Protein AF-0000000087547365 (afdb_homodimer)

Solvent-accessible surface area (backbone atoms only — not comparable to full-atom values): 35826 Å² total; per-residue (Å²): 137,84,79,78,79,76,79,76,78,76,77,78,75,72,76,72,79,74,77,75,50,94,54,88,81,60,57,46,44,28,72,64,49,76,61,46,79,69,39,43,19,71,36,78,74,39,68,42,60,92,80,45,60,45,50,39,21,26,53,60,21,17,31,33,28,47,27,32,33,52,70,44,58,28,84,38,43,94,76,69,45,39,41,35,59,84,48,59,25,44,62,45,54,35,36,21,28,72,84,65,50,70,78,31,40,58,28,75,90,63,50,54,16,56,69,49,76,63,43,19,33,68,68,39,90,89,32,59,74,47,75,59,34,82,71,82,58,52,57,54,58,35,50,69,48,30,29,53,66,54,51,52,50,38,66,45,38,41,56,40,64,75,52,60,42,50,52,47,52,18,35,43,38,17,35,28,46,44,37,36,39,43,50,33,68,40,45,57,14,76,74,58,55,92,61,51,49,56,49,49,48,53,55,36,43,51,62,56,51,40,72,56,59,55,40,56,42,31,42,75,66,70,49,62,66,24,88,78,59,48,38,28,48,68,57,56,47,51,39,46,17,72,75,63,66,26,44,52,31,49,36,32,39,75,61,32,30,30,76,36,85,92,24,51,91,47,88,40,74,17,13,20,30,50,34,35,40,33,48,31,22,29,29,40,12,28,70,76,69,68,43,66,43,60,33,60,44,86,60,79,62,50,37,24,76,49,76,53,44,29,29,36,59,54,57,41,75,84,22,52,34,83,65,63,73,79,51,62,63,47,58,58,75,126,136,84,80,76,78,77,78,77,78,78,75,77,76,72,77,71,78,75,76,75,49,92,53,87,81,62,58,43,46,28,70,64,51,78,58,47,80,68,41,44,20,72,36,78,73,40,67,42,59,92,80,44,59,46,51,37,22,26,53,62,21,16,31,33,28,47,28,32,32,51,70,43,58,27,85,36,45,94,77,68,43,42,42,36,58,86,48,60,25,45,63,44,56,35,36,22,28,72,84,64,51,72,79,30,40,58,29,74,89,63,50,53,16,56,69,50,76,63,44,19,32,68,67,39,89,87,33,59,73,47,74,58,35,84,70,82,60,52,58,55,57,35,49,70,49,29,29,53,64,54,50,54,51,37,66,45,39,40,57,40,64,75,51,59,43,49,52,47,52,18,36,43,38,17,34,29,46,45,38,35,39,42,51,33,66,40,46,56,14,75,73,57,55,92,60,50,51,57,48,50,48,52,55,34,43,51,60,57,48,39,72,55,57,57,39,57,44,32,42,74,67,72,48,63,66,25,88,77,59,48,38,28,49,67,57,58,48,49,38,46,19,69,72,64,66,26,44,52,30,50,35,33,39,76,60,31,31,30,76,36,86,93,24,52,91,47,88,38,73,15,12,22,30,51,34,35,41,33,47,31,21,29,28,38,12,29,68,76,71,67,44,66,42,60,33,59,45,85,61,80,61,49,38,24,76,51,76,53,44,29,30,35,59,54,56,41,76,84,22,53,34,83,66,63,72,77,51,61,64,47,59,56,74,127

pLDDT: mean 91.29, std 16.19, range [27.39, 98.94]

Sequence (668 aa):
MMRMLSAGVVALLGAALVNAKLYHNTTTYNHTCWLDKPVLSCSKEALNLAHLDSCCTETFGGLVAQTQFWDTHTGLEDKGQKLPDKHWTIHGLWPDFCNGSFTQYCDLKRQYDPRPSPPTQNGKENGTRVEPYKGPSIDTFIQDWGRTDLLEFMDTFWISQGSPNKDFWAHEFSKHGTCYSTFDIPCYGPKYREHEEVVDFFDTALSYYRKLPTYDWLAAAGIKPSNCTRYSLSNITSALEKRFGAKPYIGCSGPSFKDIEEGKHTNDTGNTVLNEVWYLNHVYGRVQDGRTKPVDSPTDTRCAASEHAILYPERAPSSLREVPKKYQHVFETKMMRMLSAGVVALLGAALVNAKLYHNTTTYNHTCWLDKPVLSCSKEALNLAHLDSCCTETFGGLVAQTQFWDTHTGLEDKGQKLPDKHWTIHGLWPDFCNGSFTQYCDLKRQYDPRPSPPTQNGKENGTRVEPYKGPSIDTFIQDWGRTDLLEFMDTFWISQGSPNKDFWAHEFSKHGTCYSTFDIPCYGPKYREHEEVVDFFDTALSYYRKLPTYDWLAAAGIKPSNCTRYSLSNITSALEKRFGAKPYIGCSGPSFKDIEEGKHTNDTGNTVLNEVWYLNHVYGRVQDGRTKPVDSPTDTRCAASEHAILYPERAPSSLREVPKKYQHVFETK

InterPro domains:
  IPR001568 Ribonuclease T2-like [PF00445] (63-279)
  IPR001568 Ribonuclease T2-like [PTHR11240] (54-280)
  IPR018188 Ribonuclease T2, His active site 1 [PS00530] (88-95)
  IPR033130 Ribonuclease T2, His active site 2 [PS00531] (168-179)
  IPR033697 Ribonuclease T2, eukaryotic [cd01061] (60-312)
  IPR036430 Ribonuclease T2-like superfamily [G3DSA:3.90.730.10] (30-323)
  IPR036430 Ribonuclease T2-like superfamily [SSF55895] (47-303)

Foldseek 3Di:
DPPPPPPPPPPPPPPPPPLLALDPPQALAADPLVVDFWDWEPDPVLQPVVPDRLLFYWRQQQKKKWKWWDDQFAQCLVVVQFAEPLFTATQAIARAHSVQHHWWQSDLVLQAAQDAVVQFGRNDPPHHGRHGHDDDFPVVVCVVVVVVVLVVVCSHGHGHHPDHSSNSLSNRCRTGVCRTNNLRQSNCHDPGDPCPSVNLRSLLSVLLRLQQRLSVLCVVLVHHADPPFFFAPVSSQVSRCVRLVEGKEWEADAAFLCPDPNNVVDPFRAHAETIMIIWIWGATIHSSVVHTDTYYNPDDYRHTRDGRRHHRHHHDPSRYDYDDPVCVCSNVDD/DPPPPPPPPPPPPPPPPPLLALDPPQALAADPLVVDFWDWEPDPVLQCPVPDRLLFHWRQQQKKKWKWWDDQFAQCLVVVQFAEPLFTATQAIARHHPVQHHWWQSGLVLQAAQDAVVQFGRNDPPHHGRHGHDDDFPVVVCVVVVNVVLVVVCSHGHGHHPDHSSNSLSNRCRTGVCRTNNLRQSNCHDPGDPCPSVNLRSLLSVLLRLQQRLSVLCVVLVHHADPPFFFAPVSSQVSRCVRLVEGKEWEADAAFLCPDPNNVVDPFRAHAETIMIIWIWGATIHSSVVRTDTYYNPDDYRHTRDGRRHHRHHHDPSRYDYDDPVCVCSNVDD

Secondary structure (DSSP, 8-state):
---------------------SSTT--SS---GGGSPP-BTTSTGGG-GGGS-TTTS--SS-EEEEEEE--S--S-GGGT--EETT--EEEEEEEE-TTS-------GGG---SS-SSSBTTSSTTSPB-PPP-SS-HHHHHHHTT-HHHHHHHHHHS--SSS-HHHHHHHHHHHTGGG-STTSGGGG-TT--TTHHHHHHHHHHHHHHTT--HHHHHHHTT---EEEEEE-HHHHHHHHHHHHSSPPEEEEEEEEGGGSGGGTTS---SEEEEEEEEEEEEEBS-GGGT-EEEE---SPP-B--STT-EEEPPPPGGGEEPPPGGGGGGG---/---------------------SSTT---S---GGGSPP-BTTSTGGG-GGGS-TTTS--SS-EEEEEEE--S--S-GGGT--EETT--EEEEEEEE-TTS-------GGG---SS-SSSBTTSSTTSPB-PPP-SS-HHHHHHHTT-HHHHHHHHHHS--SSS-HHHHHHHHHHHTGGG-STTSGGGG-TT--TTHHHHHHHHHHHHHHTT--HHHHHHHTT---EEEEEE-HHHHHHHHHHHHSSPPEEEEEEEEGGGSGGGTTS---SEEEEEEEEEEEEEBS-GGGT-EEEE---SPP-B--STT-EEEPPPPGGGEEPPPGGGGGGG---

Organism: Malassezia restricta (strain ATCC 96810 / NBRC 103918 / CBS 7877) (NCBI:txid425264)

Radius of gyration: 30.2 Å; Cα contacts (8 Å, |Δi|>4): 1425; chains: 2; bounding box: 96×92×90 Å

Nearest PDB structures (foldseek):
  3tbj-assembly1_A  TM=8.999E-01  e=1.435E-21  Aspergillus niger
  1bol-assembly1_A  TM=9.154E-01  e=5.388E-19  Rhizopus niveus
  1vd1-assembly1_A  TM=7.403E-01  e=2.120E-11  Nicotiana glutinosa
  1jy5-assembly2_B  TM=7.897E-01  e=8.875E-10  Calystegia sepium
  1sgl-assembly1_A  TM=6.430E-01  e=3.438E-10  Trichosanthes lepiniana

Structure (mmCIF, N/CA/C/O backbone):
data_AF-0000000087547365-model_v1
#
loop_
_entity.id
_entity.type
_entity.pdbx_description
1 polymer 'ribonuclease T2'
#
loop_
_atom_site.group_PDB
_atom_site.id
_atom_site.type_symbol
_atom_site.label_atom_id
_atom_site.label_alt_id
_atom_site.label_comp_id
_atom_site.label_asym_id
_atom_site.label_entity_id
_atom_site.label_seq_id
_atom_site.pdbx_PDB_ins_code
_atom_site.Cartn_x
_atom_site.Cartn_y
_atom_site.Cartn_z
_atom_site.occupancy
_atom_site.B_iso_or_equiv
_atom_site.auth_seq_id
_atom_site.auth_comp_id
_atom_site.auth_asym_id
_atom_site.auth_atom_id
_atom_site.pdbx_PDB_model_num
ATOM 1 N N . MET A 1 1 ? 50.219 9.438 -56.688 1 28.95 1 MET A N 1
ATOM 2 C CA . MET A 1 1 ? 49.125 8.531 -56.406 1 28.95 1 MET A CA 1
ATOM 3 C C . MET A 1 1 ? 48.438 8.883 -55.062 1 28.95 1 MET A C 1
ATOM 5 O O . MET A 1 1 ? 49.062 8.742 -54 1 28.95 1 MET A O 1
ATOM 9 N N . MET A 1 2 ? 47.688 10.031 -55.062 1 29.53 2 MET A N 1
ATOM 10 C CA . MET A 1 2 ? 46.969 10.734 -53.969 1 29.53 2 MET A CA 1
ATOM 11 C C . MET A 1 2 ? 45.875 9.867 -53.406 1 29.53 2 MET A C 1
ATOM 13 O O . MET A 1 2 ? 44.938 9.469 -54.094 1 29.53 2 MET A O 1
ATOM 17 N N . ARG A 1 3 ? 46.219 9.047 -52.312 1 30.77 3 ARG A N 1
ATOM 18 C CA . ARG A 1 3 ? 45.344 8.164 -51.562 1 30.77 3 ARG A CA 1
ATOM 19 C C . ARG A 1 3 ? 44.188 8.945 -50.969 1 30.77 3 ARG A C 1
ATOM 21 O O . ARG A 1 3 ? 44.375 9.898 -50.219 1 30.77 3 ARG A O 1
ATOM 28 N N . MET A 1 4 ? 43.031 9.062 -51.688 1 28.73 4 MET A N 1
ATOM 29 C CA . MET A 1 4 ? 41.781 9.68 -51.281 1 28.73 4 MET A CA 1
ATOM 30 C C . MET A 1 4 ? 41.25 9.023 -50 1 28.73 4 MET A C 1
ATOM 32 O O . MET A 1 4 ? 41.125 7.801 -49.938 1 28.73 4 MET A O 1
ATOM 36 N N . LEU A 1 5 ? 41.5 9.57 -48.781 1 33.62 5 LEU A N 1
ATOM 37 C CA . LEU A 1 5 ? 41 9.258 -47.469 1 33.62 5 LEU A CA 1
ATOM 38 C C . LEU A 1 5 ? 39.469 9.289 -47.438 1 33.62 5 LEU A C 1
ATOM 40 O O . LEU A 1 5 ? 38.875 10.328 -47.656 1 33.62 5 LEU A O 1
ATOM 44 N N . SER A 1 6 ? 38.781 8.266 -48 1 30.22 6 SER A N 1
ATOM 45 C CA . SER A 1 6 ? 37.344 8.227 -47.875 1 30.22 6 SER A CA 1
ATOM 46 C C . SER A 1 6 ? 36.906 8.156 -46.406 1 30.22 6 SER A C 1
ATOM 48 O O . SER A 1 6 ? 37.375 7.277 -45.688 1 30.22 6 SER A O 1
ATOM 50 N N . ALA A 1 7 ? 36.656 9.312 -45.688 1 32.81 7 ALA A N 1
ATOM 51 C CA . ALA A 1 7 ? 36.062 9.398 -44.344 1 32.81 7 ALA A CA 1
ATOM 52 C C . ALA A 1 7 ? 34.719 8.695 -44.281 1 32.81 7 ALA A C 1
ATOM 54 O O . ALA A 1 7 ? 33.812 9.016 -45.062 1 32.81 7 ALA A O 1
ATOM 55 N N . GLY A 1 8 ? 34.719 7.383 -44.031 1 28.59 8 GLY A N 1
ATOM 56 C CA . GLY A 1 8 ? 33.5 6.633 -43.75 1 28.59 8 GLY A CA 1
ATOM 57 C C . GLY A 1 8 ? 32.625 7.277 -42.688 1 28.59 8 GLY A C 1
ATOM 58 O O . GLY A 1 8 ? 33.094 7.594 -41.594 1 28.59 8 GLY A O 1
ATOM 59 N N . VAL A 1 9 ? 31.609 8.039 -43.125 1 32.91 9 VAL A N 1
ATOM 60 C CA . VAL A 1 9 ? 30.578 8.562 -42.219 1 32.91 9 VAL A CA 1
ATOM 61 C C . VAL A 1 9 ? 29.938 7.418 -41.438 1 32.91 9 VAL A C 1
ATOM 63 O O . VAL A 1 9 ? 29.422 6.473 -42.031 1 32.91 9 VAL A O 1
ATOM 66 N N . VAL A 1 10 ? 30.422 7.16 -40.25 1 33.41 10 VAL A N 1
ATOM 67 C CA . VAL A 1 10 ? 29.781 6.227 -39.312 1 33.41 10 VAL A CA 1
ATOM 68 C C . VAL A 1 10 ? 28.344 6.652 -39.062 1 33.41 10 VAL A C 1
ATOM 70 O O . VAL A 1 10 ? 28.094 7.758 -38.562 1 33.41 10 VAL A O 1
ATOM 73 N N . ALA A 1 11 ? 27.359 6.117 -39.812 1 32.25 11 ALA A N 1
ATOM 74 C CA . ALA A 1 11 ? 25.938 6.242 -39.5 1 32.25 11 ALA A CA 1
ATOM 75 C C . ALA A 1 11 ? 25.641 5.816 -38.062 1 32.25 11 ALA A C 1
ATOM 77 O O . ALA A 1 11 ? 25.906 4.672 -37.688 1 32.25 11 ALA A O 1
ATOM 78 N N . LEU A 1 12 ? 25.625 6.762 -37.188 1 32.5 12 LEU A N 1
ATOM 79 C CA . LEU A 1 12 ? 25.109 6.551 -35.844 1 32.5 12 LEU A CA 1
ATOM 80 C C . LEU A 1 12 ? 23.672 6.074 -35.875 1 32.5 12 LEU A C 1
ATOM 82 O O . LEU A 1 12 ? 22.781 6.82 -36.281 1 32.5 12 LEU A O 1
ATOM 86 N N . LEU A 1 13 ? 23.453 4.766 -36.219 1 30.62 13 LEU A N 1
ATOM 87 C CA . LEU A 1 13 ? 22.125 4.176 -36.031 1 30.62 13 LEU A CA 1
ATOM 88 C C . LEU A 1 13 ? 21.641 4.387 -34.594 1 30.62 13 LEU A C 1
ATOM 90 O O . LEU A 1 13 ? 22.219 3.852 -33.656 1 30.62 13 LEU A O 1
ATOM 94 N N . GLY A 1 14 ? 21.062 5.527 -34.406 1 29.25 14 GLY A N 1
ATOM 95 C CA . GLY A 1 14 ? 20.312 5.699 -33.156 1 29.25 14 GLY A CA 1
ATOM 96 C C . GLY A 1 14 ? 19.297 4.609 -32.906 1 29.25 14 GLY A C 1
ATOM 97 O O . GLY A 1 14 ? 18.359 4.441 -33.688 1 29.25 14 GLY A O 1
ATOM 98 N N . ALA A 1 15 ? 19.656 3.508 -32.344 1 27.39 15 ALA A N 1
ATOM 99 C CA . ALA A 1 15 ? 18.641 2.578 -31.828 1 27.39 15 ALA A CA 1
ATOM 100 C C . ALA A 1 15 ? 17.594 3.307 -31 1 27.39 15 ALA A C 1
ATOM 102 O O . ALA A 1 15 ? 17.891 3.873 -29.953 1 27.39 15 ALA A O 1
ATOM 103 N N . ALA A 1 16 ? 16.516 3.746 -31.562 1 34.84 16 ALA A N 1
ATOM 104 C CA . ALA A 1 16 ? 15.344 4.16 -30.812 1 34.84 16 ALA A CA 1
ATOM 105 C C . ALA A 1 16 ? 14.984 3.137 -29.75 1 34.84 16 ALA A C 1
ATOM 107 O O . ALA A 1 16 ? 14.703 1.977 -30.062 1 34.84 16 ALA A O 1
ATOM 108 N N . LEU A 1 17 ? 15.352 3.328 -28.531 1 33.56 17 LEU A N 1
ATOM 109 C CA . LEU A 1 17 ? 14.805 2.596 -27.406 1 33.56 17 LEU A CA 1
ATOM 110 C C . LEU A 1 17 ? 13.297 2.424 -27.531 1 33.56 17 LEU A C 1
ATOM 112 O O . LEU A 1 17 ? 12.547 3.396 -27.438 1 33.56 17 LEU A O 1
ATOM 116 N N . VAL A 1 18 ? 12.844 1.509 -28.344 1 33.62 18 VAL A N 1
ATOM 117 C CA . VAL A 1 18 ? 11.445 1.105 -28.359 1 33.62 18 VAL A CA 1
ATOM 118 C C . VAL A 1 18 ? 10.984 0.825 -26.922 1 33.62 18 VAL A C 1
ATOM 120 O O . VAL A 1 18 ? 11.461 -0.112 -26.281 1 33.62 18 VAL A O 1
ATOM 123 N N . ASN A 1 19 ? 10.617 1.803 -26.125 1 41.94 19 ASN A N 1
ATOM 124 C CA . ASN A 1 19 ? 9.867 1.647 -24.891 1 41.94 19 ASN A CA 1
ATOM 125 C C . ASN A 1 19 ? 8.633 0.772 -25.094 1 41.94 19 ASN A C 1
ATOM 127 O O . ASN A 1 19 ? 7.723 1.133 -25.844 1 41.94 19 ASN A O 1
ATOM 131 N N . ALA A 1 20 ? 8.82 -0.546 -25.094 1 45.78 20 ALA A N 1
ATOM 132 C CA . ALA A 1 20 ? 7.738 -1.517 -25.234 1 45.78 20 ALA A CA 1
ATOM 133 C C . ALA A 1 20 ? 6.656 -1.278 -24.188 1 45.78 20 ALA A C 1
ATOM 135 O O . ALA A 1 20 ? 6.914 -1.376 -22.984 1 45.78 20 ALA A O 1
ATOM 136 N N . LYS A 1 21 ? 5.664 -0.494 -24.5 1 59.28 21 LYS A N 1
ATOM 137 C CA . LYS A 1 21 ? 4.457 -0.178 -23.75 1 59.28 21 LYS A CA 1
ATOM 138 C C . LYS A 1 21 ? 3.287 -1.055 -24.188 1 59.28 21 LYS A C 1
ATOM 140 O O . LYS A 1 21 ? 3.104 -1.306 -25.375 1 59.28 21 LYS A O 1
ATOM 145 N N . LEU A 1 22 ? 2.725 -1.854 -23.109 1 72.19 22 LEU A N 1
ATOM 146 C CA . LEU A 1 22 ? 1.463 -2.529 -23.391 1 72.19 22 LEU A CA 1
ATOM 147 C C . LEU A 1 22 ? 0.484 -1.584 -24.078 1 72.19 22 LEU A C 1
ATOM 149 O O . LEU A 1 22 ? -0.165 -1.962 -25.062 1 72.19 22 LEU A O 1
ATOM 153 N N . TYR A 1 23 ? 0.504 -0.36 -23.453 1 73.44 23 TYR A N 1
ATOM 154 C CA . TYR A 1 23 ? -0.278 0.71 -24.062 1 73.44 23 TYR A CA 1
ATOM 155 C C . TYR A 1 23 ? 0.629 1.81 -24.594 1 73.44 23 TYR A C 1
ATOM 157 O O . TYR A 1 23 ? 1.606 2.191 -23.953 1 73.44 23 TYR A O 1
ATOM 165 N N . HIS A 1 24 ? 0.444 2.27 -25.812 1 68.69 24 HIS A N 1
ATOM 166 C CA . HIS A 1 24 ? 1.284 3.266 -26.453 1 68.69 24 HIS A CA 1
ATOM 167 C C . HIS A 1 24 ? 1.069 4.648 -25.859 1 68.69 24 HIS A C 1
ATOM 169 O O . HIS A 1 24 ? 1.956 5.504 -25.922 1 68.69 24 HIS A O 1
ATOM 175 N N . ASN A 1 25 ? -0.077 4.883 -25.172 1 66.38 25 ASN A N 1
ATOM 176 C CA . ASN A 1 25 ? -0.396 6.246 -24.766 1 66.38 25 ASN A CA 1
ATOM 177 C C . ASN A 1 25 ? -0.294 6.414 -23.25 1 66.38 25 ASN A C 1
ATOM 179 O O . ASN A 1 25 ? -0.784 7.398 -22.688 1 66.38 25 ASN A O 1
ATOM 183 N N . THR A 1 26 ? 0.462 5.496 -22.688 1 73 26 THR A N 1
ATOM 184 C CA . THR A 1 26 ? 0.557 5.645 -21.234 1 73 26 THR A CA 1
ATOM 185 C C . THR A 1 26 ? 1.556 6.738 -20.875 1 73 26 THR A C 1
ATOM 187 O O . THR A 1 26 ? 2.682 6.754 -21.375 1 73 26 THR A O 1
ATOM 190 N N . THR A 1 27 ? 1.037 7.68 -20.078 1 75 27 THR A N 1
ATOM 191 C CA . THR A 1 27 ? 1.895 8.781 -19.672 1 75 27 THR A CA 1
ATOM 192 C C . THR A 1 27 ? 3.021 8.289 -18.766 1 75 27 THR A C 1
ATOM 194 O O . THR A 1 27 ? 2.863 7.289 -18.062 1 75 27 THR A O 1
ATOM 197 N N . THR A 1 28 ? 4.16 9 -18.891 1 74.5 28 THR A N 1
ATOM 198 C CA . THR A 1 28 ? 5.301 8.656 -18.047 1 74.5 28 THR A CA 1
ATOM 199 C C . THR A 1 28 ? 5.27 9.445 -16.75 1 74.5 28 THR A C 1
ATOM 201 O O . THR A 1 28 ? 6.184 9.344 -15.922 1 74.5 28 THR A O 1
ATOM 204 N N . TYR A 1 29 ? 4.184 10.141 -16.594 1 79.12 29 TYR A N 1
ATOM 205 C CA . TYR A 1 29 ? 4.023 10.789 -15.289 1 79.12 29 TYR A CA 1
ATOM 206 C C . TYR A 1 29 ? 3.586 9.781 -14.234 1 79.12 29 TYR A C 1
ATOM 208 O O . TYR A 1 29 ? 2.939 8.781 -14.547 1 79.12 29 TYR A O 1
ATOM 216 N N . ASN A 1 30 ? 4.199 10.047 -13.055 1 79.19 30 ASN A N 1
ATOM 217 C CA . ASN A 1 30 ? 3.758 9.211 -11.938 1 79.19 30 ASN A CA 1
ATOM 218 C C . ASN A 1 30 ? 2.305 9.492 -11.57 1 79.19 30 ASN A C 1
ATOM 220 O O . ASN A 1 30 ? 1.796 10.586 -11.828 1 79.19 30 ASN A O 1
ATOM 224 N N . HIS A 1 31 ? 1.74 8.445 -11.109 1 85.38 31 HIS A N 1
ATOM 225 C CA . HIS A 1 31 ? 0.304 8.492 -10.859 1 85.38 31 HIS A CA 1
ATOM 226 C C . HIS A 1 31 ? -0.001 8.352 -9.375 1 85.38 31 HIS A C 1
ATOM 228 O O . HIS A 1 31 ? 0.556 7.488 -8.695 1 85.38 31 HIS A O 1
ATOM 234 N N . THR A 1 32 ? -0.758 9.266 -8.844 1 89.88 32 THR A N 1
ATOM 235 C CA . THR A 1 32 ? -1.326 9.102 -7.512 1 89.88 32 THR A CA 1
ATOM 236 C C . THR A 1 32 ? -2.648 8.344 -7.574 1 89.88 32 THR A C 1
ATOM 238 O O . THR A 1 32 ? -3.711 8.945 -7.73 1 89.88 32 THR A O 1
ATOM 241 N N . CYS A 1 33 ? -2.594 7.109 -7.336 1 92.12 33 CYS A N 1
ATOM 242 C CA . CYS A 1 33 ? -3.699 6.234 -7.719 1 92.12 33 CYS A CA 1
ATOM 243 C C . CYS A 1 33 ? -4.859 6.367 -6.742 1 92.12 33 CYS A C 1
ATOM 245 O O . CYS A 1 33 ? -6.012 6.105 -7.098 1 92.12 33 CYS A O 1
ATOM 247 N N . TRP A 1 34 ? -4.609 6.789 -5.496 1 89.12 34 TRP A N 1
ATOM 248 C CA . TRP A 1 34 ? -5.715 6.898 -4.547 1 89.12 34 TRP A CA 1
ATOM 249 C C . TRP A 1 34 ? -6.602 8.094 -4.879 1 89.12 34 TRP A C 1
ATOM 251 O O . TRP A 1 34 ? -7.715 8.211 -4.355 1 89.12 34 TRP A O 1
ATOM 261 N N . LEU A 1 35 ? -6.148 8.953 -5.75 1 89 35 LEU A N 1
ATOM 262 C CA . LEU A 1 35 ? -6.965 10.07 -6.207 1 89 35 LEU A CA 1
ATOM 263 C C . LEU A 1 35 ? -8.125 9.578 -7.07 1 89 35 LEU A C 1
ATOM 265 O O . LEU A 1 35 ? -9.133 10.273 -7.215 1 89 35 LEU A O 1
ATOM 269 N N . ASP A 1 36 ? -7.941 8.391 -7.641 1 85 36 ASP A N 1
ATOM 270 C CA . ASP A 1 36 ? -8.961 7.828 -8.516 1 85 36 ASP A CA 1
ATOM 271 C C . ASP A 1 36 ? -9.898 6.895 -7.746 1 85 36 ASP A C 1
ATOM 273 O O . ASP A 1 36 ? -9.469 6.219 -6.805 1 85 36 ASP A O 1
ATOM 277 N N . LYS A 1 37 ? -11.156 6.98 -8.156 1 85.38 37 LYS A N 1
ATOM 278 C CA . LYS A 1 37 ? -12.031 5.93 -7.652 1 85.38 37 LYS A CA 1
ATOM 279 C C . LYS A 1 37 ? -11.586 4.559 -8.156 1 85.38 37 LYS A C 1
ATOM 281 O O . LYS A 1 37 ? -11.391 4.371 -9.359 1 85.38 37 LYS A O 1
ATOM 286 N N . PRO A 1 38 ? -11.367 3.699 -7.191 1 89.12 38 PRO A N 1
ATOM 287 C CA . PRO A 1 38 ? -10.961 2.371 -7.656 1 89.12 38 PRO A CA 1
ATOM 288 C C . PRO A 1 38 ? -12.008 1.719 -8.562 1 89.12 38 PRO A C 1
ATOM 290 O O . PRO A 1 38 ? -13.188 1.678 -8.219 1 89.12 38 PRO A O 1
ATOM 293 N N . VAL A 1 39 ? -11.555 1.286 -9.656 1 93.88 39 VAL A N 1
ATOM 294 C CA . VAL A 1 39 ? -12.414 0.622 -10.625 1 93.88 39 VAL A CA 1
ATOM 295 C C . VAL A 1 39 ? -12.125 -0.877 -10.641 1 93.88 39 VAL A C 1
ATOM 297 O O . VAL A 1 39 ? -10.961 -1.29 -10.602 1 93.88 39 VAL A O 1
ATOM 300 N N . LEU A 1 40 ? -13.18 -1.663 -10.594 1 97.19 40 LEU A N 1
ATOM 301 C CA . LEU A 1 40 ? -13.055 -3.115 -10.641 1 97.19 40 LEU A CA 1
ATOM 302 C C . LEU A 1 40 ? -12.625 -3.584 -12.023 1 97.19 40 LEU A C 1
ATOM 304 O O . LEU A 1 40 ? -13.234 -3.221 -13.031 1 97.19 40 LEU A O 1
ATOM 308 N N . SER A 1 41 ? -11.594 -4.371 -12.07 1 97.06 41 SER A N 1
ATOM 309 C CA . SER A 1 41 ? -11.195 -4.961 -13.344 1 97.06 41 SER A CA 1
ATOM 310 C C . SER A 1 41 ? -12.32 -5.809 -13.938 1 97.06 41 SER A C 1
ATOM 312 O O . SER A 1 41 ? -13.188 -6.301 -13.203 1 97.06 41 SER A O 1
ATOM 314 N N . CYS A 1 42 ? -12.375 -5.938 -15.305 1 96.06 42 CYS A N 1
ATOM 315 C CA . CYS A 1 42 ? -13.344 -6.711 -16.078 1 96.06 42 CYS A CA 1
ATOM 316 C C . CYS A 1 42 ? -14.742 -6.125 -15.93 1 96.06 42 CYS A C 1
ATOM 318 O O . CYS A 1 42 ? -15.719 -6.727 -16.391 1 96.06 42 CYS A O 1
ATOM 320 N N . SER A 1 43 ? -14.914 -4.977 -15.203 1 95.81 43 SER A N 1
ATOM 321 C CA . SER A 1 43 ? -16.172 -4.25 -15.203 1 95.81 43 SER A CA 1
ATOM 322 C C . SER A 1 43 ? -16.328 -3.412 -16.469 1 95.81 43 SER A C 1
ATOM 324 O O . SER A 1 43 ? -15.367 -3.227 -17.219 1 95.81 43 SER A O 1
ATOM 326 N N . LYS A 1 44 ? -17.578 -2.926 -16.672 1 92.31 44 LYS A N 1
ATOM 327 C CA . LYS A 1 44 ? -17.828 -2.051 -17.812 1 92.31 44 LYS A CA 1
ATOM 328 C C . LYS A 1 44 ? -16.969 -0.789 -17.734 1 92.31 44 LYS A C 1
ATOM 330 O O . LYS A 1 44 ? -16.453 -0.327 -18.75 1 92.31 44 LYS A O 1
ATOM 335 N N . GLU A 1 45 ? -16.781 -0.262 -16.547 1 90.5 45 GLU A N 1
ATOM 336 C CA . GLU A 1 45 ? -15.992 0.952 -16.344 1 90.5 45 GLU A CA 1
ATOM 337 C C . GLU A 1 45 ? -14.523 0.728 -16.688 1 90.5 45 GLU A C 1
ATOM 339 O O . GLU A 1 45 ? -13.859 1.632 -17.203 1 90.5 45 GLU A O 1
ATOM 344 N N . ALA A 1 46 ? -14.031 -0.455 -16.453 1 90.06 46 ALA A N 1
ATOM 345 C CA . ALA A 1 46 ? -12.617 -0.766 -16.688 1 90.06 46 ALA A CA 1
ATOM 346 C C . ALA A 1 46 ? -12.328 -0.877 -18.172 1 90.06 46 ALA A C 1
ATOM 348 O O . ALA A 1 46 ? -11.164 -0.844 -18.594 1 90.06 46 ALA A O 1
ATOM 349 N N . LEU A 1 47 ? -13.328 -0.992 -18.938 1 84.62 47 LEU A N 1
ATOM 350 C CA . LEU A 1 47 ? -13.164 -1.149 -20.375 1 84.62 47 LEU A CA 1
ATOM 351 C C . LEU A 1 47 ? -13.062 0.208 -21.062 1 84.62 47 LEU A C 1
ATOM 353 O O . LEU A 1 47 ? -12.656 0.292 -22.219 1 84.62 47 LEU A O 1
ATOM 357 N N . ASN A 1 48 ? -13.422 1.277 -20.359 1 83.75 48 ASN A N 1
ATOM 358 C CA . ASN A 1 48 ? -13.336 2.625 -20.922 1 83.75 48 ASN A CA 1
ATOM 359 C C . ASN A 1 48 ? -11.938 3.219 -20.734 1 83.75 48 ASN A C 1
ATOM 361 O O . ASN A 1 48 ? -11.742 4.09 -19.875 1 83.75 48 ASN A O 1
ATOM 365 N N . LEU A 1 49 ? -11.039 2.928 -21.609 1 81.19 49 LEU A N 1
ATOM 366 C CA . LEU A 1 49 ? -9.625 3.248 -21.453 1 81.19 49 LEU A CA 1
ATOM 367 C C . LEU A 1 49 ? -9.375 4.742 -21.641 1 81.19 49 LEU A C 1
ATOM 369 O O . LEU A 1 49 ? -8.375 5.273 -21.156 1 81.19 49 LEU A O 1
ATOM 373 N N . ALA A 1 50 ? -10.266 5.41 -22.312 1 80 50 ALA A N 1
ATOM 374 C CA . ALA A 1 50 ? -10.102 6.84 -22.562 1 80 50 ALA A CA 1
ATOM 375 C C . ALA A 1 50 ? -10.203 7.641 -21.266 1 80 50 ALA A C 1
ATOM 377 O O . ALA A 1 50 ? -9.633 8.727 -21.156 1 80 50 ALA A O 1
ATOM 378 N N . HIS A 1 51 ? -10.898 7.082 -20.328 1 80.06 51 HIS A N 1
ATOM 379 C CA . HIS A 1 51 ? -11.133 7.836 -19.109 1 80.06 51 HIS A CA 1
ATOM 380 C C . HIS A 1 51 ? -10.539 7.129 -17.906 1 80.06 51 HIS A C 1
ATOM 382 O O . HIS A 1 51 ? -10.93 7.391 -16.766 1 80.06 51 HIS A O 1
ATOM 388 N N . LEU A 1 52 ? -9.664 6.227 -18.219 1 85.81 52 LEU A N 1
ATOM 389 C CA . LEU A 1 52 ? -9.125 5.449 -17.109 1 85.81 52 LEU A CA 1
ATOM 390 C C . LEU A 1 52 ? -7.598 5.461 -17.141 1 85.81 52 LEU A C 1
ATOM 392 O O . LEU A 1 52 ? -6.992 5.391 -18.203 1 85.81 52 LEU A O 1
ATOM 396 N N . ASP A 1 53 ? -7.043 5.645 -16.016 1 88.75 53 ASP A N 1
ATOM 397 C CA . ASP A 1 53 ? -5.598 5.52 -15.859 1 88.75 53 ASP A CA 1
ATOM 398 C C . ASP A 1 53 ? -5.18 4.055 -15.742 1 88.75 53 ASP A C 1
ATOM 400 O O . ASP A 1 53 ? -5.395 3.42 -14.711 1 88.75 53 ASP A O 1
ATOM 404 N N . SER A 1 54 ? -4.547 3.5 -16.75 1 91.06 54 SER A N 1
ATOM 405 C CA . SER A 1 54 ? -4.211 2.082 -16.812 1 91.06 54 SER A CA 1
ATOM 406 C C . SER A 1 54 ? -3.082 1.736 -15.844 1 91.06 54 SER A C 1
ATOM 408 O O . SER A 1 54 ? -2.801 0.561 -15.609 1 91.06 54 SER A O 1
ATOM 410 N N . CYS A 1 55 ? -2.4 2.766 -15.281 1 93.19 55 CYS A N 1
ATOM 411 C CA . CYS A 1 55 ? -1.417 2.533 -14.227 1 93.19 55 CYS A CA 1
ATOM 412 C C . CYS A 1 55 ? -2.098 2.352 -12.875 1 93.19 55 CYS A C 1
ATOM 414 O O . CYS A 1 55 ? -1.509 1.79 -11.953 1 93.19 55 CYS A O 1
ATOM 416 N N . CYS A 1 56 ? -3.375 2.82 -12.789 1 93.94 56 CYS A N 1
ATOM 417 C CA . CYS A 1 56 ? -4.066 2.814 -11.508 1 93.94 56 CYS A CA 1
ATOM 418 C C . CYS A 1 56 ? -5.238 1.842 -11.523 1 93.94 56 CYS A C 1
ATOM 420 O O . CYS A 1 56 ? -5.98 1.741 -10.547 1 93.94 56 CYS A O 1
ATOM 422 N N . THR A 1 57 ? -5.469 1.211 -12.586 1 93.62 57 THR A N 1
ATOM 423 C CA . THR A 1 57 ? -6.461 0.156 -12.766 1 93.62 57 THR A CA 1
ATOM 424 C C . THR A 1 57 ? -5.938 -0.926 -13.703 1 93.62 57 THR A C 1
ATOM 426 O O . THR A 1 57 ? -5.473 -0.626 -14.805 1 93.62 57 THR A O 1
ATOM 429 N N . GLU A 1 58 ? -5.988 -2.131 -13.195 1 94.88 58 GLU A N 1
ATOM 430 C CA . GLU A 1 58 ? -5.594 -3.197 -14.109 1 94.88 58 GLU A CA 1
ATOM 431 C C . GLU A 1 58 ? -6.59 -3.328 -15.266 1 94.88 58 GLU A C 1
ATOM 433 O O . GLU A 1 58 ? -7.75 -3.676 -15.047 1 94.88 58 GLU A O 1
ATOM 438 N N . THR A 1 59 ? -6.105 -3.152 -16.5 1 91.75 59 THR A N 1
ATOM 439 C CA . THR A 1 59 ? -7.031 -3.045 -17.625 1 91.75 59 THR A CA 1
ATOM 440 C C . THR A 1 59 ? -6.695 -4.07 -18.703 1 91.75 59 THR A C 1
ATOM 442 O O . THR A 1 59 ? -7.496 -4.312 -19.609 1 91.75 59 THR A O 1
ATOM 445 N N . PHE A 1 60 ? -5.5 -4.648 -18.719 1 91.06 60 PHE A N 1
ATOM 446 C CA . PHE A 1 60 ? -5.121 -5.562 -19.781 1 91.06 60 PHE A CA 1
ATOM 447 C C . PHE A 1 60 ? -5.621 -6.973 -19.5 1 91.06 60 PHE A C 1
ATOM 449 O O . PHE A 1 60 ? -6.602 -7.426 -20.094 1 91.06 60 PHE A O 1
ATOM 456 N N . GLY A 1 61 ? -5.07 -7.609 -18.531 1 92.75 61 GLY A N 1
ATOM 457 C CA . GLY A 1 61 ? -5.582 -8.844 -17.953 1 92.75 61 GLY A CA 1
ATOM 458 C C . GLY A 1 61 ? -6.273 -8.641 -16.625 1 92.75 61 GLY A C 1
ATOM 459 O O . GLY A 1 61 ? -5.629 -8.641 -15.57 1 92.75 61 GLY A O 1
ATOM 460 N N . GLY A 1 62 ? -7.559 -8.633 -16.688 1 95.19 62 GLY A N 1
ATOM 461 C CA . GLY A 1 62 ? -8.312 -8.234 -15.5 1 95.19 62 GLY A CA 1
ATOM 462 C C . GLY A 1 62 ? -8.75 -9.414 -14.648 1 95.19 62 GLY A C 1
ATOM 463 O O . GLY A 1 62 ? -9.242 -9.234 -13.539 1 95.19 62 GLY A O 1
ATOM 464 N N . LEU A 1 63 ? -8.672 -10.594 -15.172 1 98 63 LEU A N 1
ATOM 465 C CA . LEU A 1 63 ? -8.906 -11.812 -14.391 1 98 63 LEU A CA 1
ATOM 466 C C . LEU A 1 63 ? -7.598 -12.344 -13.805 1 98 63 LEU A C 1
ATOM 468 O O . LEU A 1 63 ? -6.863 -13.07 -14.477 1 98 63 LEU A O 1
ATOM 472 N N . VAL A 1 64 ? -7.383 -11.992 -12.531 1 98.62 64 VAL A N 1
ATOM 473 C CA . VAL A 1 64 ? -6.102 -12.258 -11.891 1 98.62 64 VAL A CA 1
ATOM 474 C C . VAL A 1 64 ? -6.141 -13.625 -11.203 1 98.62 64 VAL A C 1
ATOM 476 O O . VAL A 1 64 ? -6.977 -13.867 -10.336 1 98.62 64 VAL A O 1
ATOM 479 N N . ALA A 1 65 ? -5.211 -14.484 -11.578 1 98.62 65 ALA A N 1
ATOM 480 C CA . ALA A 1 65 ? -5.148 -15.836 -11.023 1 98.62 65 ALA A CA 1
ATOM 481 C C . ALA A 1 65 ? -3.902 -16.016 -10.164 1 98.62 65 ALA A C 1
ATOM 483 O O . ALA A 1 65 ? -2.777 -15.93 -10.664 1 98.62 65 ALA A O 1
ATOM 484 N N . GLN A 1 66 ? -4.109 -16.188 -8.859 1 98.81 66 GLN A N 1
ATOM 485 C CA . GLN A 1 66 ? -3.037 -16.703 -8.023 1 98.81 66 GLN A CA 1
ATOM 486 C C . GLN A 1 66 ? -3.004 -18.234 -8.055 1 98.81 66 GLN A C 1
ATOM 488 O O . GLN A 1 66 ? -3.984 -18.875 -7.695 1 98.81 66 GLN A O 1
ATOM 493 N N . THR A 1 67 ? -1.875 -18.812 -8.492 1 98.81 67 THR A N 1
ATOM 494 C CA . THR A 1 67 ? -1.807 -20.234 -8.797 1 98.81 67 THR A CA 1
ATOM 495 C C . THR A 1 67 ? -0.771 -20.938 -7.918 1 98.81 67 THR A C 1
ATOM 497 O O . THR A 1 67 ? 0.274 -20.359 -7.609 1 98.81 67 THR A O 1
ATOM 500 N N . GLN A 1 68 ? -1.105 -22.172 -7.531 1 98.94 68 GLN A N 1
ATOM 501 C CA . GLN A 1 68 ? -0.255 -22.906 -6.605 1 98.94 68 GLN A CA 1
ATOM 502 C C . GLN A 1 68 ? -0.042 -24.344 -7.082 1 98.94 68 GLN A C 1
ATOM 504 O O . GLN A 1 68 ? -0.857 -24.891 -7.836 1 98.94 68 GLN A O 1
ATOM 509 N N . PHE A 1 69 ? 1.057 -24.938 -6.566 1 98.88 69 PHE A N 1
ATOM 510 C CA . PHE A 1 69 ? 1.392 -26.328 -6.859 1 98.88 69 PHE A CA 1
ATOM 511 C C . PHE A 1 69 ? 1.375 -27.172 -5.59 1 98.88 69 PHE A C 1
ATOM 513 O O . PHE A 1 69 ? 1.682 -26.672 -4.504 1 98.88 69 PHE A O 1
ATOM 520 N N . TRP A 1 70 ? 1.062 -28.406 -5.793 1 98.81 70 TRP A N 1
ATOM 521 C CA . TRP A 1 70 ? 1.444 -29.453 -4.852 1 98.81 70 TRP A CA 1
ATOM 522 C C . TRP A 1 70 ? 2.385 -30.453 -5.508 1 98.81 70 TRP A C 1
ATOM 524 O O . TRP A 1 70 ? 1.936 -31.391 -6.164 1 98.81 70 TRP A O 1
ATOM 534 N N . ASP A 1 71 ? 3.637 -30.234 -5.32 1 98.5 71 ASP A N 1
ATOM 535 C CA . ASP A 1 71 ? 4.664 -31.156 -5.793 1 98.5 71 ASP A CA 1
ATOM 536 C C . ASP A 1 71 ? 5.133 -32.062 -4.676 1 98.5 71 ASP A C 1
ATOM 538 O O . ASP A 1 71 ? 5.137 -31.688 -3.504 1 98.5 71 ASP A O 1
ATOM 542 N N . THR A 1 72 ? 5.559 -33.281 -5.047 1 97.88 72 THR A N 1
ATOM 543 C CA . THR A 1 72 ? 6.023 -34.219 -4.039 1 97.88 72 THR A CA 1
ATOM 544 C C . THR A 1 72 ? 7.551 -34.281 -4.012 1 97.88 72 THR A C 1
ATOM 546 O O . THR A 1 72 ? 8.141 -34.844 -3.078 1 97.88 72 THR A O 1
ATOM 549 N N . HIS A 1 73 ? 8.141 -33.781 -5.031 1 98.12 73 HIS A N 1
ATOM 550 C CA . HIS A 1 73 ? 9.586 -33.656 -5.148 1 98.12 73 HIS A CA 1
ATOM 551 C C . HIS A 1 73 ? 9.969 -32.5 -6.062 1 98.12 73 HIS A C 1
ATOM 553 O O . HIS A 1 73 ? 9.117 -31.938 -6.762 1 98.12 73 HIS A O 1
ATOM 559 N N . THR A 1 74 ? 11.25 -32.094 -6.035 1 98.25 74 THR A N 1
ATOM 560 C CA . THR A 1 74 ? 11.672 -30.969 -6.867 1 98.25 74 THR A CA 1
ATOM 561 C C . THR A 1 74 ? 12.656 -31.438 -7.934 1 98.25 74 THR A C 1
ATOM 563 O O . THR A 1 74 ? 12.797 -30.797 -8.977 1 98.25 74 THR A O 1
ATOM 566 N N . GLY A 1 75 ? 13.383 -32.531 -7.688 1 97.88 75 GLY A N 1
ATOM 567 C CA . GLY A 1 75 ? 14.453 -33 -8.562 1 97.88 75 GLY A CA 1
ATOM 568 C C . GLY A 1 75 ? 15.773 -32.281 -8.305 1 97.88 75 GLY A C 1
ATOM 569 O O . GLY A 1 75 ? 16.797 -32.625 -8.898 1 97.88 75 GLY A O 1
ATOM 570 N N . LEU A 1 76 ? 15.75 -31.328 -7.469 1 98.25 76 LEU A N 1
ATOM 571 C CA . LEU A 1 76 ? 16.953 -30.562 -7.141 1 98.25 76 LEU A CA 1
ATOM 572 C C . LEU A 1 76 ? 17.172 -30.531 -5.633 1 98.25 76 LEU A C 1
ATOM 574 O O . LEU A 1 76 ? 17.672 -29.531 -5.102 1 98.25 76 LEU A O 1
ATOM 578 N N . GLU A 1 77 ? 16.781 -31.547 -4.953 1 97.75 77 GLU A N 1
ATOM 579 C CA . GLU A 1 77 ? 16.938 -31.641 -3.504 1 97.75 77 GLU A CA 1
ATOM 580 C C . GLU A 1 77 ? 18.406 -31.547 -3.111 1 97.75 77 GLU A C 1
ATOM 582 O O . GLU A 1 77 ? 18.75 -30.969 -2.082 1 97.75 77 GLU A O 1
ATOM 587 N N . ASP A 1 78 ? 19.281 -32.125 -3.928 1 96.62 78 ASP A N 1
ATOM 588 C CA . ASP A 1 78 ? 20.719 -32.156 -3.641 1 96.62 78 ASP A CA 1
ATOM 589 C C . ASP A 1 78 ? 21.328 -30.75 -3.717 1 96.62 78 ASP A C 1
ATOM 591 O O . ASP A 1 78 ? 22.422 -30.516 -3.213 1 96.62 78 ASP A O 1
ATOM 595 N N . LYS A 1 79 ? 20.562 -29.859 -4.316 1 96.94 79 LYS A N 1
ATOM 596 C CA . LYS A 1 79 ? 21.031 -28.469 -4.418 1 96.94 79 LYS A CA 1
ATOM 597 C C . LYS A 1 79 ? 20.359 -27.594 -3.371 1 96.94 79 LYS A C 1
ATOM 599 O O . LYS A 1 79 ? 20.484 -26.359 -3.404 1 96.94 79 LYS A O 1
ATOM 604 N N . GLY A 1 80 ? 19.594 -28.172 -2.531 1 96.62 80 GLY A N 1
ATOM 605 C CA . GLY A 1 80 ? 18.969 -27.453 -1.439 1 96.62 80 GLY A CA 1
ATOM 606 C C . GLY A 1 80 ? 17.578 -26.953 -1.773 1 96.62 80 GLY A C 1
ATOM 607 O O . GLY A 1 80 ? 16.953 -26.25 -0.975 1 96.62 80 GLY A O 1
ATOM 608 N N . GLN A 1 81 ? 17.109 -27.234 -2.953 1 98.19 81 GLN A N 1
ATOM 609 C CA . GLN A 1 81 ? 15.758 -26.859 -3.352 1 98.19 81 GLN A CA 1
ATOM 610 C C . GLN A 1 81 ? 14.727 -27.859 -2.82 1 98.19 81 GLN A C 1
ATOM 612 O O . GLN A 1 81 ? 14.656 -29 -3.289 1 98.19 81 GLN A O 1
ATOM 617 N N . LYS A 1 82 ? 13.938 -27.391 -1.804 1 98.44 82 LYS A N 1
ATOM 618 C CA . LYS A 1 82 ? 13.016 -28.281 -1.105 1 98.44 82 LYS A CA 1
ATOM 619 C C . LYS A 1 82 ? 11.641 -27.625 -0.957 1 98.44 82 LYS A C 1
ATOM 621 O O . LYS A 1 82 ? 11.461 -26.453 -1.273 1 98.44 82 LYS A O 1
ATOM 626 N N . LEU A 1 83 ? 10.719 -28.453 -0.59 1 98.81 83 LEU A N 1
ATOM 627 C CA . LEU A 1 83 ? 9.32 -28.047 -0.464 1 98.81 83 LEU A CA 1
ATOM 628 C C . LEU A 1 83 ? 8.977 -27.719 0.986 1 98.81 83 LEU A C 1
ATOM 630 O O . LEU A 1 83 ? 9.367 -28.453 1.899 1 98.81 83 LEU A O 1
ATOM 634 N N . PRO A 1 84 ? 8.32 -26.578 1.222 1 98.38 84 PRO A N 1
ATOM 635 C CA . PRO A 1 84 ? 7.953 -26.219 2.596 1 98.38 84 PRO A CA 1
ATOM 636 C C . PRO A 1 84 ? 6.895 -27.156 3.182 1 98.38 84 PRO A C 1
ATOM 638 O O . PRO A 1 84 ? 5.887 -27.438 2.531 1 98.38 84 PRO A O 1
ATOM 641 N N . ASP A 1 85 ? 7.133 -27.562 4.398 1 97.56 85 ASP A N 1
ATOM 642 C CA . ASP A 1 85 ? 6.207 -28.438 5.102 1 97.56 85 ASP A CA 1
ATOM 643 C C . ASP A 1 85 ? 4.848 -27.781 5.285 1 97.56 85 ASP A C 1
ATOM 645 O O . ASP A 1 85 ? 4.77 -26.594 5.617 1 97.56 85 ASP A O 1
ATOM 649 N N . LYS A 1 86 ? 3.771 -28.531 4.93 1 97.19 86 LYS A N 1
ATOM 650 C CA . LYS A 1 86 ? 2.379 -28.156 5.16 1 97.19 86 LYS A CA 1
ATOM 651 C C . LYS A 1 86 ? 2.039 -26.844 4.457 1 97.19 86 LYS A C 1
ATOM 653 O O . LYS A 1 86 ? 1.303 -26.016 5 1 97.19 86 LYS A O 1
ATOM 658 N N . HIS A 1 87 ? 2.631 -26.609 3.348 1 98.12 87 HIS A N 1
ATOM 659 C CA . HIS A 1 87 ? 2.311 -25.453 2.508 1 98.12 87 HIS A CA 1
ATOM 660 C C . HIS A 1 87 ? 2.322 -25.828 1.03 1 98.12 87 HIS A C 1
ATOM 662 O O . HIS A 1 87 ? 3.254 -26.484 0.56 1 98.12 87 HIS A O 1
ATOM 668 N N . TRP A 1 88 ? 1.215 -25.469 0.333 1 98.75 88 TRP A N 1
ATOM 669 C CA . TRP A 1 88 ? 1.331 -25.438 -1.121 1 98.75 88 TRP A CA 1
ATOM 670 C C . TRP A 1 88 ? 2.332 -24.375 -1.567 1 98.75 88 TRP A C 1
ATOM 672 O O . TRP A 1 88 ? 2.623 -23.438 -0.824 1 98.75 88 TRP A O 1
ATOM 682 N N . THR A 1 89 ? 2.887 -24.547 -2.766 1 98.88 89 THR A N 1
ATOM 683 C CA . THR A 1 89 ? 3.881 -23.609 -3.252 1 98.88 89 THR A CA 1
ATOM 684 C C . THR A 1 89 ? 3.301 -22.734 -4.371 1 98.88 89 THR A C 1
ATOM 686 O O . THR A 1 89 ? 2.271 -23.078 -4.953 1 98.88 89 THR A O 1
ATOM 689 N N . ILE A 1 90 ? 3.961 -21.609 -4.637 1 98.88 90 ILE A N 1
ATOM 690 C CA . ILE A 1 90 ? 3.492 -20.656 -5.633 1 98.88 90 ILE A CA 1
ATOM 691 C C . ILE A 1 90 ? 3.814 -21.172 -7.035 1 98.88 90 ILE A C 1
ATOM 693 O O . ILE A 1 90 ? 4.934 -21.625 -7.297 1 98.88 90 ILE A O 1
ATOM 697 N N . HIS A 1 91 ? 2.826 -21.219 -7.855 1 98.81 91 HIS A N 1
ATOM 698 C CA . HIS A 1 91 ? 3.076 -21.328 -9.289 1 98.81 91 HIS A CA 1
ATOM 699 C C . HIS A 1 91 ? 3.252 -19.953 -9.922 1 98.81 91 HIS A C 1
ATOM 701 O O . HIS A 1 91 ? 4.285 -19.688 -10.539 1 98.81 91 HIS A O 1
ATOM 707 N N . GLY A 1 92 ? 2.24 -19.078 -9.703 1 98.75 92 GLY A N 1
ATOM 708 C CA . GLY A 1 92 ? 2.4 -17.734 -10.25 1 98.75 92 GLY A CA 1
ATOM 709 C C . GLY A 1 92 ? 1.221 -16.828 -9.953 1 98.75 92 GLY A C 1
ATOM 710 O O . GLY A 1 92 ? 0.378 -17.156 -9.109 1 98.75 92 GLY A O 1
ATOM 711 N N . LEU A 1 93 ? 1.247 -15.625 -10.531 1 98.88 93 LEU A N 1
ATOM 712 C CA . LEU A 1 93 ? 0.188 -14.625 -10.57 1 98.88 93 LEU A CA 1
ATOM 713 C C . LEU A 1 93 ? -0.072 -14.164 -12.008 1 98.88 93 LEU A C 1
ATOM 715 O O . LEU A 1 93 ? 0.713 -13.398 -12.57 1 98.88 93 LEU A O 1
ATOM 719 N N . TRP A 1 94 ? -1.247 -14.609 -12.57 1 98.62 94 TRP A N 1
ATOM 720 C CA . TRP A 1 94 ? -1.481 -14.477 -14.008 1 98.62 94 TRP A CA 1
ATOM 721 C C . TRP A 1 94 ? -2.588 -13.461 -14.281 1 98.62 94 TRP A C 1
ATOM 723 O O . TRP A 1 94 ? -3.627 -13.477 -13.617 1 98.62 94 TRP A O 1
ATOM 733 N N . PRO A 1 95 ? -2.334 -12.57 -15.203 1 97.81 95 PRO A N 1
ATOM 734 C CA . PRO A 1 95 ? -3.377 -11.648 -15.641 1 97.81 95 PRO A CA 1
ATOM 735 C C . PRO A 1 95 ? -4.145 -12.156 -16.859 1 97.81 95 PRO A C 1
ATOM 737 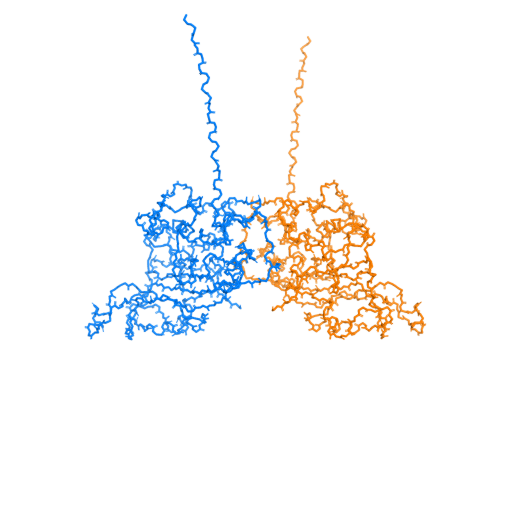O O . PRO A 1 95 ? -3.957 -11.656 -17.969 1 97.81 95 PRO A O 1
ATOM 740 N N . ASP A 1 96 ? -5.074 -13.031 -16.641 1 96.75 96 ASP A N 1
ATOM 741 C CA . ASP A 1 96 ? -5.875 -13.547 -17.75 1 96.75 96 ASP A CA 1
ATOM 742 C C . ASP A 1 96 ? -6.867 -12.492 -18.25 1 96.75 96 ASP A C 1
ATOM 744 O O . ASP A 1 96 ? -7.199 -11.555 -17.516 1 96.75 96 ASP A O 1
ATOM 748 N N . PHE A 1 97 ? -7.254 -12.688 -19.5 1 95.69 97 PHE A N 1
ATOM 749 C CA . PHE A 1 97 ? -8.32 -11.836 -20.016 1 95.69 97 PHE A CA 1
ATOM 750 C C . PHE A 1 97 ? -9.648 -12.164 -19.328 1 95.69 97 PHE A C 1
ATOM 752 O O . PHE A 1 97 ? -9.828 -13.258 -18.797 1 95.69 97 PHE A O 1
ATOM 759 N N . CYS A 1 98 ? -10.539 -11.25 -19.422 1 94.5 98 CYS A N 1
ATOM 760 C CA . CYS A 1 98 ? -11.789 -11.352 -18.672 1 94.5 98 CYS A CA 1
ATOM 761 C C . CYS A 1 98 ? -12.633 -12.516 -19.188 1 94.5 98 CYS A C 1
ATOM 763 O O . CYS A 1 98 ? -13.492 -13.031 -18.469 1 94.5 98 CYS A O 1
ATOM 765 N N . ASN A 1 99 ? -12.352 -12.992 -20.344 1 91.94 99 ASN A N 1
ATOM 766 C CA . ASN A 1 99 ? -13.078 -14.125 -20.906 1 91.94 99 ASN A CA 1
ATOM 767 C C . ASN A 1 99 ? -12.398 -15.453 -20.562 1 91.94 99 ASN A C 1
ATOM 769 O O . ASN A 1 99 ? -12.82 -16.5 -21.047 1 91.94 99 ASN A O 1
ATOM 773 N N . GLY A 1 100 ? -11.305 -15.367 -19.891 1 91.38 100 GLY A N 1
ATOM 774 C CA . GLY A 1 100 ? -10.625 -16.578 -19.469 1 91.38 100 GLY A CA 1
ATOM 775 C C . GLY A 1 100 ? -9.438 -16.938 -20.344 1 91.38 100 GLY A C 1
ATOM 776 O O . GLY A 1 100 ? -8.594 -17.75 -19.953 1 91.38 100 GLY A O 1
ATOM 777 N N . SER A 1 101 ? -9.422 -16.406 -21.578 1 93.06 101 SER A N 1
ATOM 778 C CA . SER A 1 101 ? -8.227 -16.609 -22.375 1 93.06 101 SER A CA 1
ATOM 779 C C . SER A 1 101 ? -7.051 -15.805 -21.828 1 93.06 101 SER A C 1
ATOM 781 O O . SER A 1 101 ? -7.172 -15.141 -20.797 1 93.06 101 SER A O 1
ATOM 783 N N . PHE A 1 102 ? -5.883 -16.078 -22.422 1 92.75 102 PHE A N 1
ATOM 784 C CA . PHE A 1 102 ? -4.703 -15.391 -21.922 1 92.75 102 PHE A CA 1
ATOM 785 C C . PHE A 1 102 ? -3.695 -15.141 -23.031 1 92.75 102 PHE A C 1
ATOM 787 O O . PHE A 1 102 ? -3.791 -15.742 -24.109 1 92.75 102 PHE A O 1
ATOM 794 N N . THR A 1 103 ? -2.875 -14.148 -22.844 1 92.12 103 THR A N 1
ATOM 795 C CA . THR A 1 103 ? -1.703 -13.922 -23.688 1 92.12 103 THR A CA 1
ATOM 796 C C . THR A 1 103 ? -0.419 -14.164 -22.906 1 92.12 103 THR A C 1
ATOM 798 O O . THR A 1 103 ? -0.458 -14.695 -21.797 1 92.12 103 THR A O 1
ATOM 801 N N . GLN A 1 104 ? 0.714 -14.008 -23.609 1 96.06 104 GLN A N 1
ATOM 802 C CA . GLN A 1 104 ? 1.984 -14.297 -22.953 1 96.06 104 GLN A CA 1
ATOM 803 C C . GLN A 1 104 ? 3.125 -13.508 -23.578 1 96.06 104 GLN A C 1
ATOM 805 O O . GLN A 1 104 ? 3.014 -13.047 -24.719 1 96.06 104 GLN A O 1
ATOM 810 N N . TYR A 1 105 ? 4.137 -13.352 -22.734 1 96.81 105 TYR A N 1
ATOM 811 C CA . TYR A 1 105 ? 5.336 -12.656 -23.172 1 96.81 105 TYR A CA 1
ATOM 812 C C . TYR A 1 105 ? 4.984 -11.328 -23.828 1 96.81 105 TYR A C 1
ATOM 814 O O . TYR A 1 105 ? 5.402 -11.062 -24.969 1 96.81 105 TYR A O 1
ATOM 822 N N . CYS A 1 106 ? 4.363 -10.398 -23.125 1 95.62 106 CYS A N 1
ATOM 823 C CA . CYS A 1 106 ? 3.719 -9.211 -23.672 1 95.62 106 CYS A CA 1
ATOM 824 C C . CYS A 1 106 ? 4.738 -8.109 -23.938 1 95.62 106 CYS A C 1
ATOM 826 O O . CYS A 1 106 ? 4.441 -7.133 -24.625 1 95.62 106 CYS A O 1
ATOM 828 N N . ASP A 1 107 ? 5.945 -8.195 -23.422 1 95.75 107 ASP A N 1
ATOM 829 C CA . ASP A 1 107 ? 7 -7.211 -23.625 1 95.75 107 ASP A CA 1
ATOM 830 C C . ASP A 1 107 ? 8.367 -7.883 -23.734 1 95.75 107 ASP A C 1
ATOM 832 O O . ASP A 1 107 ? 8.969 -8.258 -22.734 1 95.75 107 ASP A O 1
ATOM 836 N N . LEU A 1 108 ? 8.906 -7.941 -24.906 1 95.81 108 LEU A N 1
ATOM 837 C CA . LEU A 1 108 ? 10.133 -8.695 -25.141 1 95.81 108 LEU A CA 1
ATOM 838 C C . LEU A 1 108 ? 11.352 -7.91 -24.672 1 95.81 108 LEU A C 1
ATOM 840 O O . LEU A 1 108 ? 12.445 -8.469 -24.531 1 95.81 108 LEU A O 1
ATOM 844 N N . LYS A 1 109 ? 11.211 -6.668 -24.344 1 94.88 109 LYS A N 1
ATOM 845 C CA . LYS A 1 109 ? 12.297 -5.879 -23.766 1 94.88 109 LYS A CA 1
ATOM 846 C C . LYS A 1 109 ? 12.523 -6.242 -22.297 1 94.88 109 LYS A C 1
ATOM 848 O O . LYS A 1 109 ? 13.562 -5.902 -21.734 1 94.88 109 LYS A O 1
ATOM 853 N N . ARG A 1 110 ? 11.562 -6.867 -21.75 1 97.06 110 ARG A N 1
ATOM 854 C CA . ARG A 1 110 ? 11.656 -7.336 -20.375 1 97.06 110 ARG A CA 1
ATOM 855 C C . ARG A 1 110 ? 11.602 -8.859 -20.312 1 97.06 110 ARG A C 1
ATOM 857 O O . ARG A 1 110 ? 11.023 -9.43 -19.375 1 97.06 110 ARG A O 1
ATOM 864 N N . GLN A 1 111 ? 12.062 -9.461 -21.344 1 97.62 111 GLN A N 1
ATOM 865 C CA . GLN A 1 111 ? 12.125 -10.922 -21.422 1 97.62 111 GLN A CA 1
ATOM 866 C C . GLN A 1 111 ? 13.391 -11.453 -20.75 1 97.62 111 GLN A C 1
ATOM 868 O O . GLN A 1 111 ? 14.508 -11.156 -21.188 1 97.62 111 GLN A O 1
ATOM 873 N N . TYR A 1 112 ? 13.219 -12.273 -19.594 1 98.75 112 TYR A N 1
ATOM 874 C CA . TYR A 1 112 ? 14.344 -12.773 -18.828 1 98.75 112 TYR A CA 1
ATOM 875 C C . TYR A 1 112 ? 14.297 -14.297 -18.703 1 98.75 112 TYR A C 1
ATOM 877 O O . TYR A 1 112 ? 15.094 -14.891 -17.984 1 98.75 112 TYR A O 1
ATOM 885 N N . ASP A 1 113 ? 13.391 -14.953 -19.359 1 98.69 113 ASP A N 1
ATOM 886 C CA . ASP A 1 113 ? 13.203 -16.406 -19.344 1 98.69 113 ASP A CA 1
ATOM 887 C C . ASP A 1 113 ? 14.297 -17.109 -20.141 1 98.69 113 ASP A C 1
ATOM 889 O O . ASP A 1 113 ? 14.391 -16.922 -21.359 1 98.69 113 ASP A O 1
ATOM 893 N N . PRO A 1 114 ? 15.055 -17.969 -19.484 1 98.56 114 PRO A N 1
ATOM 894 C CA . PRO A 1 114 ? 16.094 -18.672 -20.234 1 98.56 114 PRO A CA 1
ATOM 895 C C . PRO A 1 114 ? 15.539 -19.828 -21.078 1 98.56 114 PRO A C 1
ATOM 897 O O . PRO A 1 114 ? 16.25 -20.375 -21.922 1 98.56 114 PRO A O 1
ATOM 900 N N . ARG A 1 115 ? 14.312 -20.156 -20.844 1 97.69 115 ARG A N 1
ATOM 901 C CA . ARG A 1 115 ? 13.688 -21.266 -21.578 1 97.69 115 ARG A CA 1
ATOM 902 C C . ARG A 1 115 ? 12.227 -20.953 -21.891 1 97.69 115 ARG A C 1
ATOM 904 O O . ARG A 1 115 ? 11.328 -21.641 -21.406 1 97.69 115 ARG A O 1
ATOM 911 N N . PRO A 1 116 ? 12.039 -19.984 -22.797 1 97.88 116 PRO A N 1
ATOM 912 C CA . PRO A 1 116 ? 10.648 -19.641 -23.109 1 97.88 116 PRO A CA 1
ATOM 913 C C . PRO A 1 116 ? 9.844 -20.844 -23.594 1 97.88 116 PRO A C 1
ATOM 915 O O . PRO A 1 116 ? 10.336 -21.641 -24.391 1 97.88 116 PRO A O 1
ATOM 918 N N . SER A 1 117 ? 8.68 -21 -23.031 1 94.94 117 SER A N 1
ATOM 919 C CA . SER A 1 117 ? 7.805 -22.125 -23.359 1 94.94 117 SER A CA 1
ATOM 920 C C . SER A 1 117 ? 6.336 -21.734 -23.25 1 94.94 117 SER A C 1
ATOM 922 O O . SER A 1 117 ? 5.863 -21.391 -22.156 1 94.94 117 SER A O 1
ATOM 924 N N . PRO A 1 118 ? 5.523 -21.859 -24.281 1 94.38 118 PRO A N 1
ATOM 925 C CA . PRO A 1 118 ? 5.996 -21.938 -25.656 1 94.38 118 PRO A CA 1
ATOM 926 C C . PRO A 1 118 ? 6.859 -20.75 -26.062 1 94.38 118 PRO A C 1
ATOM 928 O O . PRO A 1 118 ? 6.77 -19.688 -25.453 1 94.38 118 PRO A O 1
ATOM 931 N N . PRO A 1 119 ? 7.648 -20.891 -27.047 1 96.25 119 PRO A N 1
ATOM 932 C CA . PRO A 1 119 ? 8.625 -19.844 -27.344 1 96.25 119 PRO A CA 1
ATOM 933 C C . PRO A 1 119 ? 8.102 -18.828 -28.359 1 96.25 119 PRO A C 1
ATOM 935 O O . PRO A 1 119 ? 8.828 -18.422 -29.266 1 96.25 119 PRO A O 1
ATOM 938 N N . THR A 1 120 ? 6.801 -18.531 -28.281 1 95 120 THR A N 1
ATOM 939 C CA . THR A 1 120 ? 6.18 -17.5 -29.094 1 95 120 THR A CA 1
ATOM 940 C C . THR A 1 120 ? 5.207 -16.656 -28.266 1 95 120 THR A C 1
ATOM 942 O O . THR A 1 120 ? 4.668 -17.141 -27.266 1 95 120 THR A O 1
ATOM 945 N N . GLN A 1 121 ? 4.938 -15.438 -28.594 1 92.38 121 GLN A N 1
ATOM 946 C CA . GLN A 1 121 ? 4.148 -14.508 -27.797 1 92.38 121 GLN A CA 1
ATOM 947 C C . GLN A 1 121 ? 2.672 -14.891 -27.797 1 92.38 121 GLN A C 1
ATOM 949 O O . GLN A 1 121 ? 1.921 -14.5 -26.906 1 92.38 121 GLN A O 1
ATOM 954 N N . ASN A 1 122 ? 2.248 -15.641 -28.797 1 85.19 122 ASN A N 1
ATOM 955 C CA . ASN A 1 122 ? 0.837 -16.016 -28.828 1 85.19 122 ASN A CA 1
ATOM 956 C C . ASN A 1 122 ? 0.646 -17.516 -28.609 1 85.19 122 ASN A C 1
ATOM 958 O O . ASN A 1 122 ? -0.465 -18.031 -28.75 1 85.19 122 ASN A O 1
ATOM 962 N N . GLY A 1 123 ? 1.728 -18.219 -28.344 1 87.75 123 GLY A N 1
ATOM 963 C CA . GLY A 1 123 ? 1.67 -19.641 -28.078 1 87.75 123 GLY A CA 1
ATOM 964 C C . GLY A 1 123 ? 1.503 -20.469 -29.344 1 87.75 123 GLY A C 1
ATOM 965 O O . GLY A 1 123 ? 1.369 -21.703 -29.281 1 87.75 123 GLY A O 1
ATOM 966 N N . LYS A 1 124 ? 1.532 -19.703 -30.484 1 89.69 124 LYS A N 1
ATOM 967 C CA . LYS A 1 124 ? 1.35 -20.391 -31.766 1 89.69 124 LYS A CA 1
ATOM 968 C C . LYS A 1 124 ? 2.637 -20.375 -32.594 1 89.69 124 LYS A C 1
ATOM 970 O O . LYS A 1 124 ? 3.523 -19.547 -32.344 1 89.69 124 LYS A O 1
ATOM 975 N N . GLU A 1 125 ? 2.613 -21.266 -33.469 1 88.69 125 GLU A N 1
ATOM 976 C CA . GLU A 1 125 ? 3.812 -21.438 -34.281 1 88.69 125 GLU A CA 1
ATOM 977 C C . GLU A 1 125 ? 4.117 -20.172 -35.062 1 88.69 125 GLU A C 1
ATOM 979 O O . GLU A 1 125 ? 5.281 -19.828 -35.281 1 88.69 125 GLU A O 1
ATOM 984 N N . ASN A 1 126 ? 3.111 -19.531 -35.5 1 90.06 126 ASN A N 1
ATOM 985 C CA . ASN A 1 126 ? 3.297 -18.359 -36.344 1 90.06 126 ASN A CA 1
ATOM 986 C C . ASN A 1 126 ? 3.459 -17.094 -35.5 1 90.06 126 ASN A C 1
ATOM 988 O O . ASN A 1 126 ? 3.525 -15.984 -36.062 1 90.06 126 ASN A O 1
ATOM 992 N N . GLY A 1 127 ? 3.51 -17.234 -34.25 1 91 127 GLY A N 1
ATOM 993 C CA . GLY A 1 127 ? 3.668 -16.062 -33.406 1 91 127 GLY A CA 1
ATOM 994 C C . GLY A 1 127 ? 5.082 -15.516 -33.406 1 91 127 GLY A C 1
ATOM 995 O O . GLY A 1 127 ? 6.012 -16.188 -33.844 1 91 127 GLY A O 1
ATOM 996 N N . THR A 1 128 ? 5.227 -14.281 -32.875 1 94.88 128 THR A N 1
ATOM 997 C CA . THR A 1 128 ? 6.547 -13.695 -32.688 1 94.88 128 THR A CA 1
ATOM 998 C C . THR A 1 128 ? 7.391 -14.539 -31.75 1 94.88 128 THR A C 1
ATOM 1000 O O . THR A 1 128 ? 6.949 -14.875 -30.641 1 94.88 128 THR A O 1
ATOM 1003 N N . ARG A 1 129 ? 8.531 -14.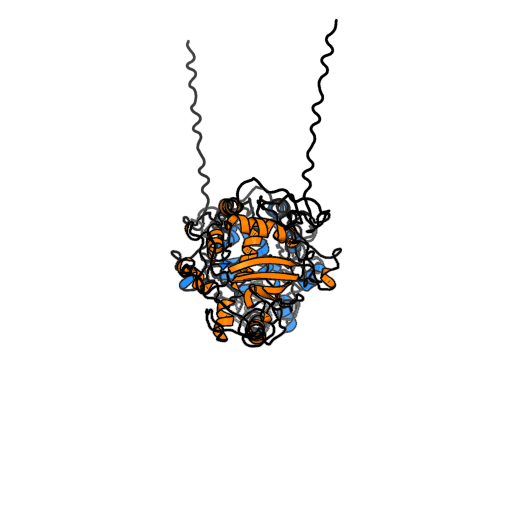844 -32.188 1 96.31 129 ARG A N 1
ATOM 1004 C CA . ARG A 1 129 ? 9.422 -15.719 -31.438 1 96.31 129 ARG A CA 1
ATOM 1005 C C . ARG A 1 129 ? 9.93 -15.023 -30.188 1 96.31 129 ARG A C 1
ATOM 1007 O O . ARG A 1 129 ? 10.297 -13.844 -30.219 1 96.31 129 ARG A O 1
ATOM 1014 N N . VAL A 1 130 ? 10 -15.766 -29.078 1 97.94 130 VAL A N 1
ATOM 1015 C CA . VAL A 1 130 ? 10.609 -15.328 -27.828 1 97.94 130 VAL A CA 1
ATOM 1016 C C . VAL A 1 130 ? 11.984 -15.984 -27.672 1 97.94 130 VAL A C 1
ATOM 1018 O O . VAL A 1 130 ? 12.078 -17.188 -27.469 1 97.94 130 VAL A O 1
ATOM 1021 N N . GLU A 1 131 ? 13.039 -15.211 -27.75 1 97.56 131 GLU A N 1
ATOM 1022 C CA . GLU A 1 131 ? 14.398 -15.742 -27.656 1 97.56 131 GLU A CA 1
ATOM 1023 C C . GLU A 1 131 ? 14.781 -16.016 -26.203 1 97.56 131 GLU A C 1
ATOM 1025 O O . GLU A 1 131 ? 14.438 -15.234 -25.297 1 97.56 131 GLU A O 1
ATOM 1030 N N . PRO A 1 132 ? 15.555 -17.094 -25.984 1 98.44 132 PRO A N 1
ATOM 1031 C CA . PRO A 1 132 ? 16.031 -17.344 -24.625 1 98.44 132 PRO A CA 1
ATOM 1032 C C . PRO A 1 132 ? 16.906 -16.219 -24.078 1 98.44 132 PRO A C 1
ATOM 1034 O O . PRO A 1 132 ? 17.75 -15.68 -24.812 1 98.44 132 PRO A O 1
ATOM 1037 N N . TYR A 1 133 ? 16.688 -15.867 -22.875 1 98.56 133 TYR A N 1
ATOM 1038 C CA . TYR A 1 133 ? 17.484 -14.844 -22.203 1 98.56 133 TYR A CA 1
ATOM 1039 C C . TYR A 1 133 ? 18.828 -15.406 -21.766 1 98.56 133 TYR A C 1
ATOM 1041 O O . TYR A 1 133 ? 18.891 -16.5 -21.203 1 98.56 133 TYR A O 1
ATOM 1049 N N . LYS A 1 134 ? 19.922 -14.68 -21.938 1 98.06 134 LYS A N 1
ATOM 1050 C CA . LYS A 1 134 ? 21.266 -15.164 -21.641 1 98.06 134 LYS A CA 1
ATOM 1051 C C . LYS A 1 134 ? 21.969 -14.258 -20.625 1 98.06 134 LYS A C 1
ATOM 1053 O O . LYS A 1 134 ? 23.156 -14.422 -20.359 1 98.06 134 LYS A O 1
ATOM 1058 N N . GLY A 1 135 ? 21.281 -13.289 -20.094 1 97.81 135 GLY A N 1
ATOM 1059 C CA . GLY A 1 135 ? 21.859 -12.367 -19.141 1 97.81 135 GLY A CA 1
ATOM 1060 C C . GLY A 1 135 ? 21.859 -12.898 -17.719 1 97.81 135 GLY A C 1
ATOM 1061 O O . GLY A 1 135 ? 21.75 -14.109 -17.5 1 97.81 135 GLY A O 1
ATOM 1062 N N . PRO A 1 136 ? 22.094 -12.008 -16.719 1 98.12 136 PRO A N 1
ATOM 1063 C CA . PRO A 1 136 ? 22.078 -12.414 -15.312 1 98.12 136 PRO A CA 1
ATOM 1064 C C . PRO A 1 136 ? 20.719 -12.992 -14.883 1 98.12 136 PRO A C 1
ATOM 1066 O O . PRO A 1 136 ? 19.672 -12.547 -15.367 1 98.12 136 PRO A O 1
ATOM 1069 N N . SER A 1 137 ? 20.797 -13.938 -13.992 1 98.19 137 SER A N 1
ATOM 1070 C CA . SER A 1 137 ? 19.562 -14.547 -13.5 1 98.19 137 SER A CA 1
ATOM 1071 C C . SER A 1 137 ? 18.734 -13.555 -12.695 1 98.19 137 SER A C 1
ATOM 1073 O O . SER A 1 137 ? 19.281 -12.617 -12.109 1 98.19 137 SER A O 1
ATOM 1075 N N . ILE A 1 138 ? 17.469 -13.781 -12.695 1 98.44 138 ILE A N 1
ATOM 1076 C CA . ILE A 1 138 ? 16.5 -12.797 -12.227 1 98.44 138 ILE A CA 1
ATOM 1077 C C . ILE A 1 138 ? 16.703 -12.555 -10.727 1 98.44 138 ILE A C 1
ATOM 1079 O O . ILE A 1 138 ? 16.375 -11.477 -10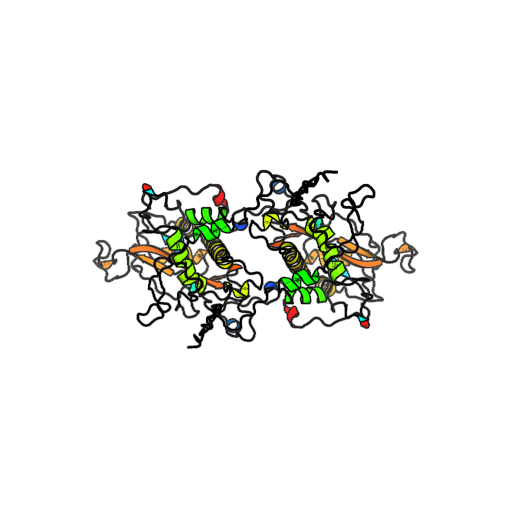.219 1 98.44 138 ILE A O 1
ATOM 1083 N N . ASP A 1 139 ? 17.266 -13.57 -9.953 1 98.31 139 ASP A N 1
ATOM 1084 C CA . ASP A 1 139 ? 17.531 -13.406 -8.523 1 98.31 139 ASP A CA 1
ATOM 1085 C C . ASP A 1 139 ? 18.547 -12.289 -8.273 1 98.31 139 ASP A C 1
ATOM 1087 O O . ASP A 1 139 ? 18.5 -11.625 -7.234 1 98.31 139 ASP A O 1
ATOM 1091 N N . THR A 1 140 ? 19.422 -12.039 -9.219 1 98.12 140 THR A N 1
ATOM 1092 C CA . THR A 1 140 ? 20.422 -10.992 -9.078 1 98.12 140 THR A CA 1
ATOM 1093 C C . THR A 1 140 ? 19.75 -9.617 -9.086 1 98.12 140 THR A C 1
ATOM 1095 O O . THR A 1 140 ? 20.234 -8.688 -8.43 1 98.12 140 THR A O 1
ATOM 1098 N N . PHE A 1 141 ? 18.609 -9.484 -9.867 1 97.75 141 PHE A N 1
ATOM 1099 C CA . PHE A 1 141 ? 17.859 -8.227 -9.875 1 97.75 141 PHE A CA 1
ATOM 1100 C C . PHE A 1 141 ? 17.328 -7.914 -8.484 1 97.75 141 PHE A C 1
ATOM 1102 O O . PHE A 1 141 ? 17.438 -6.781 -8.008 1 97.75 141 PHE A O 1
ATOM 1109 N N . ILE A 1 142 ? 16.797 -8.914 -7.836 1 97.12 142 ILE A N 1
ATOM 1110 C CA . ILE A 1 142 ? 16.203 -8.781 -6.508 1 97.12 142 ILE A CA 1
ATOM 1111 C C . ILE A 1 142 ? 17.281 -8.477 -5.484 1 97.12 142 ILE A C 1
ATOM 1113 O O . ILE A 1 142 ? 17.109 -7.613 -4.621 1 97.12 142 ILE A O 1
ATOM 1117 N N . GLN A 1 143 ? 18.438 -9.156 -5.617 1 95.81 143 GLN A N 1
ATOM 1118 C CA . GLN A 1 143 ? 19.578 -8.914 -4.742 1 95.81 143 GLN A CA 1
ATOM 1119 C C . GLN A 1 143 ? 20.109 -7.496 -4.902 1 95.81 143 GLN A C 1
ATOM 1121 O O . GLN A 1 143 ? 20.438 -6.836 -3.916 1 95.81 143 GLN A O 1
ATOM 1126 N N . ASP A 1 144 ? 20.156 -7.074 -6.125 1 95 144 ASP A N 1
ATOM 1127 C CA . ASP A 1 144 ? 20.641 -5.73 -6.418 1 95 144 ASP A CA 1
ATOM 1128 C C . ASP A 1 144 ? 19.75 -4.672 -5.77 1 95 144 ASP A C 1
ATOM 1130 O O . ASP A 1 144 ? 20.219 -3.584 -5.426 1 95 144 ASP A O 1
ATOM 1134 N N . TRP A 1 145 ? 18.516 -5.004 -5.594 1 94.88 145 TRP A N 1
ATOM 1135 C CA . TRP A 1 145 ? 17.578 -4.086 -4.969 1 94.88 145 TRP A CA 1
ATOM 1136 C C . TRP A 1 145 ? 17.609 -4.219 -3.451 1 94.88 145 TRP A C 1
ATOM 1138 O O . TRP A 1 145 ? 16.844 -3.547 -2.746 1 94.88 145 TRP A O 1
ATOM 1148 N N . GLY A 1 146 ? 18.453 -5.129 -2.926 1 93.38 146 GLY A N 1
ATOM 1149 C CA . GLY A 1 146 ? 18.609 -5.312 -1.491 1 93.38 146 GLY A CA 1
ATOM 1150 C C . GLY A 1 146 ? 17.422 -6.012 -0.853 1 93.38 146 GLY A C 1
ATOM 1151 O O . GLY A 1 146 ? 17.219 -5.922 0.361 1 93.38 146 GLY A O 1
ATOM 1152 N N . ARG A 1 147 ? 16.625 -6.633 -1.68 1 94.81 147 ARG A N 1
ATOM 1153 C CA . ARG A 1 147 ? 15.438 -7.316 -1.172 1 94.81 147 ARG A CA 1
ATOM 1154 C C . ARG A 1 147 ? 15.742 -8.781 -0.87 1 94.81 147 ARG A C 1
ATOM 1156 O O . ARG A 1 147 ? 15.016 -9.672 -1.309 1 94.81 147 ARG A O 1
ATOM 1163 N N . THR A 1 148 ? 16.688 -9.016 -0.026 1 94.19 148 THR A N 1
ATOM 1164 C CA . THR A 1 148 ? 17.141 -10.359 0.303 1 94.19 148 THR A CA 1
ATOM 1165 C C . THR A 1 148 ? 16.078 -11.109 1.114 1 94.19 148 THR A C 1
ATOM 1167 O O . THR A 1 148 ? 15.953 -12.328 1.005 1 94.19 148 THR A O 1
ATOM 1170 N N . ASP A 1 149 ? 15.352 -10.383 1.892 1 93.75 149 ASP A N 1
ATOM 1171 C CA . ASP A 1 149 ? 14.266 -10.992 2.646 1 93.75 149 ASP A CA 1
ATOM 1172 C C . ASP A 1 149 ? 13.188 -11.547 1.71 1 93.75 149 ASP A C 1
ATOM 1174 O O . ASP A 1 149 ? 12.695 -12.656 1.911 1 93.75 149 ASP A O 1
ATOM 1178 N N . LEU A 1 150 ? 12.867 -10.781 0.68 1 95.94 150 LEU A N 1
ATOM 1179 C CA . LEU A 1 150 ? 11.93 -11.242 -0.336 1 95.94 150 LEU A CA 1
ATOM 1180 C C . LEU A 1 150 ? 12.453 -12.5 -1.021 1 95.94 150 LEU A C 1
ATOM 1182 O O . LEU A 1 150 ? 11.703 -13.469 -1.19 1 95.94 150 LEU A O 1
ATOM 1186 N N . LEU A 1 151 ? 13.695 -12.469 -1.377 1 97.25 151 LEU A N 1
ATOM 1187 C CA . LEU A 1 151 ? 14.32 -13.602 -2.057 1 97.25 151 LEU A CA 1
ATOM 1188 C C . LEU A 1 151 ? 14.297 -14.844 -1.179 1 97.25 151 LEU A C 1
ATOM 1190 O O . LEU A 1 151 ? 14.016 -15.945 -1.663 1 97.25 151 LEU A O 1
ATOM 1194 N N . GLU A 1 152 ? 14.547 -14.68 0.061 1 96.44 152 GLU A N 1
ATOM 1195 C CA . GLU A 1 152 ? 14.5 -15.812 0.978 1 96.44 152 GLU A CA 1
ATOM 1196 C C . GLU A 1 152 ? 13.102 -16.406 1.054 1 96.44 152 GLU A C 1
ATOM 1198 O O . GLU A 1 152 ? 12.938 -17.625 1.087 1 96.44 152 GLU A O 1
ATOM 1203 N N . PHE A 1 153 ? 12.164 -15.555 1.135 1 97.38 153 PHE A N 1
ATOM 1204 C CA . PHE A 1 153 ? 10.781 -16.031 1.146 1 97.38 153 PHE A CA 1
ATOM 1205 C C . PHE A 1 153 ? 10.453 -16.766 -0.14 1 97.38 153 PHE A C 1
ATOM 1207 O O . PHE A 1 153 ? 9.82 -17.828 -0.104 1 97.38 153 PHE A O 1
ATOM 1214 N N . MET A 1 154 ? 10.852 -16.297 -1.298 1 98.31 154 MET A N 1
ATOM 1215 C CA . MET A 1 154 ? 10.648 -16.953 -2.586 1 98.31 154 MET A CA 1
ATOM 1216 C C . MET A 1 154 ? 11.336 -18.312 -2.617 1 98.31 154 MET A C 1
ATOM 1218 O O . MET A 1 154 ? 10.75 -19.297 -3.076 1 98.31 154 MET A O 1
ATOM 1222 N N . ASP A 1 155 ? 12.508 -18.375 -2.064 1 97.81 155 ASP A N 1
ATOM 1223 C CA . ASP A 1 155 ? 13.258 -19.625 -2.012 1 97.81 155 ASP A CA 1
ATOM 1224 C C . ASP A 1 155 ? 12.555 -20.656 -1.121 1 97.81 155 ASP A C 1
ATOM 1226 O O . ASP A 1 155 ? 12.852 -21.844 -1.188 1 97.81 155 ASP A O 1
ATOM 1230 N N . THR A 1 156 ? 11.672 -20.188 -0.324 1 97.94 156 THR A N 1
ATOM 1231 C CA . THR A 1 156 ? 10.984 -21.078 0.601 1 97.94 156 THR A CA 1
ATOM 1232 C C . THR A 1 156 ? 9.648 -21.516 0.022 1 97.94 156 THR A C 1
ATOM 1234 O O . THR A 1 156 ? 9.25 -22.672 0.186 1 97.94 156 THR A O 1
ATOM 1237 N N . PHE A 1 157 ? 8.984 -20.625 -0.722 1 98.56 157 PHE A N 1
ATOM 1238 C CA . PHE A 1 157 ? 7.586 -20.906 -1.003 1 98.56 157 PHE A CA 1
ATOM 1239 C C . PHE A 1 157 ? 7.316 -20.891 -2.504 1 98.56 157 PHE A C 1
ATOM 1241 O O . PHE A 1 157 ? 6.242 -21.281 -2.953 1 98.56 157 PHE A O 1
ATOM 1248 N N . TRP A 1 158 ? 8.172 -20.406 -3.316 1 98.88 158 TRP A N 1
ATOM 1249 C CA . TRP A 1 158 ? 8.031 -20.375 -4.77 1 98.88 158 TRP A CA 1
ATOM 1250 C C . TRP A 1 158 ? 9.016 -21.328 -5.438 1 98.88 158 TRP A C 1
ATOM 1252 O O . TRP A 1 158 ? 10.031 -20.891 -5.988 1 98.88 158 TRP A O 1
ATOM 1262 N N . ILE A 1 159 ? 8.625 -22.578 -5.457 1 98.88 159 ILE A N 1
ATOM 1263 C CA . ILE A 1 159 ? 9.57 -23.656 -5.727 1 98.88 159 ILE A CA 1
ATOM 1264 C C . ILE A 1 159 ? 9.266 -24.281 -7.086 1 98.88 159 ILE A C 1
ATOM 1266 O O . ILE A 1 159 ? 8.117 -24.641 -7.367 1 98.88 159 ILE A O 1
ATOM 1270 N N . SER A 1 160 ? 10.305 -24.422 -7.867 1 98.56 160 SER A N 1
ATOM 1271 C CA . SER A 1 160 ? 10.211 -25.078 -9.164 1 98.56 160 SER A CA 1
ATOM 1272 C C . SER A 1 160 ? 10.391 -26.578 -9.039 1 98.56 160 SER A C 1
ATOM 1274 O O . SER A 1 160 ? 10.867 -27.062 -8.008 1 98.56 160 SER A O 1
ATOM 1276 N N . GLN A 1 161 ? 9.953 -27.266 -9.992 1 97.94 161 GLN A N 1
ATOM 1277 C CA . GLN A 1 161 ? 10.234 -28.688 -10.148 1 97.94 161 GLN A CA 1
ATOM 1278 C C . GLN A 1 161 ? 11.008 -28.953 -11.438 1 97.94 161 GLN A C 1
ATOM 1280 O O . GLN A 1 161 ? 10.594 -28.531 -12.516 1 97.94 161 GLN A O 1
ATOM 1285 N N . GLY A 1 162 ? 12.141 -29.594 -11.328 1 97.31 162 GLY A N 1
ATOM 1286 C CA . GLY A 1 162 ? 12.922 -30.016 -12.477 1 97.31 162 GLY A CA 1
ATOM 1287 C C . GLY A 1 162 ? 13.828 -28.938 -13.008 1 97.31 162 GLY A C 1
ATOM 1288 O O . GLY A 1 162 ? 14.547 -29.141 -13.992 1 97.31 162 GLY A O 1
ATOM 1289 N N . SER A 1 163 ? 13.781 -27.766 -12.445 1 97.88 163 SER A N 1
ATOM 1290 C CA . SER A 1 163 ? 14.625 -26.641 -12.836 1 97.88 163 SER A CA 1
ATOM 1291 C C . SER A 1 163 ? 14.93 -25.75 -11.641 1 97.88 163 SER A C 1
ATOM 1293 O O . SER A 1 163 ? 14.258 -25.828 -10.609 1 97.88 163 SER A O 1
ATOM 1295 N N . PRO A 1 164 ? 15.984 -24.906 -11.766 1 98.31 164 PRO A N 1
ATOM 1296 C CA . PRO A 1 164 ? 16.281 -23.984 -10.664 1 98.31 164 PRO A CA 1
ATOM 1297 C C . PRO A 1 164 ? 15.156 -22.984 -10.422 1 98.31 164 PRO A C 1
ATOM 1299 O O . PRO A 1 164 ? 14.531 -22.5 -11.367 1 98.31 164 PRO A O 1
ATOM 1302 N N . ASN A 1 165 ? 14.961 -22.609 -9.141 1 98.75 165 ASN A N 1
ATOM 1303 C CA . ASN A 1 165 ? 13.945 -21.625 -8.766 1 98.75 165 ASN A CA 1
ATOM 1304 C C . ASN A 1 165 ? 14.078 -20.359 -9.586 1 98.75 165 ASN A C 1
ATOM 1306 O O . ASN A 1 165 ? 13.078 -19.828 -10.086 1 98.75 165 ASN A O 1
ATOM 1310 N N . LYS A 1 166 ? 15.281 -19.859 -9.742 1 98.5 166 LYS A N 1
ATOM 1311 C CA . LYS A 1 166 ? 15.516 -18.578 -10.406 1 98.5 166 LYS A CA 1
ATOM 1312 C C . LYS A 1 166 ? 15.047 -18.625 -11.859 1 98.5 166 LYS A C 1
ATOM 1314 O O . LYS A 1 166 ? 14.547 -17.625 -12.383 1 98.5 166 LYS A O 1
ATOM 1319 N N . ASP A 1 167 ? 15.188 -19.766 -12.547 1 98.69 167 ASP A N 1
ATOM 1320 C CA . ASP A 1 167 ? 14.703 -19.906 -13.914 1 98.69 167 ASP A CA 1
ATOM 1321 C C . ASP A 1 167 ? 13.18 -19.875 -13.961 1 98.69 167 ASP A C 1
ATOM 1323 O O . ASP A 1 167 ? 12.594 -19.266 -14.859 1 98.69 167 ASP A O 1
ATOM 1327 N N . PHE A 1 168 ? 12.594 -20.547 -13.008 1 98.81 168 PHE A N 1
ATOM 1328 C CA . PHE A 1 168 ? 11.141 -20.594 -12.891 1 98.81 168 PHE A CA 1
ATOM 1329 C C . PHE A 1 168 ? 10.578 -19.203 -12.633 1 98.81 168 PHE A C 1
ATOM 1331 O O . PHE A 1 168 ? 9.586 -18.797 -13.25 1 98.81 168 PHE A O 1
ATOM 1338 N N . TRP A 1 169 ? 11.203 -18.406 -11.766 1 98.94 169 TRP A N 1
ATOM 1339 C CA . TRP A 1 169 ? 10.781 -17.047 -11.477 1 98.94 169 TRP A CA 1
ATOM 1340 C C . TRP A 1 169 ? 10.883 -16.172 -12.727 1 98.94 169 TRP A C 1
ATOM 1342 O O . TRP A 1 169 ? 9.969 -15.398 -13.031 1 98.94 169 TRP A O 1
ATOM 1352 N N . ALA A 1 170 ? 12 -16.328 -13.422 1 98.88 170 ALA A N 1
ATOM 1353 C CA . ALA A 1 170 ? 12.188 -15.578 -14.656 1 98.88 170 ALA A CA 1
ATOM 1354 C C . ALA A 1 170 ? 11.094 -15.906 -15.672 1 98.88 170 ALA A C 1
ATOM 1356 O O . ALA A 1 170 ? 10.586 -15.016 -16.344 1 98.88 170 ALA A O 1
ATOM 1357 N N . HIS A 1 171 ? 10.758 -17.156 -15.773 1 98.81 171 HIS A N 1
ATOM 1358 C CA . HIS A 1 171 ? 9.68 -17.609 -16.656 1 98.81 171 HIS A CA 1
ATOM 1359 C C . HIS A 1 171 ? 8.359 -16.938 -16.281 1 98.81 171 HIS A C 1
ATOM 1361 O O . HIS A 1 171 ? 7.68 -16.375 -17.141 1 98.81 171 HIS A O 1
ATOM 1367 N N . GLU A 1 172 ? 8.031 -16.953 -14.984 1 98.81 172 GLU A N 1
ATOM 1368 C CA . GLU A 1 172 ? 6.754 -16.422 -14.516 1 98.81 172 GLU A CA 1
ATOM 1369 C C . GLU A 1 172 ? 6.652 -14.914 -14.766 1 98.81 172 GLU A C 1
ATOM 1371 O O . GLU A 1 172 ? 5.609 -14.422 -15.203 1 98.81 172 GLU A O 1
ATOM 1376 N N . PHE A 1 173 ? 7.75 -14.156 -14.555 1 98.88 173 PHE A N 1
ATOM 1377 C CA . PHE A 1 173 ? 7.711 -12.727 -14.82 1 98.88 173 PHE A CA 1
ATOM 1378 C C . PHE A 1 173 ? 7.602 -12.461 -16.312 1 98.88 173 PHE A C 1
ATOM 1380 O O . PHE A 1 173 ? 6.742 -11.695 -16.75 1 98.88 173 PHE A O 1
ATOM 1387 N N . SER A 1 174 ? 8.453 -13.094 -17.094 1 98.69 174 SER A N 1
ATOM 1388 C CA . SER A 1 174 ? 8.531 -12.82 -18.516 1 98.69 174 SER A CA 1
ATOM 1389 C C . SER A 1 174 ? 7.246 -13.211 -19.234 1 98.69 174 SER A C 1
ATOM 1391 O O . SER A 1 174 ? 6.766 -12.484 -20.109 1 98.69 174 SER A O 1
ATOM 1393 N N . LYS A 1 175 ? 6.734 -14.305 -18.875 1 98.19 175 LYS A N 1
ATOM 1394 C CA . LYS A 1 175 ? 5.559 -14.844 -19.547 1 98.19 175 LYS A CA 1
ATOM 1395 C C . LYS A 1 175 ? 4.285 -14.141 -19.078 1 98.19 175 LYS A C 1
ATOM 1397 O O . LYS A 1 175 ? 3.398 -13.859 -19.891 1 98.19 175 LYS A O 1
ATOM 1402 N N . HIS A 1 176 ? 4.18 -13.914 -17.797 1 98.12 176 HIS A N 1
ATOM 1403 C CA . HIS A 1 176 ? 2.926 -13.43 -17.234 1 98.12 176 HIS A CA 1
ATOM 1404 C C . HIS A 1 176 ? 3.08 -12.016 -16.672 1 98.12 176 HIS A C 1
ATOM 1406 O O . HIS A 1 176 ? 2.244 -11.148 -16.938 1 98.12 176 HIS A O 1
ATOM 1412 N N . GLY A 1 177 ? 4.152 -11.688 -15.945 1 98.38 177 GLY A N 1
ATOM 1413 C CA . GLY A 1 177 ? 4.359 -10.398 -15.305 1 98.38 177 GLY A CA 1
ATOM 1414 C C . GLY A 1 177 ? 4.363 -9.234 -16.281 1 98.38 177 GLY A C 1
ATOM 1415 O O . GLY A 1 177 ? 3.951 -8.125 -15.945 1 98.38 177 GLY A O 1
ATOM 1416 N N . THR A 1 178 ? 4.801 -9.508 -17.5 1 97.69 178 THR A N 1
ATOM 1417 C CA . THR A 1 178 ? 4.91 -8.461 -18.516 1 97.69 178 THR A CA 1
ATOM 1418 C C . THR A 1 178 ? 3.547 -8.156 -19.125 1 97.69 178 THR A C 1
ATOM 1420 O O . THR A 1 178 ? 3.414 -7.242 -19.938 1 97.69 178 THR A O 1
ATOM 1423 N N . CYS A 1 179 ? 2.51 -8.922 -18.734 1 97.06 179 CYS A N 1
ATOM 1424 C CA . CYS A 1 179 ? 1.207 -8.766 -19.359 1 97.06 179 CYS A CA 1
ATOM 1425 C C . CYS A 1 179 ? 0.238 -8.023 -18.453 1 97.06 179 CYS A C 1
ATOM 1427 O O . CYS A 1 179 ? -0.978 -8.102 -18.625 1 97.06 179 CYS A O 1
ATOM 1429 N N . TYR A 1 180 ? 0.709 -7.344 -17.406 1 97.31 180 TYR A N 1
ATOM 1430 C CA . TYR A 1 180 ? -0.061 -6.445 -16.562 1 97.31 180 TYR A CA 1
ATOM 1431 C C . TYR A 1 180 ? 0.085 -5 -17.016 1 97.31 180 TYR A C 1
ATOM 1433 O O . TYR A 1 180 ? 1.197 -4.531 -17.266 1 97.31 180 TYR A O 1
ATOM 1441 N N . SER A 1 181 ? -1.059 -4.273 -17.062 1 94.88 181 SER A N 1
ATOM 1442 C CA . SER A 1 181 ? -0.948 -2.848 -17.359 1 94.88 181 SER A CA 1
ATOM 1443 C C . SER A 1 181 ? -0.298 -2.092 -16.219 1 94.88 181 SER A C 1
ATOM 1445 O O . SER A 1 181 ? 0.459 -1.145 -16.438 1 94.88 181 SER A O 1
ATOM 1447 N N . THR A 1 182 ? -0.532 -2.531 -14.984 1 95.62 182 THR A N 1
ATOM 1448 C CA . THR A 1 182 ? -0.128 -1.771 -13.805 1 95.62 182 THR A CA 1
ATOM 1449 C C . THR A 1 182 ? 1.35 -1.992 -13.5 1 95.62 182 THR A C 1
ATOM 1451 O O . THR A 1 182 ? 1.941 -1.259 -12.703 1 95.62 182 THR A O 1
ATOM 1454 N N . PHE A 1 183 ? 2.043 -2.986 -14.141 1 96.69 183 PHE A N 1
ATOM 1455 C CA . PHE A 1 183 ? 3.477 -3.207 -13.984 1 96.69 183 PHE A CA 1
ATOM 1456 C C . PHE A 1 183 ? 4.238 -2.648 -15.18 1 96.69 183 PHE A C 1
ATOM 1458 O O . PHE A 1 183 ? 5.457 -2.822 -15.289 1 96.69 183 PHE A O 1
ATOM 1465 N N . ASP A 1 184 ? 3.527 -1.99 -16.047 1 94.81 184 ASP A N 1
ATOM 1466 C CA . ASP A 1 184 ? 4.215 -1.398 -17.188 1 94.81 184 ASP A CA 1
ATOM 1467 C C . ASP A 1 184 ? 5.223 -0.345 -16.734 1 94.81 184 ASP A C 1
ATOM 1469 O O . ASP A 1 184 ? 4.961 0.417 -15.805 1 94.81 184 ASP A O 1
ATOM 1473 N N . ILE A 1 185 ? 6.305 -0.263 -17.469 1 94.06 185 ILE A N 1
ATOM 1474 C CA . ILE A 1 185 ? 7.438 0.568 -17.062 1 94.06 185 ILE A CA 1
ATOM 1475 C C . ILE A 1 185 ? 6.992 2.025 -16.953 1 94.06 185 ILE A C 1
ATOM 1477 O O . ILE A 1 185 ? 7.34 2.715 -15.992 1 94.06 185 ILE A O 1
ATOM 1481 N N . PRO A 1 186 ? 6.125 2.586 -17.859 1 92.12 186 PRO A N 1
ATOM 1482 C CA . PRO A 1 186 ? 5.727 3.99 -17.734 1 92.12 186 PRO A CA 1
ATOM 1483 C C . PRO A 1 186 ? 4.992 4.281 -16.422 1 92.12 186 PRO A C 1
ATOM 1485 O O . PRO A 1 186 ? 4.984 5.422 -15.961 1 92.12 186 PRO A O 1
ATOM 1488 N N . CYS A 1 187 ? 4.375 3.309 -15.875 1 93.56 187 CYS A N 1
ATOM 1489 C CA . CYS A 1 187 ? 3.621 3.496 -14.641 1 93.56 187 CYS A CA 1
ATOM 1490 C C . CYS A 1 187 ? 4.547 3.861 -13.492 1 93.56 187 CYS A C 1
ATOM 1492 O O . CYS A 1 187 ? 4.09 4.316 -12.438 1 93.56 187 CYS A O 1
ATOM 1494 N N . TYR A 1 188 ? 5.863 3.713 -13.625 1 93.38 188 TYR A N 1
ATOM 1495 C CA . TYR A 1 188 ? 6.832 3.959 -12.562 1 93.38 188 TYR A CA 1
ATOM 1496 C C . TYR A 1 188 ? 7.445 5.348 -12.695 1 93.38 188 TYR A C 1
ATOM 1498 O O . TYR A 1 188 ? 8.305 5.734 -11.898 1 93.38 188 TYR A O 1
ATOM 1506 N N . GLY A 1 189 ? 7 6.086 -13.711 1 90.88 189 GLY A N 1
ATOM 1507 C CA . GLY A 1 189 ? 7.328 7.5 -13.82 1 90.88 189 GLY A CA 1
ATOM 1508 C C . GLY A 1 189 ? 8.703 7.75 -14.406 1 90.88 189 GLY A C 1
ATOM 1509 O O . GLY A 1 189 ? 9.359 6.82 -14.875 1 90.88 189 GLY A O 1
ATOM 1510 N N . PRO A 1 190 ? 9.078 9.031 -14.383 1 92.56 190 PRO A N 1
ATOM 1511 C CA . PRO A 1 190 ? 10.289 9.453 -15.078 1 92.56 190 PRO A CA 1
ATOM 1512 C C . PRO A 1 190 ? 11.57 9.016 -14.367 1 92.56 190 PRO A C 1
ATOM 1514 O O . PRO A 1 190 ? 12.648 9.031 -14.961 1 92.56 190 PRO A O 1
ATOM 1517 N N . LYS A 1 191 ? 11.453 8.641 -13.133 1 93.12 191 LYS A N 1
ATOM 1518 C CA . LYS A 1 191 ? 12.641 8.242 -12.383 1 93.12 191 LYS A CA 1
ATOM 1519 C C . LYS A 1 191 ? 12.68 6.73 -12.172 1 93.12 191 LYS A C 1
ATOM 1521 O O . LYS A 1 191 ? 13.227 6.246 -11.188 1 93.12 191 LYS A O 1
ATOM 1526 N N . TYR A 1 192 ? 12.094 6.055 -13.086 1 93.44 192 TYR A N 1
ATOM 1527 C CA . TYR A 1 192 ? 12.109 4.594 -13.078 1 93.44 192 TYR A CA 1
ATOM 1528 C C . TYR A 1 192 ? 13.531 4.066 -12.898 1 93.44 192 TYR A C 1
ATOM 1530 O O . TYR A 1 192 ? 14.477 4.598 -13.484 1 93.44 192 TYR A O 1
ATOM 1538 N N . ARG A 1 193 ? 13.664 2.988 -12.062 1 94.19 193 ARG A N 1
ATOM 1539 C CA . ARG A 1 193 ? 14.906 2.238 -11.906 1 94.19 193 ARG A CA 1
ATOM 1540 C C . ARG A 1 193 ? 14.789 0.846 -12.516 1 94.19 193 ARG A C 1
ATOM 1542 O O . ARG A 1 193 ? 13.75 0.193 -12.383 1 94.19 193 ARG A O 1
ATOM 1549 N N . GLU A 1 194 ? 15.867 0.461 -13.031 1 95.31 194 GLU A N 1
ATOM 1550 C CA . GLU A 1 194 ? 15.859 -0.823 -13.727 1 95.31 194 GLU A CA 1
ATOM 1551 C C . GLU A 1 194 ? 15.398 -1.946 -12.805 1 95.31 194 GLU A C 1
ATOM 1553 O O . GLU A 1 194 ? 15.859 -2.055 -11.672 1 95.31 194 GLU A O 1
ATOM 1558 N N . HIS A 1 195 ? 14.414 -2.729 -13.242 1 97.44 195 HIS A N 1
ATOM 1559 C CA . HIS A 1 195 ? 13.867 -3.941 -12.648 1 97.44 195 HIS A CA 1
ATOM 1560 C C . HIS A 1 195 ? 12.961 -3.613 -11.469 1 97.44 195 HIS A C 1
ATOM 1562 O O . HIS A 1 195 ? 12.586 -4.5 -10.703 1 97.44 195 HIS A O 1
ATOM 1568 N N . GLU A 1 196 ? 12.656 -2.348 -11.281 1 96.25 196 GLU A N 1
ATOM 1569 C CA . GLU A 1 196 ? 11.719 -1.978 -10.227 1 96.25 196 GLU A CA 1
ATOM 1570 C C . GLU A 1 196 ? 10.414 -2.766 -10.344 1 96.25 196 GLU A C 1
ATOM 1572 O O . GLU A 1 196 ? 9.922 -3.309 -9.359 1 96.25 196 GLU A O 1
ATOM 1577 N N . GLU A 1 197 ? 9.93 -2.912 -11.562 1 97.19 197 GLU A N 1
ATOM 1578 C CA . GLU A 1 197 ? 8.672 -3.615 -11.812 1 97.19 197 GLU A CA 1
ATOM 1579 C C . GLU A 1 197 ? 8.828 -5.113 -11.57 1 97.19 197 GLU A C 1
ATOM 1581 O O . GLU A 1 197 ? 7.859 -5.789 -11.211 1 97.19 197 GLU A O 1
ATOM 1586 N N . VAL A 1 198 ? 10 -5.617 -11.766 1 98.44 198 VAL A N 1
ATOM 1587 C CA . VAL A 1 198 ? 10.266 -7.027 -11.508 1 98.44 198 VAL A CA 1
ATOM 1588 C C . VAL A 1 198 ? 10.109 -7.312 -10.016 1 98.44 198 VAL A C 1
ATOM 1590 O O . VAL A 1 198 ? 9.391 -8.234 -9.625 1 98.44 198 VAL A O 1
ATOM 1593 N N . VAL A 1 199 ? 10.773 -6.516 -9.211 1 97.69 199 VAL A N 1
ATOM 1594 C CA . VAL A 1 199 ? 10.711 -6.672 -7.758 1 97.69 199 VAL A CA 1
ATOM 1595 C C . VAL A 1 199 ? 9.273 -6.484 -7.285 1 97.69 199 VAL A C 1
ATOM 1597 O O . VAL A 1 199 ? 8.773 -7.262 -6.465 1 97.69 199 VAL A O 1
ATOM 1600 N N . ASP A 1 200 ? 8.641 -5.48 -7.828 1 97.62 200 ASP A N 1
ATOM 1601 C CA . ASP A 1 200 ? 7.254 -5.188 -7.473 1 97.62 200 ASP A CA 1
ATOM 1602 C C . ASP A 1 200 ? 6.336 -6.363 -7.812 1 97.62 200 ASP A C 1
ATOM 1604 O O . ASP A 1 200 ? 5.426 -6.688 -7.047 1 97.62 200 ASP A O 1
ATOM 1608 N N . PHE A 1 201 ? 6.523 -7 -8.938 1 98.62 201 PHE A N 1
ATOM 1609 C CA . PHE A 1 201 ? 5.727 -8.156 -9.336 1 98.62 201 PHE A CA 1
ATOM 1610 C C . PHE A 1 201 ? 5.863 -9.289 -8.328 1 98.62 201 PHE A C 1
ATOM 1612 O O . PHE A 1 201 ? 4.863 -9.844 -7.871 1 98.62 201 PHE A O 1
ATOM 1619 N N . PHE A 1 202 ? 7.047 -9.594 -7.984 1 98.69 202 PHE A N 1
ATOM 1620 C CA . PHE A 1 202 ? 7.258 -10.695 -7.047 1 98.69 202 PHE A CA 1
ATOM 1621 C C . PHE A 1 202 ? 6.688 -10.352 -5.676 1 98.69 202 PHE A C 1
ATOM 1623 O O . PHE A 1 202 ? 6.051 -11.195 -5.039 1 98.69 202 PHE A O 1
ATOM 1630 N N . ASP A 1 203 ? 6.969 -9.117 -5.254 1 97.62 203 ASP A N 1
ATOM 1631 C CA . ASP A 1 203 ? 6.379 -8.656 -4 1 97.62 203 ASP A CA 1
ATOM 1632 C C . ASP A 1 203 ? 4.863 -8.836 -4.008 1 97.62 203 ASP A C 1
ATOM 1634 O O . ASP A 1 203 ? 4.289 -9.359 -3.051 1 97.62 203 ASP A O 1
ATOM 1638 N N . THR A 1 204 ? 4.215 -8.477 -5.074 1 98.38 204 THR A N 1
ATOM 1639 C CA . THR A 1 204 ? 2.768 -8.562 -5.227 1 98.38 204 THR A CA 1
ATOM 1640 C C . THR A 1 204 ? 2.307 -10.016 -5.23 1 98.38 204 THR A C 1
ATOM 1642 O O . THR A 1 204 ? 1.368 -10.375 -4.52 1 98.38 204 THR A O 1
ATOM 1645 N N . ALA A 1 205 ? 2.959 -10.852 -5.984 1 98.62 205 ALA A N 1
ATOM 1646 C CA . ALA A 1 205 ? 2.594 -12.266 -6.062 1 98.62 205 ALA A CA 1
ATOM 1647 C C . ALA A 1 205 ? 2.631 -12.914 -4.684 1 98.62 205 ALA A C 1
ATOM 1649 O O . ALA A 1 205 ? 1.724 -13.672 -4.32 1 98.62 205 ALA A O 1
ATOM 1650 N N . LEU A 1 206 ? 3.625 -12.625 -3.932 1 97.75 206 LEU A N 1
ATOM 1651 C CA . LEU A 1 206 ? 3.764 -13.203 -2.6 1 97.75 206 LEU A CA 1
ATOM 1652 C C . LEU A 1 206 ? 2.678 -12.68 -1.665 1 97.75 206 LEU A C 1
ATOM 1654 O O . LEU A 1 206 ? 2.176 -13.414 -0.814 1 97.75 206 LEU A O 1
ATOM 1658 N N . SER A 1 207 ? 2.371 -11.406 -1.833 1 95.69 207 SER A N 1
ATOM 1659 C CA . SER A 1 207 ? 1.324 -10.828 -0.997 1 95.69 207 SER A CA 1
ATOM 1660 C C . SER A 1 207 ? -0.024 -11.484 -1.267 1 95.69 207 SER A C 1
ATOM 1662 O O . SER A 1 207 ? -0.854 -11.609 -0.364 1 95.69 207 SER A O 1
ATOM 1664 N N . TYR A 1 208 ? -0.288 -11.906 -2.469 1 97.81 208 TYR A N 1
ATOM 1665 C CA . TYR A 1 208 ? -1.495 -12.664 -2.791 1 97.81 208 TYR A CA 1
ATOM 1666 C C . TYR A 1 208 ? -1.437 -14.07 -2.203 1 97.81 208 TYR A C 1
ATOM 1668 O O . TYR A 1 208 ? -2.412 -14.547 -1.621 1 97.81 208 TYR A O 1
ATOM 1676 N N . TYR A 1 209 ? -0.316 -14.695 -2.297 1 98.06 209 TYR A N 1
ATOM 1677 C CA . TYR A 1 209 ? -0.111 -16.078 -1.859 1 98.06 209 TYR A CA 1
ATOM 1678 C C . TYR A 1 209 ? -0.363 -16.219 -0.363 1 98.06 209 TYR A C 1
ATOM 1680 O O . TYR A 1 209 ? -1.021 -17.156 0.078 1 98.06 209 TYR A O 1
ATOM 1688 N N . ARG A 1 210 ? 0.106 -15.32 0.402 1 95.44 210 ARG A N 1
ATOM 1689 C CA . ARG A 1 210 ? 0.058 -15.453 1.854 1 95.44 210 ARG A CA 1
ATOM 1690 C C . ARG A 1 210 ? -1.383 -15.477 2.355 1 95.44 210 ARG A C 1
ATOM 1692 O O . ARG A 1 210 ? -1.653 -15.945 3.463 1 95.44 210 ARG A O 1
ATOM 1699 N N . LYS A 1 211 ? -2.297 -15.031 1.543 1 95.75 211 LYS A N 1
ATOM 1700 C CA . LYS A 1 211 ? -3.695 -14.961 1.954 1 95.75 211 LYS A CA 1
ATOM 1701 C C . LYS A 1 211 ? -4.438 -16.25 1.593 1 95.75 211 LYS A C 1
ATOM 1703 O O . LYS A 1 211 ? -5.637 -16.375 1.857 1 95.75 211 LYS A O 1
ATOM 1708 N N . LEU A 1 212 ? -3.77 -17.094 0.96 1 97.81 212 LEU A N 1
ATOM 1709 C CA . LEU A 1 212 ? -4.395 -18.297 0.421 1 97.81 212 LEU A CA 1
ATOM 1710 C C . LEU A 1 212 ? -3.719 -19.547 0.962 1 97.81 212 LEU A C 1
ATOM 1712 O O . LEU A 1 212 ? -3.119 -20.312 0.202 1 97.81 212 LEU A O 1
ATOM 1716 N N . PRO A 1 213 ? -3.918 -19.797 2.268 1 97.56 213 PRO A N 1
ATOM 1717 C CA . PRO A 1 213 ? -3.285 -20.984 2.865 1 97.56 213 PRO A CA 1
ATOM 1718 C C . PRO A 1 213 ? -4.004 -22.281 2.51 1 97.56 213 PRO A C 1
ATOM 1720 O O . PRO A 1 213 ? -4.621 -22.906 3.377 1 97.56 213 PRO A O 1
ATOM 1723 N N . THR A 1 214 ? -3.809 -22.797 1.352 1 98.62 214 THR A N 1
ATOM 1724 C CA . THR A 1 214 ? -4.523 -23.922 0.765 1 98.62 214 THR A CA 1
ATOM 1725 C C . THR A 1 214 ? -4.371 -25.172 1.632 1 98.62 214 THR A C 1
ATOM 1727 O O . THR A 1 214 ? -5.344 -25.875 1.885 1 98.62 214 THR A O 1
ATOM 1730 N N . TYR A 1 215 ? -3.18 -25.406 2.084 1 98.38 215 TYR A N 1
ATOM 1731 C CA . TYR A 1 215 ? -2.973 -26.578 2.93 1 98.38 215 TYR A CA 1
ATOM 1732 C C . TYR A 1 215 ? -3.865 -26.531 4.164 1 98.38 215 TYR A C 1
ATOM 1734 O O . TYR A 1 215 ? -4.551 -27.5 4.484 1 98.38 215 TYR A O 1
ATOM 1742 N N . ASP A 1 216 ? -3.824 -25.422 4.832 1 97.62 216 ASP A N 1
ATOM 1743 C CA . ASP A 1 216 ? -4.586 -25.266 6.066 1 97.62 216 ASP A CA 1
ATOM 1744 C C . ASP A 1 216 ? -6.086 -25.406 5.812 1 97.62 216 ASP A C 1
ATOM 1746 O O . ASP A 1 216 ? -6.801 -26.016 6.609 1 97.62 216 ASP A O 1
ATOM 1750 N N . TRP A 1 217 ? -6.559 -24.812 4.738 1 98.25 217 TRP A N 1
ATOM 1751 C CA . TRP A 1 217 ? -7.977 -24.891 4.398 1 98.25 217 TRP A CA 1
ATOM 1752 C C . TRP A 1 217 ? -8.398 -26.328 4.141 1 98.25 217 TRP A C 1
ATOM 1754 O O . TRP A 1 217 ? -9.445 -26.766 4.621 1 98.25 217 TRP A O 1
ATOM 1764 N N . LEU A 1 218 ? -7.621 -27.062 3.414 1 98.81 218 LEU A N 1
ATOM 1765 C CA . LEU A 1 218 ? -7.918 -28.469 3.156 1 98.81 218 LEU A CA 1
ATOM 1766 C C . LEU A 1 218 ? -7.84 -29.281 4.441 1 98.81 218 LEU A C 1
ATOM 1768 O O . LEU A 1 218 ? -8.742 -30.078 4.738 1 98.81 218 LEU A O 1
ATOM 1772 N N . ALA A 1 219 ? -6.797 -29.062 5.215 1 98.56 219 ALA A N 1
ATOM 1773 C CA . ALA A 1 219 ? -6.605 -29.812 6.457 1 98.56 219 ALA A CA 1
ATOM 1774 C C . ALA A 1 219 ? -7.773 -29.578 7.414 1 98.56 219 ALA A C 1
ATOM 1776 O O . ALA A 1 219 ? -8.211 -30.516 8.094 1 98.56 219 ALA A O 1
ATOM 1777 N N . ALA A 1 220 ? -8.234 -28.375 7.484 1 97.88 220 ALA A N 1
ATOM 1778 C CA . ALA A 1 220 ? -9.352 -28.047 8.359 1 97.88 220 ALA A CA 1
ATOM 1779 C C . ALA A 1 220 ? -10.609 -28.812 7.969 1 97.88 220 ALA A C 1
ATOM 1781 O O . ALA A 1 220 ? -11.492 -29.047 8.797 1 97.88 220 ALA A O 1
ATOM 1782 N N . ALA A 1 221 ? -10.68 -29.219 6.746 1 98.5 221 ALA A N 1
ATOM 1783 C CA . ALA A 1 221 ? -11.812 -30 6.25 1 98.5 221 ALA A CA 1
ATOM 1784 C C . ALA A 1 221 ? -11.516 -31.5 6.289 1 98.5 221 ALA A C 1
ATOM 1786 O O . ALA A 1 221 ? -12.25 -32.281 5.719 1 98.5 221 ALA A O 1
ATOM 1787 N N . GLY A 1 222 ? -10.391 -31.828 6.887 1 98.38 222 GLY A N 1
ATOM 1788 C CA . GLY A 1 222 ? -10.031 -33.219 7.016 1 98.38 222 GLY A CA 1
ATOM 1789 C C . GLY A 1 222 ? -9.344 -33.781 5.785 1 98.38 222 GLY A C 1
ATOM 1790 O O . GLY A 1 222 ? -9.203 -35 5.641 1 98.38 222 GLY A O 1
ATOM 1791 N N . ILE A 1 223 ? -9.016 -33 4.844 1 98.81 223 ILE A N 1
ATOM 1792 C CA . ILE A 1 223 ? -8.32 -33.406 3.631 1 98.81 223 ILE A CA 1
ATOM 1793 C C . ILE A 1 223 ? -6.82 -33.156 3.791 1 98.81 223 ILE A C 1
ATOM 1795 O O . ILE A 1 223 ? -6.363 -32 3.736 1 98.81 223 ILE A O 1
ATOM 1799 N N . LYS A 1 224 ? -6.062 -34.219 3.969 1 98.69 224 LYS A N 1
ATOM 1800 C CA . LYS A 1 224 ? -4.621 -34.188 4.195 1 98.69 224 LYS A CA 1
ATOM 1801 C C . LYS A 1 224 ? -3.873 -35.094 3.234 1 98.69 224 LYS A C 1
ATOM 1803 O O . LYS A 1 224 ? -4.441 -36.062 2.727 1 98.69 224 LYS A O 1
ATOM 1808 N N . PRO A 1 225 ? -2.609 -34.75 2.98 1 98.69 225 PRO A N 1
ATOM 1809 C CA . PRO A 1 225 ? -1.846 -35.656 2.111 1 98.69 225 PRO A CA 1
ATOM 1810 C C . PRO A 1 225 ? -1.828 -37.094 2.619 1 98.69 225 PRO A C 1
ATOM 1812 O O . PRO A 1 225 ? -1.675 -37.344 3.82 1 98.69 225 PRO A O 1
ATOM 1815 N N . SER A 1 226 ? -2.057 -38 1.755 1 98.19 226 SER A N 1
ATOM 1816 C CA . SER A 1 226 ? -2.066 -39.438 2.023 1 98.19 226 SER A CA 1
ATOM 1817 C C . SER A 1 226 ? -1.803 -40.219 0.755 1 98.19 226 SER A C 1
ATOM 1819 O O . SER A 1 226 ? -2.318 -39.906 -0.314 1 98.19 226 SER A O 1
ATOM 1821 N N . ASN A 1 227 ? -1.013 -41.344 0.912 1 96.62 227 ASN A N 1
ATOM 1822 C CA . ASN A 1 227 ? -0.736 -42.188 -0.241 1 96.62 227 ASN A CA 1
ATOM 1823 C C . ASN A 1 227 ? -1.773 -43.312 -0.381 1 96.62 227 ASN A C 1
ATOM 1825 O O . ASN A 1 227 ? -1.708 -44.094 -1.314 1 96.62 227 ASN A O 1
ATOM 1829 N N . CYS A 1 228 ? -2.77 -43.25 0.461 1 95.25 228 CYS A N 1
ATOM 1830 C CA . CYS A 1 228 ? -3.754 -44.312 0.432 1 95.25 228 CYS A CA 1
ATOM 1831 C C . CYS A 1 228 ? -5.172 -43.781 0.367 1 95.25 228 CYS A C 1
ATOM 1833 O O . CYS A 1 228 ? -6.02 -44.312 -0.349 1 95.25 228 CYS A O 1
ATOM 1835 N N . THR A 1 229 ? -5.359 -42.656 1.06 1 96.88 229 THR A N 1
ATOM 1836 C CA . THR A 1 229 ? -6.695 -42.094 1.108 1 96.88 229 THR A CA 1
ATOM 1837 C C . THR A 1 229 ? -6.996 -41.312 -0.171 1 96.88 229 THR A C 1
ATOM 1839 O O . THR A 1 229 ? -6.172 -40.531 -0.629 1 96.88 229 THR A O 1
ATOM 1842 N N . ARG A 1 230 ? -8.172 -41.531 -0.706 1 97.88 230 ARG A N 1
ATOM 1843 C CA . ARG A 1 230 ? -8.633 -40.781 -1.883 1 97.88 230 ARG A CA 1
ATOM 1844 C C . ARG A 1 230 ? -9.812 -39.875 -1.543 1 97.88 230 ARG A C 1
ATOM 1846 O O . ARG A 1 230 ? -10.664 -40.25 -0.727 1 97.88 230 ARG A O 1
ATOM 1853 N N . TYR A 1 231 ? -9.875 -38.781 -2.184 1 98.75 231 TYR A N 1
ATOM 1854 C CA . TYR A 1 231 ? -10.906 -37.781 -1.922 1 98.75 231 TYR A CA 1
ATOM 1855 C C . TYR A 1 231 ? -11.75 -37.531 -3.166 1 98.75 231 TYR A C 1
ATOM 1857 O O . TYR A 1 231 ? -11.367 -37.938 -4.27 1 98.75 231 TYR A O 1
ATOM 1865 N N . SER A 1 232 ? -12.898 -36.906 -2.916 1 98.69 232 SER A N 1
ATOM 1866 C CA . SER A 1 232 ? -13.766 -36.5 -4.02 1 98.69 232 SER A CA 1
ATOM 1867 C C . SER A 1 232 ? -13.508 -35.062 -4.434 1 98.69 232 SER A C 1
ATOM 1869 O O . SER A 1 232 ? -13.273 -34.219 -3.582 1 98.69 232 SER A O 1
ATOM 1871 N N . LEU A 1 233 ? -13.617 -34.875 -5.758 1 98.69 233 LEU A N 1
ATOM 1872 C CA . LEU A 1 233 ? -13.453 -33.531 -6.277 1 98.69 233 LEU A CA 1
ATOM 1873 C C . LEU A 1 233 ? -14.406 -32.562 -5.586 1 98.69 233 LEU A C 1
ATOM 1875 O O . LEU A 1 233 ? -14.023 -31.438 -5.262 1 98.69 233 LEU A O 1
ATOM 1879 N N . SER A 1 234 ? -15.586 -32.969 -5.359 1 98.25 234 SER A N 1
ATOM 1880 C CA . SER A 1 234 ? -16.594 -32.125 -4.734 1 98.25 234 SER A CA 1
ATOM 1881 C C . SER A 1 234 ? -16.156 -31.688 -3.336 1 98.25 234 SER A C 1
ATOM 1883 O O . SER A 1 234 ? -16.359 -30.547 -2.943 1 98.25 234 SER A O 1
ATOM 1885 N N . ASN A 1 235 ? -15.523 -32.594 -2.578 1 98.5 235 ASN A N 1
ATOM 1886 C CA . ASN A 1 235 ? -15.055 -32.25 -1.232 1 98.5 235 ASN A CA 1
ATOM 1887 C C . ASN A 1 235 ? -13.914 -31.25 -1.261 1 98.5 235 ASN A C 1
ATOM 1889 O O . ASN A 1 235 ? -13.891 -30.312 -0.469 1 98.5 235 ASN A O 1
ATOM 1893 N N . ILE A 1 236 ? -13.031 -31.5 -2.145 1 98.88 236 ILE A N 1
ATOM 1894 C CA . ILE A 1 236 ? -11.891 -30.609 -2.279 1 98.88 236 ILE A CA 1
ATOM 1895 C C . ILE A 1 236 ? -12.367 -29.203 -2.678 1 98.88 236 ILE A C 1
ATOM 1897 O O . ILE A 1 236 ? -11.984 -28.219 -2.055 1 98.88 236 ILE A O 1
ATOM 1901 N N . THR A 1 237 ? -13.227 -29.172 -3.662 1 98.69 237 THR A N 1
ATOM 1902 C CA . THR A 1 237 ? -13.75 -27.906 -4.164 1 98.69 237 THR A CA 1
ATOM 1903 C C . THR A 1 237 ? -14.523 -27.172 -3.076 1 98.69 237 THR A C 1
ATOM 1905 O O . THR A 1 237 ? -14.32 -25.969 -2.863 1 98.69 237 THR A O 1
ATOM 1908 N N . SER A 1 238 ? -15.359 -27.859 -2.377 1 98.62 238 SER A N 1
ATOM 1909 C CA . SER A 1 238 ? -16.188 -27.25 -1.344 1 98.62 238 SER A CA 1
ATOM 1910 C C . SER A 1 238 ? -15.336 -26.688 -0.211 1 98.62 238 SER A C 1
ATOM 1912 O O . SER A 1 238 ? -15.633 -25.609 0.313 1 98.62 238 SER A O 1
ATOM 1914 N N . ALA A 1 239 ? -14.305 -27.422 0.186 1 98.75 239 ALA A N 1
ATOM 1915 C CA . ALA A 1 239 ? -13.43 -26.984 1.267 1 98.75 239 ALA A CA 1
ATOM 1916 C C . ALA A 1 239 ? -12.75 -25.656 0.918 1 98.75 239 ALA A C 1
ATOM 1918 O O . ALA A 1 239 ? -12.656 -24.75 1.759 1 98.75 239 ALA A O 1
ATOM 1919 N N . LEU A 1 240 ? -12.352 -25.516 -0.288 1 98.81 240 LEU A N 1
ATOM 1920 C CA . LEU A 1 240 ? -11.617 -24.328 -0.709 1 98.81 240 LEU A CA 1
ATOM 1921 C C . LEU A 1 240 ? -12.57 -23.188 -1.021 1 98.81 240 LEU A C 1
ATOM 1923 O O . LEU A 1 240 ? -12.289 -22.031 -0.697 1 98.81 240 LEU A O 1
ATOM 1927 N N . GLU A 1 241 ? -13.672 -23.5 -1.646 1 98.75 241 GLU A N 1
ATOM 1928 C CA . GLU A 1 241 ? -14.664 -22.5 -1.986 1 98.75 241 GLU A CA 1
ATOM 1929 C C . GLU A 1 241 ? -15.203 -21.812 -0.735 1 98.75 241 GLU A C 1
ATOM 1931 O O . GLU A 1 241 ? -15.422 -20.594 -0.729 1 98.75 241 GLU A O 1
ATOM 1936 N N . LYS A 1 242 ? -15.406 -22.547 0.289 1 98.25 242 LYS A N 1
ATOM 1937 C CA . LYS A 1 242 ? -15.938 -22.016 1.544 1 98.25 242 LYS A CA 1
ATOM 1938 C C . LYS A 1 242 ? -15.023 -20.938 2.121 1 98.25 242 LYS A C 1
ATOM 1940 O O . LYS A 1 242 ? -15.492 -19.953 2.699 1 98.25 242 LYS A O 1
ATOM 1945 N N . ARG A 1 243 ? -13.766 -21.094 1.994 1 97.88 243 ARG A N 1
ATOM 1946 C CA . ARG A 1 243 ? -12.797 -20.172 2.582 1 97.88 243 ARG A CA 1
ATOM 1947 C C . ARG A 1 243 ? -12.445 -19.047 1.608 1 97.88 243 ARG A C 1
ATOM 1949 O O . ARG A 1 243 ? -12.312 -17.891 2.01 1 97.88 243 ARG A O 1
ATOM 1956 N N . PHE A 1 244 ? -12.328 -19.391 0.385 1 98.19 244 PHE A N 1
ATOM 1957 C CA . PHE A 1 244 ? -11.914 -18.438 -0.637 1 98.19 244 PHE A CA 1
ATOM 1958 C C . PHE A 1 244 ? -13.07 -17.516 -1.012 1 98.19 244 PHE A C 1
ATOM 1960 O O . PHE A 1 244 ? -12.852 -16.344 -1.35 1 98.19 244 PHE A O 1
ATOM 1967 N N . GLY A 1 245 ? -14.289 -18.078 -1.029 1 98.5 245 GLY A N 1
ATOM 1968 C CA . GLY A 1 245 ? -15.469 -17.312 -1.365 1 98.5 245 GLY A CA 1
ATOM 1969 C C . GLY A 1 245 ? -15.914 -17.484 -2.807 1 98.5 245 GLY A C 1
ATOM 1970 O O . GLY A 1 245 ? -16.906 -16.891 -3.232 1 98.5 245 GLY A O 1
ATOM 1971 N N . ALA A 1 246 ? -15.211 -18.234 -3.598 1 98.81 246 ALA A N 1
ATOM 1972 C CA . ALA A 1 246 ? -15.547 -18.594 -4.977 1 98.81 246 ALA A CA 1
ATOM 1973 C C . ALA A 1 246 ? -14.914 -19.922 -5.363 1 98.81 246 ALA A C 1
ATOM 1975 O O . ALA A 1 246 ? -13.984 -20.391 -4.707 1 98.81 246 ALA A O 1
ATOM 1976 N N . LYS A 1 247 ? -15.414 -20.562 -6.406 1 98.5 247 LYS A N 1
ATOM 1977 C CA . LYS A 1 247 ? -14.914 -21.859 -6.848 1 98.5 247 LYS A CA 1
ATOM 1978 C C . LYS A 1 247 ? -13.555 -21.719 -7.523 1 98.5 247 LYS A C 1
ATOM 1980 O O . LYS A 1 247 ? -13.445 -21.125 -8.594 1 98.5 247 LYS A O 1
ATOM 1985 N N . PRO A 1 248 ? -12.555 -22.328 -6.93 1 98.75 248 PRO A N 1
ATOM 1986 C CA . PRO A 1 248 ? -11.25 -22.297 -7.602 1 98.75 248 PRO A CA 1
ATOM 1987 C C . PRO A 1 248 ? -11.133 -23.344 -8.711 1 98.75 248 PRO A C 1
ATOM 1989 O O . PRO A 1 248 ? -12.008 -24.203 -8.844 1 98.75 248 PRO A O 1
ATOM 1992 N N . TYR A 1 249 ? -10.148 -23.156 -9.547 1 98.5 249 TYR A N 1
ATOM 1993 C CA . TYR A 1 249 ? -9.734 -24.234 -10.438 1 98.5 249 TYR A CA 1
ATOM 1994 C C . TYR A 1 249 ? -8.93 -25.297 -9.68 1 98.5 249 TYR A C 1
ATOM 1996 O O . TYR A 1 249 ? -8.008 -24.953 -8.93 1 98.5 249 TYR A O 1
ATOM 2004 N N . ILE A 1 250 ? -9.266 -26.516 -9.836 1 98.81 250 ILE A N 1
ATOM 2005 C CA . ILE A 1 250 ? -8.523 -27.641 -9.281 1 98.81 250 ILE A CA 1
ATOM 2006 C C . ILE A 1 250 ? -7.914 -28.469 -10.406 1 98.81 250 ILE A C 1
ATOM 2008 O O . ILE A 1 250 ? -8.625 -28.922 -11.312 1 98.81 250 ILE A O 1
ATOM 2012 N N . GLY A 1 251 ? -6.605 -28.641 -10.289 1 98.62 251 GLY A N 1
ATOM 2013 C CA . GLY A 1 251 ? -5.898 -29.406 -11.305 1 98.62 251 GLY A CA 1
ATOM 2014 C C . GLY A 1 251 ? -5.375 -30.734 -10.789 1 98.62 251 GLY A C 1
ATOM 2015 O O . GLY A 1 251 ? -4.91 -30.812 -9.648 1 98.62 251 GLY A O 1
ATOM 2016 N N . CYS A 1 252 ? -5.48 -31.781 -11.656 1 98.75 252 CYS A N 1
ATOM 2017 C CA . CYS A 1 252 ? -4.961 -33.094 -11.359 1 98.75 252 CYS A CA 1
ATOM 2018 C C . CYS A 1 252 ? -4.086 -33.625 -12.492 1 98.75 252 CYS A C 1
ATOM 2020 O O . CYS A 1 252 ? -4.316 -33.281 -13.656 1 98.75 252 CYS A O 1
ATOM 2022 N N . SER A 1 253 ? -3.092 -34.312 -12.117 1 98.12 253 SER A N 1
ATOM 2023 C CA . SER A 1 253 ? -2.242 -35.094 -13.031 1 98.12 253 SER A CA 1
ATOM 2024 C C . SER A 1 253 ? -2.379 -36.594 -12.805 1 98.12 253 SER A C 1
ATOM 2026 O O . SER A 1 253 ? -3.318 -37.031 -12.148 1 98.12 253 SER A O 1
ATOM 2028 N N . GLY A 1 254 ? -1.488 -37.344 -13.414 1 97.44 254 GLY A N 1
ATOM 2029 C CA . GLY A 1 254 ? -1.509 -38.781 -13.242 1 97.44 254 GLY A CA 1
ATOM 2030 C C . GLY A 1 254 ? -2.488 -39.469 -14.164 1 97.44 254 GLY A C 1
ATOM 2031 O O . GLY A 1 254 ? -2.965 -38.875 -15.133 1 97.44 254 GLY A O 1
ATOM 2032 N N . PRO A 1 255 ? -2.77 -40.812 -13.828 1 98.06 255 PRO A N 1
ATOM 2033 C CA . PRO A 1 255 ? -3.633 -41.594 -14.711 1 98.06 255 PRO A CA 1
ATOM 2034 C C . PRO A 1 255 ? -5.105 -41.219 -14.594 1 98.06 255 PRO A C 1
ATOM 2036 O O . PRO A 1 255 ? -5.523 -40.656 -13.57 1 98.06 255 PRO A O 1
ATOM 2039 N N . SER A 1 256 ? -5.848 -41.562 -15.656 1 98.44 256 SER A N 1
ATOM 2040 C CA . SER A 1 256 ? -7.301 -41.438 -15.586 1 98.44 256 SER A CA 1
ATOM 2041 C C . SER A 1 256 ? -7.891 -42.406 -14.586 1 98.44 256 SER A C 1
ATOM 2043 O O . SER A 1 256 ? -7.355 -43.5 -14.398 1 98.44 256 SER A O 1
ATOM 2045 N N . PHE A 1 257 ? -9.008 -41.969 -14.031 1 98.44 257 PHE A N 1
ATOM 2046 C CA . PHE A 1 257 ? -9.617 -42.812 -13.031 1 98.44 257 PHE A CA 1
ATOM 2047 C C . PHE A 1 257 ? -10.008 -44.156 -13.633 1 98.44 257 PHE A C 1
ATOM 2049 O O . PHE A 1 257 ? -9.828 -45.219 -13.016 1 98.44 257 PHE A O 1
ATOM 2056 N N . LYS A 1 258 ? -10.539 -44.219 -14.805 1 98.06 258 LYS A N 1
ATOM 2057 C CA . LYS A 1 258 ? -10.961 -45.469 -15.461 1 98.06 258 LYS A CA 1
ATOM 2058 C C . LYS A 1 258 ? -9.781 -46.406 -15.68 1 98.06 258 LYS A C 1
ATOM 2060 O O . LYS A 1 258 ? -9.969 -47.594 -15.953 1 98.06 258 LYS A O 1
ATOM 2065 N N . ASP A 1 259 ? -8.602 -45.906 -15.633 1 97.94 259 ASP A N 1
ATOM 2066 C CA . ASP A 1 259 ? -7.418 -46.688 -15.977 1 97.94 259 ASP A CA 1
ATOM 2067 C C . ASP A 1 259 ? -6.75 -47.25 -14.727 1 97.94 259 ASP A C 1
ATOM 2069 O O . ASP A 1 259 ? -5.742 -47.938 -14.82 1 97.94 259 ASP A O 1
ATOM 2073 N N . ILE A 1 260 ? -7.219 -46.875 -13.609 1 96.25 260 ILE A N 1
ATOM 2074 C CA . ILE A 1 260 ? -6.68 -47.469 -12.398 1 96.25 260 ILE A CA 1
ATOM 2075 C C . ILE A 1 260 ? -7.684 -48.469 -11.828 1 96.25 260 ILE A C 1
ATOM 2077 O O . ILE A 1 260 ? -8.852 -48.5 -12.227 1 96.25 260 ILE A O 1
ATOM 2081 N N . GLU A 1 261 ? -7.234 -49.344 -10.938 1 95.69 261 GLU A N 1
ATOM 2082 C CA . GLU A 1 261 ? -8.016 -50.469 -10.43 1 95.69 261 GLU A CA 1
ATOM 2083 C C . GLU A 1 261 ? -9.328 -50 -9.812 1 95.69 261 GLU A C 1
ATOM 2085 O O . GLU A 1 261 ? -10.391 -50.562 -10.086 1 95.69 261 GLU A O 1
ATOM 2090 N N . GLU A 1 262 ? -9.266 -48.875 -9.094 1 94.12 262 GLU A N 1
ATOM 2091 C CA . GLU A 1 262 ? -10.422 -48.375 -8.344 1 94.12 262 GLU A CA 1
ATOM 2092 C C . GLU A 1 262 ? -11.508 -47.875 -9.281 1 94.12 262 GLU A C 1
ATOM 2094 O O . GLU A 1 262 ? -12.688 -47.875 -8.93 1 94.12 262 GLU A O 1
ATOM 2099 N N . GLY A 1 263 ? -11.109 -47.469 -10.508 1 96.56 263 GLY A N 1
ATOM 2100 C CA . GLY A 1 263 ? -12.055 -46.812 -11.406 1 96.56 263 GLY A C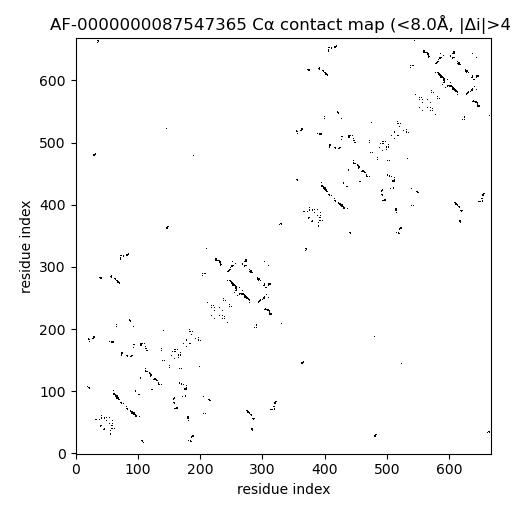A 1
ATOM 2101 C C . GLY A 1 263 ? -12.305 -47.625 -12.672 1 96.56 263 GLY A C 1
ATOM 2102 O O . GLY A 1 263 ? -12.945 -47.125 -13.602 1 96.56 263 GLY A O 1
ATOM 2103 N N . LYS A 1 264 ? -11.836 -48.844 -12.734 1 94.88 264 LYS A N 1
ATOM 2104 C CA . LYS A 1 264 ? -11.883 -49.656 -13.945 1 94.88 264 LYS A CA 1
ATOM 2105 C C . LYS A 1 264 ? -13.32 -49.906 -14.398 1 94.88 264 LYS A C 1
ATOM 2107 O O . LYS A 1 264 ? -13.57 -50.188 -15.562 1 94.88 264 LYS A O 1
ATOM 2112 N N . HIS A 1 265 ? -14.211 -49.781 -13.539 1 95 265 HIS A N 1
ATOM 2113 C CA . HIS A 1 265 ? -15.609 -50.062 -13.852 1 95 265 HIS A CA 1
ATOM 2114 C C . HIS A 1 265 ? -16.328 -48.781 -14.289 1 95 265 HIS A C 1
ATOM 2116 O O . HIS A 1 265 ? -17.531 -48.781 -14.562 1 95 265 HIS A O 1
ATOM 2122 N N . THR A 1 266 ? -15.562 -47.625 -14.242 1 96.88 266 THR A N 1
ATOM 2123 C CA . THR A 1 266 ? -16.141 -46.344 -14.617 1 96.88 266 THR A CA 1
ATOM 2124 C C . THR A 1 266 ? -15.617 -45.906 -15.984 1 96.88 266 THR A C 1
ATOM 2126 O O . THR A 1 266 ? -14.711 -46.531 -16.547 1 96.88 266 THR A O 1
ATOM 2129 N N . ASN A 1 267 ? -16.266 -44.875 -16.594 1 97.44 267 ASN A N 1
ATOM 2130 C CA . ASN A 1 267 ? -15.781 -44.219 -17.812 1 97.44 267 ASN A CA 1
ATOM 2131 C C . ASN A 1 267 ? -15.188 -42.844 -17.516 1 97.44 267 ASN A C 1
ATOM 2133 O O . ASN A 1 267 ? -15.125 -42 -18.406 1 97.44 267 ASN A O 1
ATOM 2137 N N . ASP A 1 268 ? -14.773 -42.719 -16.281 1 98.31 268 ASP A N 1
ATOM 2138 C CA . ASP A 1 268 ? -14.242 -41.438 -15.828 1 98.31 268 ASP A CA 1
ATOM 2139 C C . ASP A 1 268 ? -12.82 -41.188 -16.344 1 98.31 268 ASP A C 1
ATOM 2141 O O . ASP A 1 268 ? -11.883 -41.875 -15.891 1 98.31 268 ASP A O 1
ATOM 2145 N N . THR A 1 269 ? -12.633 -40.25 -17.234 1 98.12 269 THR A N 1
ATOM 2146 C CA . THR A 1 269 ? -11.352 -40 -17.891 1 98.12 269 THR A CA 1
ATOM 2147 C C . THR A 1 269 ? -10.57 -38.906 -17.172 1 98.12 269 THR A C 1
ATOM 2149 O O . THR A 1 269 ? -9.523 -38.469 -17.656 1 98.12 269 THR A O 1
ATOM 2152 N N . GLY A 1 270 ? -11.078 -38.406 -16.031 1 98.56 270 GLY A N 1
ATOM 2153 C CA . GLY A 1 270 ? -10.359 -37.406 -15.273 1 98.56 270 GLY A CA 1
ATOM 2154 C C . GLY A 1 270 ? -9.133 -37.938 -14.57 1 98.56 270 GLY A C 1
ATOM 2155 O O . GLY A 1 270 ? -9.078 -39.125 -14.219 1 98.56 270 GLY A O 1
ATOM 2156 N N . ASN A 1 271 ? -8.141 -37.062 -14.352 1 98.75 271 ASN A N 1
ATOM 2157 C CA . ASN A 1 271 ? -6.895 -37.438 -13.695 1 98.75 271 ASN A CA 1
ATOM 2158 C C . ASN A 1 271 ? -7.082 -37.594 -12.188 1 98.75 271 ASN A C 1
ATOM 2160 O O . ASN A 1 271 ? -8.031 -37.062 -11.617 1 98.75 271 ASN A O 1
ATOM 2164 N N . THR A 1 272 ? -6.109 -38.312 -11.508 1 98.62 272 THR A N 1
ATOM 2165 C CA . THR A 1 272 ? -6.438 -38.781 -10.164 1 98.62 272 THR A CA 1
ATOM 2166 C C . THR A 1 272 ? -5.422 -38.25 -9.148 1 98.62 272 THR A C 1
ATOM 2168 O O . THR A 1 272 ? -5.48 -38.594 -7.969 1 98.62 272 THR A O 1
ATOM 2171 N N . VAL A 1 273 ? -4.449 -37.406 -9.547 1 98.75 273 VAL A N 1
ATOM 2172 C CA . VAL A 1 273 ? -3.449 -36.938 -8.594 1 98.75 273 VAL A CA 1
ATOM 2173 C C . VAL A 1 273 ? -3.531 -35.406 -8.484 1 98.75 273 VAL A C 1
ATOM 2175 O O . VAL A 1 273 ? -3.156 -34.688 -9.406 1 98.75 273 VAL A O 1
ATOM 2178 N N . LEU A 1 274 ? -3.98 -34.938 -7.352 1 98.81 274 LEU A N 1
ATOM 2179 C CA . LEU A 1 274 ? -4.113 -33.5 -7.074 1 98.81 274 LEU A CA 1
ATOM 2180 C C . LEU A 1 274 ? -2.766 -32.812 -7.172 1 98.81 274 LEU A C 1
ATOM 2182 O O . LEU A 1 274 ? -1.786 -33.25 -6.562 1 98.81 274 LEU A O 1
ATOM 2186 N N . ASN A 1 275 ? -2.709 -31.703 -7.988 1 98.5 275 ASN A N 1
ATOM 2187 C CA . ASN A 1 275 ? -1.372 -31.125 -8.086 1 98.5 275 ASN A CA 1
ATOM 2188 C C . ASN A 1 275 ? -1.426 -29.609 -8.312 1 98.5 275 ASN A C 1
ATOM 2190 O O . ASN A 1 275 ? -0.395 -28.938 -8.281 1 98.5 275 ASN A O 1
ATOM 2194 N N . GLU A 1 276 ? -2.604 -28.984 -8.539 1 98.75 276 GLU A N 1
ATOM 2195 C CA . GLU A 1 276 ? -2.639 -27.562 -8.828 1 98.75 276 GLU A CA 1
ATOM 2196 C C . GLU A 1 276 ? -3.953 -26.922 -8.375 1 98.75 276 GLU A C 1
ATOM 2198 O O . GLU A 1 276 ? -4.996 -27.594 -8.383 1 98.75 276 GLU A O 1
ATOM 2203 N N . VAL A 1 277 ? -3.922 -25.656 -7.953 1 98.88 277 VAL A N 1
ATOM 2204 C CA . VAL A 1 277 ? -5.098 -24.859 -7.629 1 98.88 277 VAL A CA 1
ATOM 2205 C C . VAL A 1 277 ? -4.91 -23.438 -8.141 1 98.88 277 VAL A C 1
ATOM 2207 O O . VAL A 1 277 ? -3.822 -22.859 -8.008 1 98.88 277 VAL A O 1
ATOM 2210 N N . TRP A 1 278 ? -5.965 -22.828 -8.766 1 98.81 278 TRP A N 1
ATOM 2211 C CA . TRP A 1 278 ? -5.977 -21.422 -9.172 1 98.81 278 TRP A CA 1
ATOM 2212 C C . TRP A 1 278 ? -7.098 -20.656 -8.477 1 98.81 278 TRP A C 1
ATOM 2214 O O . TRP A 1 278 ? -8.266 -21.062 -8.539 1 98.81 278 TRP A O 1
ATOM 2224 N N . TYR A 1 279 ? -6.715 -19.625 -7.793 1 98.81 279 TYR A N 1
ATOM 2225 C CA . TYR A 1 279 ? -7.68 -18.703 -7.203 1 98.81 279 TYR A CA 1
ATOM 2226 C C . TYR A 1 279 ? -7.852 -17.469 -8.078 1 98.81 279 TYR A C 1
ATOM 2228 O O . TYR A 1 279 ? -6.922 -16.672 -8.227 1 98.81 279 TYR A O 1
ATOM 2236 N N . LEU A 1 280 ? -9.078 -17.297 -8.656 1 98.62 280 LEU A N 1
ATOM 2237 C CA . LEU A 1 280 ? -9.32 -16.219 -9.617 1 98.62 280 LEU A CA 1
ATOM 2238 C C . LEU A 1 280 ? -10.031 -15.047 -8.953 1 98.62 280 LEU A C 1
ATOM 2240 O O . LEU A 1 280 ? -10.938 -15.242 -8.148 1 98.62 280 LEU A O 1
ATOM 2244 N N . ASN A 1 281 ? -9.586 -13.875 -9.359 1 98.69 281 ASN A N 1
ATOM 2245 C CA . ASN A 1 281 ? -10.102 -12.633 -8.797 1 98.69 281 ASN A CA 1
ATOM 2246 C C . ASN A 1 281 ? -10.242 -11.555 -9.867 1 98.69 281 ASN A C 1
ATOM 2248 O O . ASN A 1 281 ? -9.43 -11.469 -10.789 1 98.69 281 ASN A O 1
ATOM 2252 N N . HIS A 1 282 ? -11.312 -10.789 -9.727 1 98.5 282 HIS A N 1
ATOM 2253 C CA . HIS A 1 282 ? -11.18 -9.414 -10.195 1 98.5 282 HIS A CA 1
ATOM 2254 C C . HIS A 1 282 ? -10.492 -8.547 -9.148 1 98.5 282 HIS A C 1
ATOM 2256 O O . HIS A 1 282 ? -10.336 -8.953 -7.996 1 98.5 282 HIS A O 1
ATOM 2262 N N . VAL A 1 283 ? -10.008 -7.391 -9.594 1 98.25 283 VAL A N 1
ATOM 2263 C CA . VAL A 1 283 ? -9.273 -6.559 -8.648 1 98.25 283 VAL A CA 1
ATOM 2264 C C . VAL A 1 283 ? -9.734 -5.109 -8.766 1 98.25 283 VAL A C 1
ATOM 2266 O O . VAL A 1 283 ? -10 -4.621 -9.867 1 98.25 283 VAL A O 1
ATOM 2269 N N . TYR A 1 284 ? -9.883 -4.406 -7.645 1 97.12 284 TYR A N 1
ATOM 2270 C CA . TYR A 1 284 ? -10.133 -2.967 -7.613 1 97.12 284 TYR A CA 1
ATOM 2271 C C . TYR A 1 284 ? -8.828 -2.188 -7.719 1 97.12 284 TYR A C 1
ATOM 2273 O O . TYR A 1 284 ? -7.945 -2.318 -6.863 1 97.12 284 TYR A O 1
ATOM 2281 N N . GLY A 1 285 ? -8.703 -1.323 -8.703 1 95.62 285 GLY A N 1
ATOM 2282 C CA . GLY A 1 285 ? -7.492 -0.536 -8.852 1 95.62 285 GLY A CA 1
ATOM 2283 C C . GLY A 1 285 ? -6.316 -1.348 -9.359 1 95.62 285 GLY A C 1
ATOM 2284 O O . GLY A 1 285 ? -6.426 -2.049 -10.367 1 95.62 285 GLY A O 1
ATOM 2285 N N . ARG A 1 286 ? -5.133 -1.136 -8.711 1 96.75 286 ARG A N 1
ATOM 2286 C CA . ARG A 1 286 ? -3.922 -1.839 -9.117 1 96.75 286 ARG A CA 1
ATOM 2287 C C . ARG A 1 286 ? -3.881 -3.248 -8.539 1 96.75 286 ARG A C 1
ATOM 2289 O O . ARG A 1 286 ? -4.297 -3.469 -7.402 1 96.75 286 ARG A O 1
ATOM 2296 N N . VAL A 1 287 ? -3.26 -4.156 -9.305 1 98.06 287 VAL A N 1
ATOM 2297 C CA . VAL A 1 287 ? -3.086 -5.512 -8.797 1 98.06 287 VAL A CA 1
ATOM 2298 C C . VAL A 1 287 ? -2.207 -5.488 -7.547 1 98.06 287 VAL A C 1
ATOM 2300 O O . VAL A 1 287 ? -2.404 -6.285 -6.625 1 98.06 287 VAL A O 1
ATOM 2303 N N . GLN A 1 288 ? -1.263 -4.512 -7.402 1 96.81 288 GLN A N 1
ATOM 2304 C CA . GLN A 1 288 ? -0.334 -4.383 -6.285 1 96.81 288 GLN A CA 1
ATOM 2305 C C . GLN A 1 288 ? -1.078 -4.117 -4.977 1 96.81 288 GLN A C 1
ATOM 2307 O O . GLN A 1 288 ? -0.572 -4.418 -3.895 1 96.81 288 GLN A O 1
ATOM 2312 N N . ASP A 1 289 ? -2.291 -3.566 -5.094 1 94.56 289 ASP A N 1
ATOM 2313 C CA . ASP A 1 289 ? -3.01 -3.119 -3.904 1 94.56 289 ASP A CA 1
ATOM 2314 C C . ASP A 1 289 ? -3.711 -4.289 -3.215 1 94.56 289 ASP A C 1
ATOM 2316 O O . ASP A 1 289 ? -4.129 -4.176 -2.061 1 94.56 289 ASP A O 1
ATOM 2320 N N . GLY A 1 290 ? -3.906 -5.402 -3.887 1 96.19 290 GLY A N 1
ATOM 2321 C CA . GLY A 1 290 ? -4.426 -6.617 -3.285 1 96.19 290 GLY A CA 1
ATOM 2322 C C . GLY A 1 290 ? -5.898 -6.531 -2.936 1 96.19 290 GLY A C 1
ATOM 2323 O O . GLY A 1 290 ? -6.391 -7.293 -2.1 1 96.19 290 GLY A O 1
ATOM 2324 N N . ARG A 1 291 ? -6.648 -5.578 -3.48 1 96.56 291 ARG A N 1
ATOM 2325 C CA . ARG A 1 291 ? -8.086 -5.473 -3.275 1 96.56 291 ARG A CA 1
ATOM 2326 C C . ARG A 1 291 ? -8.852 -6.348 -4.266 1 96.56 291 ARG A C 1
ATOM 2328 O O . ARG A 1 291 ? -9.172 -5.906 -5.371 1 96.56 291 ARG A O 1
ATOM 2335 N N . THR A 1 292 ? -9.18 -7.508 -3.779 1 98.12 292 THR A N 1
ATOM 2336 C CA . THR A 1 292 ? -9.648 -8.531 -4.707 1 98.12 292 THR A CA 1
ATOM 2337 C C . THR A 1 292 ? -11.125 -8.828 -4.496 1 98.12 292 THR A C 1
ATOM 2339 O O . THR A 1 292 ? -11.664 -8.586 -3.41 1 98.12 292 THR A O 1
ATOM 2342 N N . LYS A 1 293 ? -11.758 -9.234 -5.52 1 98.44 293 LYS A N 1
ATOM 2343 C CA . LYS A 1 293 ? -13.078 -9.844 -5.539 1 98.44 293 LYS A CA 1
ATOM 2344 C C . LYS A 1 293 ? -13.031 -11.25 -6.133 1 98.44 293 LYS A C 1
ATOM 2346 O O . LYS A 1 293 ? -12.953 -11.414 -7.352 1 98.44 293 LYS A O 1
ATOM 2351 N N . PRO A 1 294 ? -13.117 -12.242 -5.262 1 98.69 294 PRO A N 1
ATOM 2352 C CA . PRO A 1 294 ? -13.055 -13.617 -5.766 1 98.69 294 PRO A CA 1
ATOM 2353 C C . PRO A 1 294 ? -14.133 -13.914 -6.805 1 98.69 294 PRO A C 1
ATOM 2355 O O . PRO A 1 294 ? -15.266 -13.445 -6.676 1 98.69 294 PRO A O 1
ATOM 2358 N N . VAL A 1 295 ? -13.758 -14.695 -7.84 1 98.38 295 VAL A N 1
ATOM 2359 C CA . VAL A 1 295 ? -14.711 -15.117 -8.859 1 98.38 295 VAL A CA 1
ATOM 2360 C C . VAL A 1 295 ? -14.516 -16.594 -9.172 1 98.38 295 VAL A C 1
ATOM 2362 O O . VAL A 1 295 ? -13.422 -17.141 -9.008 1 98.38 295 VAL A O 1
ATOM 2365 N N . ASP A 1 296 ? -15.594 -17.219 -9.578 1 98 296 ASP A N 1
ATOM 2366 C CA . ASP A 1 296 ? -15.516 -18.625 -9.969 1 98 296 ASP A CA 1
ATOM 2367 C C . ASP A 1 296 ? -14.586 -18.812 -11.164 1 98 296 ASP A C 1
ATOM 2369 O O . ASP A 1 296 ? -14.617 -18 -12.102 1 98 296 ASP A O 1
ATOM 2373 N N . SER A 1 297 ? -13.828 -19.828 -11.086 1 96.38 297 SER A N 1
ATOM 2374 C CA . SER A 1 297 ? -12.984 -20.125 -12.234 1 96.38 297 SER A CA 1
ATOM 2375 C C . SER A 1 297 ? -13.82 -20.469 -13.461 1 96.38 297 SER A C 1
ATOM 2377 O O . SER A 1 297 ? -14.742 -21.281 -13.375 1 96.38 297 SER A O 1
ATOM 2379 N N . PRO A 1 298 ? -13.453 -19.859 -14.594 1 93.94 298 PRO A N 1
ATOM 2380 C CA . PRO A 1 298 ? -14.141 -20.25 -15.828 1 93.94 298 PRO A CA 1
ATOM 2381 C C . PRO A 1 298 ? -13.547 -21.516 -16.469 1 93.94 298 PRO A C 1
ATOM 2383 O O . PRO A 1 298 ? -14.109 -22.047 -17.422 1 93.94 298 PRO A O 1
ATOM 2386 N N . THR A 1 299 ? -12.453 -21.969 -16.016 1 91.88 299 THR A N 1
ATOM 2387 C CA . THR A 1 299 ? -11.734 -23.109 -16.578 1 91.88 299 THR A CA 1
ATOM 2388 C C . THR A 1 299 ? -12.242 -24.422 -15.977 1 91.88 299 THR A C 1
ATOM 2390 O O . THR A 1 299 ? -12.391 -24.531 -14.758 1 91.88 299 THR A O 1
ATOM 2393 N N . ASP A 1 300 ? -12.422 -25.328 -16.797 1 91.75 300 ASP A N 1
ATOM 2394 C CA . ASP A 1 300 ? -12.867 -26.641 -16.344 1 91.75 300 ASP A CA 1
ATOM 2395 C C . ASP A 1 300 ? -11.695 -27.453 -15.805 1 91.75 300 ASP A C 1
ATOM 2397 O O . ASP A 1 300 ? -10.586 -27.391 -16.344 1 91.75 300 ASP A O 1
ATOM 2401 N N . THR A 1 301 ? -12.047 -28.266 -14.828 1 96.31 301 THR A N 1
ATOM 2402 C CA . THR A 1 301 ? -11.047 -29.141 -14.227 1 96.31 301 THR A CA 1
ATOM 2403 C C . THR A 1 301 ? -10.828 -30.375 -15.078 1 96.31 301 THR A C 1
ATOM 2405 O O . THR A 1 301 ? -11.711 -30.781 -15.836 1 96.31 301 THR A O 1
ATOM 2408 N N . ARG A 1 302 ? -9.609 -30.953 -14.914 1 95.88 302 ARG A N 1
ATOM 2409 C CA . ARG A 1 302 ? -9.312 -32.25 -15.547 1 95.88 302 ARG A CA 1
ATOM 2410 C C . ARG A 1 302 ? -9.258 -33.344 -14.508 1 95.88 302 ARG A C 1
ATOM 2412 O O . ARG A 1 302 ? -8.805 -34.469 -14.812 1 95.88 302 ARG A O 1
ATOM 2419 N N . CYS A 1 303 ? -9.711 -33.031 -13.383 1 98.62 303 CYS A N 1
ATOM 2420 C CA . CYS A 1 303 ? -9.734 -34.031 -12.32 1 98.62 303 CYS A CA 1
ATOM 2421 C C . CYS A 1 303 ? -10.891 -35.031 -12.508 1 98.62 303 CYS A C 1
ATOM 2423 O O . CYS A 1 303 ? -11.922 -34.656 -13.07 1 98.62 303 CYS A O 1
ATOM 2425 N N . ALA A 1 304 ? -10.688 -36.156 -11.992 1 98.69 304 ALA A N 1
ATOM 2426 C CA . ALA A 1 304 ? -11.742 -37.188 -11.984 1 98.69 304 ALA A CA 1
ATOM 2427 C C . ALA A 1 304 ? -12.969 -36.688 -11.211 1 98.69 304 ALA A C 1
ATOM 2429 O O . ALA A 1 304 ? -12.836 -36.062 -10.156 1 98.69 304 ALA A O 1
ATOM 2430 N N . ALA A 1 305 ? -14.148 -37.062 -11.711 1 97.88 305 ALA A N 1
ATOM 2431 C CA . ALA A 1 305 ? -15.406 -36.625 -11.102 1 97.88 305 ALA A CA 1
ATOM 2432 C C . ALA A 1 305 ? -15.945 -37.688 -10.141 1 97.88 305 ALA A C 1
ATOM 2434 O O . ALA A 1 305 ? -16.797 -37.375 -9.297 1 97.88 305 ALA A O 1
ATOM 2435 N N . SER A 1 306 ? -15.516 -38.906 -10.273 1 98.06 306 SER A N 1
ATOM 2436 C CA . SER A 1 306 ? -16 -39.969 -9.43 1 98.06 306 SER A CA 1
ATOM 2437 C C . SER A 1 306 ? -15.648 -39.75 -7.965 1 98.06 306 SER A C 1
ATOM 2439 O O . SER A 1 306 ? -14.617 -39.125 -7.664 1 98.06 306 SER A O 1
ATOM 2441 N N . GLU A 1 307 ? -16.5 -40.25 -7.082 1 97.81 307 GLU A N 1
ATOM 2442 C CA . GLU A 1 307 ? -16.219 -40.125 -5.652 1 97.81 307 GLU A CA 1
ATOM 2443 C C . GLU A 1 307 ? -14.969 -40.906 -5.273 1 97.81 307 GLU A C 1
ATOM 2445 O O . GLU A 1 307 ? -14.727 -42 -5.797 1 97.81 307 GLU A O 1
ATOM 2450 N N . HIS A 1 308 ? -14.219 -40.281 -4.363 1 98.06 308 HIS A N 1
ATOM 2451 C CA . HIS A 1 308 ? -13.023 -40.938 -3.816 1 98.06 308 HIS A CA 1
ATOM 2452 C C . HIS A 1 308 ? -12.055 -41.312 -4.926 1 98.06 308 HIS A C 1
ATOM 2454 O O . HIS A 1 308 ? -11.547 -42.438 -4.934 1 98.06 308 HIS A O 1
ATOM 2460 N N . ALA A 1 309 ? -11.836 -40.438 -5.871 1 98.62 309 ALA A N 1
ATOM 2461 C CA . ALA A 1 309 ? -11.008 -40.781 -7.031 1 98.62 309 ALA A CA 1
ATOM 2462 C C . ALA A 1 309 ? -9.641 -40.094 -6.938 1 98.62 309 ALA A C 1
ATOM 2464 O O . ALA A 1 309 ? -8.688 -40.5 -7.605 1 98.62 309 ALA A O 1
ATOM 2465 N N . ILE A 1 310 ? -9.5 -39.062 -6.16 1 98.81 310 ILE A N 1
ATOM 2466 C CA . ILE A 1 310 ? -8.359 -38.156 -6.266 1 98.81 310 ILE A CA 1
ATOM 2467 C C . ILE A 1 310 ? -7.398 -38.406 -5.102 1 98.81 310 ILE A C 1
ATOM 2469 O O . ILE A 1 310 ? -7.809 -38.406 -3.939 1 98.81 310 ILE A O 1
ATOM 2473 N N . LEU A 1 311 ? -6.156 -38.656 -5.469 1 98.5 311 LEU A N 1
ATOM 2474 C CA . LEU A 1 311 ? -5.09 -38.781 -4.484 1 98.5 311 LEU A CA 1
ATOM 2475 C C . LEU A 1 311 ? -4.48 -37.406 -4.176 1 98.5 311 LEU A C 1
ATOM 2477 O O . LEU A 1 311 ? -4.289 -36.594 -5.082 1 98.5 311 LEU A O 1
ATOM 2481 N N . TYR A 1 312 ? -4.242 -37.125 -2.93 1 98.75 312 TYR A N 1
ATOM 2482 C CA . TYR A 1 312 ? -3.445 -36 -2.408 1 98.75 312 TYR A CA 1
ATOM 2483 C C . TYR A 1 312 ? -2.17 -36.531 -1.751 1 98.75 312 TYR A C 1
ATOM 2485 O O . TYR A 1 312 ? -2.117 -36.688 -0.53 1 98.75 312 TYR A O 1
ATOM 2493 N N . PRO A 1 313 ? -1.072 -36.719 -2.607 1 98.62 313 PRO A N 1
ATOM 2494 C CA . PRO A 1 313 ? 0.041 -37.562 -2.15 1 98.62 313 PRO A CA 1
ATOM 2495 C C . PRO A 1 313 ? 0.933 -36.844 -1.134 1 98.62 313 PRO A C 1
ATOM 2497 O O . PRO A 1 313 ? 1.069 -35.625 -1.178 1 98.62 313 PRO A O 1
ATOM 2500 N N . GLU A 1 314 ? 1.524 -37.656 -0.319 1 98.5 314 GLU A N 1
ATOM 2501 C CA . GLU A 1 314 ? 2.539 -37.125 0.601 1 98.5 314 GLU A CA 1
ATOM 2502 C C . GLU A 1 314 ? 3.809 -36.75 -0.145 1 98.5 314 GLU A C 1
ATOM 2504 O O . GLU A 1 314 ? 4.148 -37.344 -1.169 1 98.5 314 GLU A O 1
ATOM 2509 N N . ARG A 1 315 ? 4.418 -35.75 0.4 1 98.06 315 ARG A N 1
ATOM 2510 C CA . ARG A 1 315 ? 5.723 -35.375 -0.131 1 98.06 315 ARG A CA 1
ATOM 2511 C C . ARG A 1 315 ? 6.801 -36.375 0.272 1 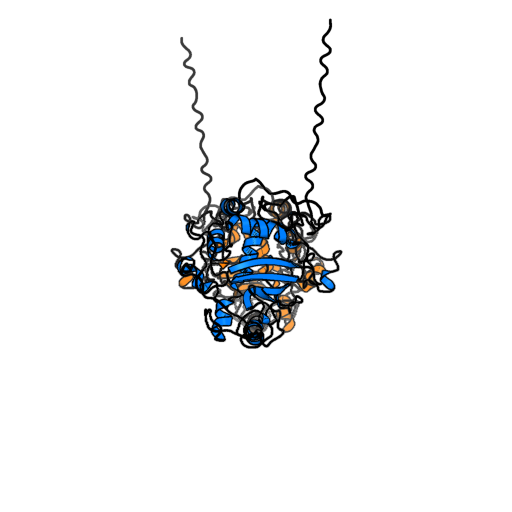98.06 315 ARG A C 1
ATOM 2513 O O . ARG A 1 315 ? 6.738 -36.938 1.354 1 98.06 315 ARG A O 1
ATOM 2520 N N . ALA A 1 316 ? 7.766 -36.5 -0.621 1 97 316 ALA A N 1
ATOM 2521 C CA . ALA A 1 316 ? 8.93 -37.312 -0.239 1 97 316 ALA A CA 1
ATOM 2522 C C . ALA A 1 316 ? 9.641 -36.719 0.966 1 97 316 ALA A C 1
ATOM 2524 O O . ALA A 1 316 ? 9.867 -35.5 1.015 1 97 316 ALA A O 1
ATOM 2525 N N . PRO A 1 317 ? 10.031 -37.562 1.912 1 95.94 317 PRO A N 1
ATOM 2526 C CA . PRO A 1 317 ? 10.688 -37.031 3.105 1 95.94 317 PRO A CA 1
ATOM 2527 C C . PRO A 1 317 ? 11.945 -36.219 2.777 1 95.94 317 PRO A C 1
ATOM 2529 O O . PRO A 1 317 ? 12.211 -35.188 3.404 1 95.94 317 PRO A O 1
ATOM 2532 N N . SER A 1 318 ? 12.68 -36.625 1.797 1 96.19 318 SER A N 1
ATOM 2533 C CA . SER A 1 318 ? 13.93 -35.969 1.435 1 96.19 318 SER A CA 1
ATOM 2534 C C . SER A 1 318 ? 13.672 -34.625 0.758 1 96.19 318 SER A C 1
ATOM 2536 O O . SER A 1 318 ? 14.594 -33.812 0.604 1 96.19 318 SER A O 1
ATOM 2538 N N . SER A 1 319 ? 12.406 -34.375 0.38 1 98 319 SER A N 1
ATOM 2539 C CA . SER A 1 319 ? 12.07 -33.156 -0.355 1 98 319 SER A CA 1
ATOM 2540 C C . SER A 1 319 ? 11.477 -32.094 0.567 1 98 319 SER A C 1
ATOM 2542 O O . SER A 1 319 ? 11.18 -30.969 0.132 1 98 319 SER A O 1
ATOM 2544 N N . LEU A 1 320 ? 11.352 -32.438 1.839 1 97.75 320 LEU A N 1
ATOM 2545 C CA . LEU A 1 320 ? 10.672 -31.547 2.781 1 97.75 320 LEU A CA 1
ATOM 2546 C C . LEU A 1 320 ? 11.672 -30.641 3.492 1 97.75 320 LEU A C 1
ATOM 2548 O O . LEU A 1 320 ? 12.789 -31.062 3.811 1 97.75 320 LEU A O 1
ATOM 2552 N N . ARG A 1 321 ? 11.281 -29.422 3.664 1 96.88 321 ARG A N 1
ATOM 2553 C CA . ARG A 1 321 ? 12.016 -28.531 4.562 1 96.88 321 ARG A CA 1
ATOM 2554 C C . ARG A 1 321 ? 11.086 -27.922 5.605 1 96.88 321 ARG A C 1
ATOM 2556 O O . ARG A 1 321 ? 9.922 -27.641 5.32 1 96.88 321 ARG A O 1
ATOM 2563 N N . GLU A 1 322 ? 11.656 -27.656 6.742 1 95.5 322 GLU A N 1
ATOM 2564 C CA . GLU A 1 322 ? 10.938 -26.922 7.773 1 95.5 322 GLU A CA 1
ATOM 2565 C C . GLU A 1 322 ? 10.805 -25.453 7.406 1 95.5 322 GLU A C 1
ATOM 2567 O O . GLU A 1 322 ? 11.742 -24.844 6.879 1 95.5 322 GLU A O 1
ATOM 2572 N N . VAL A 1 323 ? 9.641 -24.938 7.652 1 96.12 323 VAL A N 1
ATOM 2573 C CA . VAL A 1 323 ? 9.422 -23.516 7.422 1 96.12 323 VAL A CA 1
ATOM 2574 C C . VAL A 1 323 ? 10.016 -22.703 8.578 1 96.12 323 VAL A C 1
ATOM 2576 O O . VAL A 1 323 ? 9.758 -23 9.742 1 96.12 323 VAL A O 1
ATOM 2579 N N . PRO A 1 324 ? 10.836 -21.75 8.25 1 94.06 324 PRO A N 1
ATOM 2580 C CA . PRO A 1 324 ? 11.375 -20.906 9.32 1 94.06 324 PRO A CA 1
ATOM 2581 C C . PRO A 1 324 ? 10.289 -20.297 10.203 1 94.06 324 PRO A C 1
ATOM 2583 O O . PRO A 1 324 ? 9.242 -19.875 9.703 1 94.06 324 PRO A O 1
ATOM 2586 N N . LYS A 1 325 ? 10.539 -20.188 11.492 1 90.94 325 LYS A N 1
ATOM 2587 C CA . LYS A 1 325 ? 9.57 -19.719 12.477 1 90.94 325 LYS A CA 1
ATOM 2588 C C . LYS A 1 325 ? 9.148 -18.281 12.195 1 90.94 325 LYS A C 1
ATOM 2590 O O . LYS A 1 325 ? 8.008 -17.906 12.469 1 90.94 325 LYS A O 1
ATOM 2595 N N . LYS A 1 326 ? 10 -17.531 11.633 1 89 326 LYS A N 1
ATOM 2596 C CA . LYS A 1 326 ? 9.734 -16.125 11.383 1 89 326 LYS A CA 1
ATOM 2597 C C . LYS A 1 326 ? 8.57 -15.945 10.414 1 89 326 LYS A C 1
ATOM 2599 O O . LYS A 1 326 ? 8.008 -14.852 10.312 1 89 326 LYS A O 1
ATOM 2604 N N . TYR A 1 327 ? 8.211 -17 9.68 1 92.75 327 TYR A N 1
ATOM 2605 C CA . TYR A 1 327 ? 7.129 -16.875 8.711 1 92.75 327 TYR A CA 1
ATOM 2606 C C . TYR A 1 327 ? 5.812 -17.375 9.305 1 92.75 327 TYR A C 1
ATOM 2608 O O . TYR A 1 327 ? 4.777 -17.344 8.633 1 92.75 327 TYR A O 1
ATOM 2616 N N . GLN A 1 328 ? 5.789 -17.75 10.523 1 84.25 328 GLN A N 1
ATOM 2617 C CA . GLN A 1 328 ? 4.605 -18.344 11.133 1 84.25 328 GLN A CA 1
ATOM 2618 C C . GLN A 1 328 ? 3.428 -17.375 11.109 1 84.25 328 GLN A C 1
ATOM 2620 O O . GLN A 1 328 ? 2.289 -17.781 10.867 1 84.25 328 GLN A O 1
ATOM 2625 N N . HIS A 1 329 ? 3.695 -16.125 11.258 1 86.75 329 HIS A N 1
ATOM 2626 C CA . HIS A 1 329 ? 2.623 -15.148 11.359 1 86.75 329 HIS A CA 1
ATOM 2627 C C . HIS A 1 329 ? 2.17 -14.688 9.977 1 86.75 329 HIS A C 1
ATOM 2629 O O . HIS A 1 329 ? 1.115 -14.062 9.844 1 86.75 329 HIS A O 1
ATOM 2635 N N . VAL A 1 330 ? 2.834 -14.984 8.961 1 91.31 330 VAL A N 1
ATOM 2636 C CA . VAL A 1 330 ? 2.609 -14.453 7.621 1 91.31 330 VAL A CA 1
ATOM 2637 C C . VAL A 1 330 ? 1.29 -14.984 7.066 1 91.31 330 VAL A C 1
ATOM 2639 O O . VAL A 1 330 ? 0.61 -14.297 6.301 1 91.31 330 VAL A O 1
ATOM 2642 N N . PHE A 1 331 ? 0.943 -16.141 7.496 1 90.06 331 PHE A N 1
ATOM 2643 C CA . PHE A 1 331 ? -0.23 -16.797 6.938 1 90.06 331 PHE A CA 1
ATOM 2644 C C . PHE A 1 331 ? -1.428 -16.656 7.867 1 90.06 331 PHE A C 1
ATOM 2646 O O . PHE A 1 331 ? -2.504 -17.188 7.594 1 90.06 331 PHE A O 1
ATOM 2653 N N . GLU A 1 332 ? -1.208 -15.953 8.992 1 77.75 332 GLU A N 1
ATOM 2654 C CA . GLU A 1 332 ? -2.305 -15.758 9.93 1 77.75 332 GLU A CA 1
ATOM 2655 C C . GLU A 1 332 ? -3.172 -14.562 9.531 1 77.75 332 GLU A C 1
ATOM 2657 O O . GLU A 1 332 ? -2.666 -13.461 9.344 1 77.75 332 GLU A O 1
ATOM 2662 N N . THR A 1 333 ? -3.932 -14.688 8.461 1 57.97 333 THR A N 1
ATOM 2663 C CA . THR A 1 333 ? -4.738 -13.562 7.996 1 57.97 333 THR A CA 1
ATOM 2664 C C . THR A 1 333 ? -5.711 -13.109 9.086 1 57.97 333 THR A C 1
ATOM 2666 O O . THR A 1 333 ? -6.395 -13.93 9.695 1 57.97 333 THR A O 1
ATOM 2669 N N . LYS A 1 334 ? -5.457 -12 9.648 1 45.06 334 LYS A N 1
ATOM 2670 C CA . LYS A 1 334 ? -6.469 -11.367 10.484 1 45.06 334 LYS A CA 1
ATOM 2671 C C . LYS A 1 334 ? -7.484 -10.602 9.641 1 45.06 334 LYS A C 1
ATOM 2673 O O . LYS A 1 334 ? -7.152 -10.109 8.562 1 45.06 334 LYS A O 1
ATOM 2678 N N . MET B 1 1 ? 71.062 27.219 -6.617 1 29.52 1 MET B N 1
ATOM 2679 C CA . MET B 1 1 ? 69.875 27.578 -5.809 1 29.52 1 MET B CA 1
ATOM 2680 C C . MET B 1 1 ? 68.625 26.828 -6.289 1 29.52 1 MET B C 1
ATOM 2682 O O . MET B 1 1 ? 68.125 27.094 -7.383 1 29.52 1 MET B O 1
ATOM 2686 N N . MET B 1 2 ? 68.625 25.469 -6 1 29.78 2 MET B N 1
ATOM 2687 C CA . MET B 1 2 ? 67.688 24.422 -6.344 1 29.78 2 MET B CA 1
ATOM 2688 C C . MET B 1 2 ? 66.312 24.734 -5.727 1 29.78 2 MET B C 1
ATOM 2690 O O . MET B 1 2 ? 66.188 24.875 -4.508 1 29.78 2 MET B O 1
ATOM 2694 N N . ARG B 1 3 ? 65.438 25.438 -6.535 1 31.48 3 ARG B N 1
ATOM 2695 C CA . ARG B 1 3 ? 64 25.781 -6.199 1 31.48 3 ARG B CA 1
ATOM 2696 C C . ARG B 1 3 ? 63.219 24.547 -5.805 1 31.48 3 ARG B C 1
ATOM 2698 O O . ARG B 1 3 ? 63.156 23.578 -6.574 1 31.48 3 ARG B O 1
ATOM 2705 N N . MET B 1 4 ? 63.156 24.203 -4.5 1 28.06 4 MET B N 1
ATOM 2706 C CA . MET B 1 4 ? 62.406 23.141 -3.859 1 28.06 4 MET B CA 1
ATOM 2707 C C . MET B 1 4 ? 60.906 23.266 -4.184 1 28.06 4 MET B C 1
ATOM 2709 O O . MET B 1 4 ? 60.281 24.297 -3.924 1 28.06 4 MET B O 1
ATOM 2713 N N . LEU B 1 5 ? 60.406 22.719 -5.316 1 33.28 5 LEU B N 1
ATOM 2714 C CA . LEU B 1 5 ? 59 22.625 -5.703 1 33.28 5 LEU B CA 1
ATOM 2715 C C . LEU B 1 5 ? 58.188 21.953 -4.605 1 33.28 5 LEU B C 1
ATOM 2717 O O . LEU B 1 5 ? 58.438 20.812 -4.242 1 33.28 5 LEU B O 1
ATOM 2721 N N . SER B 1 6 ? 57.812 22.703 -3.541 1 29.91 6 SER B N 1
ATOM 2722 C CA . SER B 1 6 ? 56.938 22.156 -2.512 1 29.91 6 SER B CA 1
ATOM 2723 C C . SER B 1 6 ? 55.594 21.734 -3.102 1 29.91 6 SER B C 1
ATOM 2725 O O . SER B 1 6 ? 54.906 22.531 -3.742 1 29.91 6 SER B O 1
ATOM 2727 N N . ALA B 1 7 ? 55.406 20.5 -3.641 1 32.12 7 ALA B N 1
ATOM 2728 C CA . ALA B 1 7 ? 54.125 19.922 -4.09 1 32.12 7 ALA B CA 1
ATOM 2729 C C . ALA B 1 7 ? 53.094 19.953 -2.967 1 32.12 7 ALA B C 1
ATOM 2731 O O . ALA B 1 7 ? 53.344 19.422 -1.879 1 32.12 7 ALA B O 1
ATOM 2732 N N . GLY B 1 8 ? 52.344 21.047 -2.861 1 28.5 8 GLY B N 1
ATOM 2733 C CA . GLY B 1 8 ? 51.188 21.125 -1.953 1 28.5 8 GLY B CA 1
ATOM 2734 C C . GLY B 1 8 ? 50.25 19.953 -2.09 1 28.5 8 GLY B C 1
ATOM 2735 O O . GLY B 1 8 ? 49.781 19.641 -3.193 1 28.5 8 GLY B O 1
ATOM 2736 N N . VAL B 1 9 ? 50.406 18.938 -1.226 1 32.69 9 VAL B N 1
ATOM 2737 C CA . VAL B 1 9 ? 49.469 17.828 -1.104 1 32.69 9 VAL B CA 1
ATOM 2738 C C . VAL B 1 9 ? 48.062 18.375 -0.848 1 32.69 9 VAL B C 1
ATOM 2740 O O . VAL B 1 9 ? 47.844 19.109 0.119 1 32.69 9 VAL B O 1
ATOM 2743 N N . VAL B 1 10 ? 47.281 18.562 -1.923 1 34.34 10 VAL B N 1
ATOM 2744 C CA . VAL B 1 10 ? 45.844 18.891 -1.787 1 34.34 10 VAL B CA 1
ATOM 2745 C C . VAL B 1 10 ? 45.156 17.828 -0.941 1 34.34 10 VAL B C 1
ATOM 2747 O O . VAL B 1 10 ? 45.156 16.641 -1.298 1 34.34 10 VAL B O 1
ATOM 2750 N N . ALA B 1 11 ? 44.969 18.047 0.371 1 33.31 11 ALA B N 1
ATOM 2751 C CA . ALA B 1 11 ? 44.125 17.25 1.252 1 33.31 11 ALA B CA 1
ATOM 2752 C C . ALA B 1 11 ? 42.719 17.109 0.679 1 33.31 11 ALA B C 1
ATOM 2754 O O . ALA B 1 11 ? 42.031 18.109 0.507 1 33.31 11 ALA B O 1
ATOM 2755 N N . LEU B 1 12 ? 42.531 16.109 -0.066 1 32.84 12 LEU B N 1
ATOM 2756 C CA . LEU B 1 12 ? 41.156 15.727 -0.426 1 32.84 12 LEU B CA 1
ATOM 2757 C C . LEU B 1 12 ? 40.312 15.477 0.82 1 32.84 12 LEU B C 1
ATOM 2759 O O . LEU B 1 12 ? 40.562 14.523 1.563 1 32.84 12 LEU B O 1
ATOM 2763 N N . LEU B 1 13 ? 39.875 16.562 1.508 1 30.23 13 LEU B N 1
ATOM 2764 C CA . LEU B 1 13 ? 38.844 16.406 2.545 1 30.23 13 LEU B CA 1
ATOM 2765 C C . LEU B 1 13 ? 37.656 15.609 2.02 1 30.23 13 LEU B C 1
ATOM 2767 O O . LEU B 1 13 ? 36.938 16.078 1.134 1 30.23 13 LEU B O 1
ATOM 2771 N N . GLY B 1 14 ? 37.812 14.352 2.041 1 28.69 14 GLY B N 1
ATOM 2772 C CA . GLY B 1 14 ? 36.625 13.539 1.827 1 28.69 14 GLY B CA 1
ATOM 2773 C C . GLY B 1 14 ? 35.469 13.922 2.727 1 28.69 14 GLY B C 1
ATOM 2774 O O . GLY B 1 14 ? 35.562 13.836 3.953 1 28.69 14 GLY B O 1
ATOM 2775 N N . ALA B 1 15 ? 34.625 14.875 2.357 1 28.77 15 ALA B N 1
ATOM 2776 C CA . ALA B 1 15 ? 33.344 15.062 3.055 1 28.77 15 ALA B CA 1
ATOM 2777 C C . ALA B 1 15 ? 32.625 13.727 3.258 1 28.77 15 ALA B C 1
ATOM 2779 O O . ALA B 1 15 ? 32.219 13.078 2.289 1 28.77 15 ALA B O 1
ATOM 2780 N N . ALA B 1 16 ? 32.844 13.062 4.332 1 33.03 16 ALA B N 1
ATOM 2781 C CA . ALA B 1 16 ? 31.984 11.953 4.742 1 33.03 16 ALA B CA 1
ATOM 2782 C C . ALA B 1 16 ? 30.5 12.328 4.625 1 33.03 16 ALA B C 1
ATOM 2784 O O . ALA B 1 16 ? 30.047 13.281 5.262 1 33.03 16 ALA B O 1
ATOM 2785 N N . LEU B 1 17 ? 29.844 11.984 3.58 1 34.22 17 LEU B N 1
ATOM 2786 C CA . LEU B 1 17 ? 28.391 12.023 3.514 1 34.22 17 LEU B CA 1
ATOM 2787 C C . LEU B 1 17 ? 27.766 11.523 4.816 1 34.22 17 LEU B C 1
ATOM 2789 O O . LEU B 1 17 ? 27.859 10.328 5.125 1 34.22 17 LEU B O 1
ATOM 2793 N N . VAL B 1 18 ? 27.781 12.305 5.863 1 33.47 18 VAL B N 1
ATOM 2794 C CA . VAL B 1 18 ? 27 11.992 7.059 1 33.47 18 VAL B CA 1
ATOM 2795 C C . VAL B 1 18 ? 25.578 11.609 6.664 1 33.47 18 VAL B C 1
ATOM 2797 O O . VAL B 1 18 ? 24.828 12.438 6.141 1 33.47 18 VAL B O 1
ATOM 2800 N N . ASN B 1 19 ? 25.297 10.391 6.246 1 41.97 19 ASN B N 1
ATOM 2801 C CA . ASN B 1 19 ? 23.953 9.812 6.172 1 41.97 19 ASN B CA 1
ATOM 2802 C C . ASN B 1 19 ? 23.172 10.047 7.461 1 41.97 19 ASN B C 1
ATOM 2804 O O . ASN B 1 19 ? 23.562 9.555 8.523 1 41.97 19 ASN B O 1
ATOM 2808 N N . ALA B 1 20 ? 22.625 11.25 7.641 1 45.94 20 ALA B N 1
ATOM 2809 C CA . ALA B 1 20 ? 21.797 11.609 8.789 1 45.94 20 ALA B CA 1
ATOM 2810 C C . ALA B 1 20 ? 20.672 10.602 8.992 1 45.94 20 ALA B C 1
ATOM 2812 O O . ALA B 1 20 ? 19.812 10.438 8.125 1 45.94 20 ALA B O 1
ATOM 2813 N N . LYS B 1 21 ? 20.891 9.57 9.758 1 59.81 21 LYS B N 1
ATOM 2814 C CA . LYS B 1 21 ? 19.969 8.523 10.18 1 59.81 21 LYS B CA 1
ATOM 2815 C C . LYS B 1 21 ? 19.406 8.812 11.57 1 59.81 21 LYS B C 1
ATOM 2817 O O . LYS B 1 21 ? 20.141 9.266 12.461 1 59.81 21 LYS B O 1
ATOM 2822 N N . LEU B 1 22 ? 17.969 8.906 11.594 1 72.25 22 LEU B N 1
ATOM 2823 C CA . LEU B 1 22 ? 17.359 8.938 12.914 1 72.25 22 LEU B CA 1
ATOM 2824 C C . LEU B 1 22 ? 17.938 7.859 13.82 1 72.25 22 LEU B C 1
ATOM 2826 O O . LEU B 1 22 ? 18.25 8.117 14.984 1 72.25 22 LEU B O 1
ATOM 2830 N N . TYR B 1 23 ? 18.047 6.68 13.102 1 73.31 23 TYR B N 1
ATOM 2831 C CA . TYR B 1 23 ? 18.719 5.57 13.773 1 73.31 23 TYR B CA 1
ATOM 2832 C C . TYR B 1 23 ? 20.047 5.234 13.094 1 73.31 23 TYR B C 1
ATOM 2834 O O . TYR B 1 23 ? 20.125 5.219 11.867 1 73.31 23 TYR B O 1
ATOM 2842 N N . HIS B 1 24 ? 21.109 5.062 13.82 1 68.56 24 HIS B N 1
ATOM 2843 C CA . HIS B 1 24 ? 22.438 4.812 13.281 1 68.56 24 HIS B CA 1
ATOM 2844 C C . HIS B 1 24 ? 22.562 3.393 12.734 1 68.56 24 HIS B C 1
ATOM 2846 O O . HIS B 1 24 ? 23.391 3.127 11.867 1 68.56 24 HIS B O 1
ATOM 2852 N N . ASN B 1 25 ? 21.672 2.467 13.164 1 67.19 25 ASN B N 1
ATOM 2853 C CA . ASN B 1 25 ? 21.891 1.066 12.812 1 67.19 25 ASN B CA 1
ATOM 2854 C C . ASN B 1 25 ? 20.844 0.572 11.82 1 67.19 25 ASN B C 1
ATOM 2856 O O . ASN B 1 25 ? 20.688 -0.635 11.617 1 67.19 25 ASN B O 1
ATOM 2860 N N . THR B 1 26 ? 20.266 1.549 11.156 1 73.12 26 THR B N 1
ATOM 2861 C CA . THR B 1 26 ? 19.266 1.087 10.211 1 73.12 26 THR B CA 1
ATOM 2862 C C . THR B 1 26 ? 19.922 0.561 8.938 1 73.12 26 THR B C 1
ATOM 2864 O O . THR B 1 26 ? 20.781 1.228 8.352 1 73.12 26 THR B O 1
ATOM 2867 N N . THR B 1 27 ? 19.562 -0.684 8.625 1 75.25 27 THR B N 1
ATOM 2868 C CA . THR B 1 27 ? 20.125 -1.296 7.43 1 75.25 27 THR B CA 1
ATOM 2869 C C . THR B 1 27 ? 19.656 -0.573 6.172 1 75.25 27 THR B C 1
ATOM 2871 O O . THR B 1 27 ? 18.562 -0.007 6.152 1 75.25 27 THR B O 1
ATOM 2874 N N . THR B 1 28 ? 20.547 -0.585 5.16 1 75.19 28 THR B N 1
ATOM 2875 C CA . THR B 1 28 ? 20.188 0.028 3.885 1 75.19 28 THR B CA 1
ATOM 2876 C C . THR B 1 28 ? 19.547 -0.996 2.953 1 75.19 28 THR B C 1
ATOM 2878 O O . THR B 1 28 ? 19.234 -0.686 1.8 1 75.19 28 THR B O 1
ATOM 2881 N N . TYR B 1 29 ? 19.328 -2.146 3.518 1 80.12 29 TYR B N 1
ATOM 2882 C CA . TYR B 1 29 ? 18.578 -3.105 2.723 1 80.12 29 TYR B CA 1
ATOM 2883 C C . TYR B 1 29 ? 17.094 -2.752 2.709 1 80.12 29 TYR B C 1
ATOM 2885 O O . TYR B 1 29 ? 16.578 -2.146 3.656 1 80.12 29 TYR B O 1
ATOM 2893 N N . ASN B 1 30 ? 16.562 -2.979 1.48 1 79.88 30 ASN B N 1
ATOM 2894 C CA . ASN B 1 30 ? 15.117 -2.781 1.396 1 79.88 30 ASN B CA 1
ATOM 2895 C C . ASN B 1 30 ? 14.359 -3.82 2.217 1 79.88 30 ASN B C 1
ATOM 2897 O O . ASN B 1 30 ? 14.859 -4.922 2.445 1 79.88 30 ASN B O 1
ATOM 2901 N N . HIS B 1 31 ? 13.281 -3.338 2.682 1 85.75 31 HIS B N 1
ATOM 2902 C CA . HIS B 1 31 ? 12.523 -4.145 3.627 1 85.75 31 HIS B CA 1
ATOM 2903 C C . HIS B 1 31 ? 11.18 -4.559 3.041 1 85.75 31 HIS B C 1
ATOM 2905 O O . HIS B 1 31 ? 10.469 -3.732 2.459 1 85.75 31 HIS B O 1
ATOM 2911 N N . THR B 1 32 ? 10.883 -5.816 3.082 1 90 32 THR B N 1
ATOM 2912 C CA . THR B 1 32 ? 9.539 -6.301 2.789 1 90 32 THR B CA 1
ATOM 2913 C C . THR B 1 32 ? 8.672 -6.289 4.043 1 90 32 THR B C 1
ATOM 2915 O O . THR B 1 32 ? 8.641 -7.266 4.793 1 90 32 THR B O 1
ATOM 2918 N N . CYS B 1 33 ? 7.93 -5.285 4.203 1 92.19 33 CYS B N 1
ATOM 2919 C CA . CYS B 1 33 ? 7.344 -4.988 5.504 1 92.19 33 CYS B CA 1
ATOM 2920 C C . CYS B 1 33 ? 6.172 -5.914 5.797 1 92.19 33 CYS B C 1
ATOM 2922 O O . CYS B 1 33 ? 5.844 -6.16 6.961 1 92.19 33 CYS B O 1
ATOM 2924 N N . TRP B 1 34 ? 5.512 -6.469 4.77 1 89.19 34 TRP B N 1
ATOM 2925 C CA . TRP B 1 34 ? 4.371 -7.336 5.039 1 89.19 34 TRP B CA 1
ATOM 2926 C C . TRP B 1 34 ? 4.828 -8.68 5.602 1 89.19 34 TRP B C 1
ATOM 2928 O O . TRP B 1 34 ? 4.02 -9.445 6.129 1 89.19 34 TRP B O 1
ATOM 2938 N N . LEU B 1 35 ? 6.102 -8.953 5.527 1 89.06 35 LEU B N 1
ATOM 2939 C CA . LEU B 1 35 ? 6.652 -10.164 6.121 1 89.06 35 LEU B CA 1
ATOM 2940 C C . LEU B 1 35 ? 6.602 -10.094 7.645 1 89.06 35 LEU B C 1
ATOM 2942 O O . LEU B 1 35 ? 6.629 -11.125 8.32 1 89.06 35 LEU B O 1
ATOM 2946 N N . ASP B 1 36 ? 6.551 -8.859 8.164 1 85.12 36 ASP B N 1
ATOM 2947 C CA . ASP B 1 36 ? 6.531 -8.656 9.609 1 85.12 36 ASP B CA 1
ATOM 2948 C C . ASP B 1 36 ? 5.102 -8.531 10.125 1 85.12 36 ASP B C 1
ATOM 2950 O O . ASP B 1 36 ? 4.227 -8.008 9.43 1 85.12 36 ASP B O 1
ATOM 2954 N N . LYS B 1 37 ? 4.934 -9.102 11.305 1 85.5 37 LYS B N 1
ATOM 2955 C CA . LYS B 1 37 ? 3.672 -8.781 11.969 1 85.5 37 LYS B CA 1
ATOM 2956 C C . LYS B 1 37 ? 3.584 -7.289 12.281 1 85.5 37 LYS B C 1
ATOM 2958 O O . LYS B 1 37 ? 4.508 -6.715 12.867 1 85.5 37 LYS B O 1
ATOM 2963 N N . PRO B 1 38 ? 2.516 -6.727 11.781 1 89.06 38 PRO B N 1
ATOM 2964 C CA . PRO B 1 38 ? 2.404 -5.297 12.086 1 89.06 38 PRO B CA 1
ATOM 2965 C C . PRO B 1 38 ? 2.359 -5.012 13.586 1 89.06 38 PRO B C 1
ATOM 2967 O O . PRO B 1 38 ? 1.581 -5.633 14.312 1 89.06 38 PRO B O 1
ATOM 2970 N N . VAL B 1 39 ? 3.182 -4.137 13.984 1 93.94 39 VAL B N 1
ATOM 2971 C CA . VAL B 1 39 ? 3.258 -3.74 15.383 1 93.94 39 VAL B CA 1
ATOM 2972 C C . VAL B 1 39 ? 2.664 -2.344 15.562 1 93.94 39 VAL B C 1
ATOM 2974 O O . VAL B 1 39 ? 2.916 -1.45 14.75 1 93.94 39 VAL B O 1
ATOM 2977 N N . LEU B 1 40 ? 1.812 -2.219 16.562 1 97.25 40 LEU B N 1
ATOM 2978 C CA . LEU B 1 40 ? 1.196 -0.933 16.875 1 97.25 40 LEU B CA 1
ATOM 2979 C C . LEU B 1 40 ? 2.219 0.034 17.453 1 97.25 40 LEU B C 1
ATOM 2981 O O . LEU B 1 40 ? 2.92 -0.303 18.406 1 97.25 40 LEU B O 1
ATOM 2985 N N . SER B 1 41 ? 2.293 1.21 16.906 1 97.06 41 SER B N 1
ATOM 2986 C CA . SER B 1 41 ? 3.158 2.229 17.484 1 97.06 41 SER B CA 1
ATOM 2987 C C . SER B 1 41 ? 2.738 2.549 18.922 1 97.06 41 SER B C 1
ATOM 2989 O O . SER B 1 41 ? 1.58 2.354 19.297 1 97.06 41 SER B O 1
ATOM 2991 N N . CYS B 1 42 ? 3.723 2.992 19.781 1 96.06 42 CYS B N 1
ATOM 2992 C CA . CYS B 1 42 ? 3.545 3.377 21.188 1 96.06 42 CYS B CA 1
ATOM 2993 C C . CYS B 1 42 ? 3.139 2.18 22.031 1 96.06 42 CYS B C 1
ATOM 2995 O O . CYS B 1 42 ? 2.797 2.332 23.203 1 96.06 42 CYS B O 1
ATOM 2997 N N . SER B 1 43 ? 3.053 0.946 21.438 1 95.81 43 SER B N 1
ATOM 2998 C CA . SER B 1 43 ? 2.879 -0.269 22.219 1 95.81 43 SER B CA 1
ATOM 2999 C C . SER B 1 43 ? 4.195 -0.709 22.859 1 95.81 43 SER B C 1
ATOM 3001 O O . SER B 1 43 ? 5.262 -0.205 22.5 1 95.81 43 SER B O 1
ATOM 3003 N N . LYS B 1 44 ? 4.066 -1.669 23.812 1 92.31 44 LYS B N 1
ATOM 3004 C CA . LYS B 1 44 ? 5.266 -2.221 24.438 1 92.31 44 LYS B CA 1
ATOM 3005 C C . LYS B 1 44 ? 6.168 -2.885 23.406 1 92.31 44 LYS B C 1
ATOM 3007 O O . LYS B 1 44 ? 7.391 -2.75 23.469 1 92.31 44 LYS B O 1
ATOM 3012 N N . GLU B 1 45 ? 5.59 -3.557 22.422 1 90.56 45 GLU B N 1
ATOM 3013 C CA . GLU B 1 45 ? 6.34 -4.25 21.375 1 90.56 45 GLU B CA 1
ATOM 3014 C C . GLU B 1 45 ? 7.113 -3.264 20.5 1 90.56 45 GLU B C 1
ATOM 3016 O O . GLU B 1 45 ? 8.219 -3.566 20.047 1 90.56 45 GLU B O 1
ATOM 3021 N N . ALA B 1 46 ? 6.562 -2.098 20.297 1 89.88 46 ALA B N 1
ATOM 3022 C CA . ALA B 1 46 ? 7.18 -1.098 19.438 1 89.88 46 ALA B CA 1
ATOM 3023 C C . ALA B 1 46 ? 8.406 -0.475 20.094 1 89.88 46 ALA B C 1
ATOM 3025 O O . ALA B 1 46 ? 9.227 0.164 19.438 1 89.88 46 ALA B O 1
ATOM 3026 N N . LEU B 1 47 ? 8.516 -0.663 21.359 1 84.44 47 LEU B N 1
ATOM 3027 C CA . LEU B 1 47 ? 9.617 -0.073 22.094 1 84.44 47 LEU B CA 1
ATOM 3028 C C . LEU B 1 47 ? 10.844 -0.979 22.062 1 84.44 47 LEU B C 1
ATOM 3030 O O . LEU B 1 47 ? 11.945 -0.549 22.391 1 84.44 47 LEU B O 1
ATOM 3034 N N . ASN B 1 48 ? 10.656 -2.217 21.641 1 83.62 48 ASN B N 1
ATOM 3035 C CA . ASN B 1 48 ? 11.773 -3.156 21.531 1 83.62 48 ASN B CA 1
ATOM 3036 C C . ASN B 1 48 ? 12.492 -3.031 20.203 1 83.62 48 ASN B C 1
ATOM 3038 O O . ASN B 1 48 ? 12.328 -3.881 19.312 1 83.62 48 ASN B O 1
ATOM 3042 N N . LEU B 1 49 ? 13.406 -2.143 20.078 1 81.06 49 LEU B N 1
ATOM 3043 C CA . LEU B 1 49 ? 14.039 -1.769 18.828 1 81.06 49 LEU B CA 1
ATOM 3044 C C . LEU B 1 49 ? 14.992 -2.855 18.344 1 81.06 49 LEU B C 1
ATOM 3046 O O . LEU B 1 49 ? 15.297 -2.943 17.156 1 81.06 49 LEU B O 1
ATOM 3050 N N . ALA B 1 50 ? 15.469 -3.658 19.25 1 79.81 50 ALA B N 1
ATOM 3051 C CA . ALA B 1 50 ? 16.422 -4.711 18.906 1 79.81 50 ALA B CA 1
ATOM 3052 C C . ALA B 1 50 ? 15.758 -5.766 18.016 1 79.81 50 ALA B C 1
ATOM 3054 O O . ALA B 1 50 ? 16.438 -6.434 17.234 1 79.81 50 ALA B O 1
ATOM 3055 N N . HIS B 1 51 ? 14.484 -5.871 18.156 1 80.12 51 HIS B N 1
ATOM 3056 C CA . HIS B 1 51 ? 13.797 -6.934 17.422 1 80.12 51 HIS B CA 1
ATOM 3057 C C . HIS B 1 51 ? 12.773 -6.367 16.453 1 80.12 51 HIS B C 1
ATOM 3059 O O . HIS B 1 51 ? 11.852 -7.07 16.031 1 80.12 51 HIS B O 1
ATOM 3065 N N . LEU B 1 52 ? 12.953 -5.117 16.188 1 85.69 52 LEU B N 1
ATOM 3066 C CA . LEU B 1 52 ? 11.953 -4.492 15.336 1 85.69 52 LEU B CA 1
ATOM 3067 C C . LEU B 1 52 ? 12.617 -3.76 14.172 1 85.69 52 LEU B C 1
ATOM 3069 O O . LEU B 1 52 ? 13.664 -3.131 14.344 1 85.69 52 LEU B O 1
ATOM 3073 N N . ASP B 1 53 ? 12.07 -3.936 13.039 1 88.81 53 ASP B N 1
ATOM 3074 C CA . ASP B 1 53 ? 12.5 -3.174 11.867 1 88.81 53 ASP B CA 1
ATOM 3075 C C . ASP B 1 53 ? 11.875 -1.778 11.867 1 88.81 53 ASP B C 1
ATOM 3077 O O . ASP B 1 53 ? 10.688 -1.622 11.594 1 88.81 53 ASP B O 1
ATOM 3081 N N . SER B 1 54 ? 12.648 -0.754 12.117 1 91.06 54 SER B N 1
ATOM 3082 C CA . SER B 1 54 ? 12.156 0.61 12.266 1 91.06 54 SER B CA 1
ATOM 3083 C C . SER B 1 54 ? 11.711 1.189 10.93 1 91.06 54 SER B C 1
ATOM 3085 O O . SER B 1 54 ? 11.078 2.246 10.883 1 91.06 54 SER B O 1
ATOM 3087 N N . CYS B 1 55 ? 12.055 0.517 9.797 1 93.12 55 CYS B N 1
ATOM 3088 C CA . CYS B 1 55 ? 11.539 0.909 8.492 1 93.12 55 CYS B CA 1
ATOM 3089 C C . CYS B 1 55 ? 10.125 0.377 8.281 1 93.12 55 CYS B C 1
ATOM 3091 O O . CYS B 1 55 ? 9.383 0.888 7.438 1 93.12 55 CYS B O 1
ATOM 3093 N N . CYS B 1 56 ? 9.742 -0.653 9.094 1 93.94 56 CYS B N 1
ATOM 3094 C CA . CYS B 1 56 ? 8.461 -1.317 8.883 1 93.94 56 CYS B CA 1
ATOM 3095 C C . CYS B 1 56 ? 7.52 -1.062 10.055 1 93.94 56 CYS B C 1
ATOM 3097 O O . CYS B 1 56 ? 6.406 -1.593 10.086 1 93.94 56 CYS B O 1
ATOM 3099 N N . THR B 1 57 ? 7.945 -0.359 11.008 1 93.62 57 THR B N 1
ATOM 3100 C CA . THR B 1 57 ? 7.16 0.091 12.156 1 93.62 57 THR B CA 1
ATOM 3101 C C . THR B 1 57 ? 7.582 1.494 12.578 1 93.62 57 THR B C 1
ATOM 3103 O O . THR B 1 57 ? 8.766 1.757 12.781 1 93.62 57 THR B O 1
ATOM 3106 N N . GLU B 1 58 ? 6.582 2.34 12.633 1 94.81 58 GLU B N 1
ATOM 3107 C CA . GLU B 1 58 ? 6.938 3.662 13.141 1 94.81 58 GLU B CA 1
ATOM 3108 C C . GLU B 1 58 ? 7.348 3.598 14.602 1 94.81 58 GLU B C 1
ATOM 3110 O O . GLU B 1 58 ? 6.535 3.273 15.469 1 94.81 58 GLU B O 1
ATOM 3115 N N . THR B 1 59 ? 8.586 4.012 14.898 1 91.69 59 THR B N 1
ATOM 3116 C CA . THR B 1 59 ? 9.117 3.771 16.234 1 91.69 59 THR B CA 1
ATOM 3117 C C . THR B 1 59 ? 9.594 5.074 16.875 1 91.69 59 THR B C 1
ATOM 3119 O O . THR B 1 59 ? 9.844 5.133 18.078 1 91.69 59 THR B O 1
ATOM 3122 N N . PHE B 1 60 ? 9.828 6.137 16.109 1 91 60 PHE B N 1
ATOM 3123 C CA . PHE B 1 60 ? 10.375 7.367 16.672 1 91 60 PHE B CA 1
ATOM 3124 C C . PHE B 1 60 ? 9.266 8.227 17.266 1 91 60 PHE B C 1
ATOM 3126 O O . PHE B 1 60 ? 9.117 8.305 18.484 1 91 60 PHE B O 1
ATOM 3133 N N . GLY B 1 61 ? 8.43 8.766 16.453 1 92.69 61 GLY B N 1
ATOM 3134 C CA . GLY B 1 61 ? 7.18 9.398 16.844 1 92.69 61 GLY B CA 1
ATOM 3135 C C . GLY B 1 61 ? 5.961 8.547 16.547 1 92.69 61 GLY B C 1
ATOM 3136 O O . GLY B 1 61 ? 5.422 8.586 15.445 1 92.69 61 GLY B O 1
ATOM 3137 N N . GLY B 1 62 ? 5.484 7.93 17.578 1 95.19 62 GLY B N 1
ATOM 3138 C CA . GLY B 1 62 ? 4.453 6.93 17.375 1 95.19 62 GLY B CA 1
ATOM 3139 C C . GLY B 1 62 ? 3.047 7.48 17.531 1 95.19 62 GLY B C 1
ATOM 3140 O O . GLY B 1 62 ? 2.07 6.797 17.203 1 95.19 62 GLY B O 1
ATOM 3141 N N . LEU B 1 63 ? 2.912 8.641 18.078 1 97.94 63 LEU B N 1
ATOM 3142 C CA . LEU B 1 63 ? 1.629 9.336 18.125 1 97.94 63 LEU B CA 1
ATOM 3143 C C . LEU B 1 63 ? 1.461 10.258 16.922 1 97.94 63 LEU B C 1
ATOM 3145 O O . LEU B 1 63 ? 1.934 11.398 16.922 1 97.94 63 LEU B O 1
ATOM 3149 N N . VAL B 1 64 ? 0.733 9.734 15.922 1 98.62 64 VAL B N 1
ATOM 3150 C CA . VAL B 1 64 ? 0.639 10.406 14.625 1 98.62 64 VAL B CA 1
ATOM 3151 C C . VAL B 1 64 ? -0.564 11.344 14.617 1 98.62 64 VAL B C 1
ATOM 3153 O O . VAL B 1 64 ? -1.701 10.914 14.812 1 98.62 64 VAL B O 1
ATOM 3156 N N . ALA B 1 65 ? -0.308 12.617 14.344 1 98.62 65 ALA B N 1
ATOM 3157 C CA . ALA B 1 65 ? -1.363 13.625 14.328 1 98.62 65 ALA B CA 1
ATOM 3158 C C . ALA B 1 65 ? -1.599 14.148 12.914 1 98.62 65 ALA B C 1
ATOM 3160 O O . ALA B 1 65 ? -0.705 14.75 12.312 1 98.62 65 ALA B O 1
ATOM 3161 N N . GLN B 1 66 ? -2.758 13.852 12.375 1 98.81 66 GLN B N 1
ATOM 3162 C CA . GLN B 1 66 ? -3.213 14.578 11.195 1 98.81 66 GLN B CA 1
ATOM 3163 C C . GLN B 1 66 ? -3.908 15.883 11.594 1 98.81 66 GLN B C 1
ATOM 3165 O O . GLN B 1 66 ? -4.906 15.859 12.32 1 98.81 66 GLN B O 1
ATOM 3170 N N . THR B 1 67 ? -3.398 17.031 11.117 1 98.81 67 THR B N 1
ATOM 3171 C CA . THR B 1 67 ? -3.822 18.328 11.617 1 98.81 67 THR B CA 1
ATOM 3172 C C . THR B 1 67 ? -4.406 19.172 10.484 1 98.81 67 THR B C 1
ATOM 3174 O O . THR B 1 67 ? -3.934 19.109 9.352 1 98.81 67 THR B O 1
ATOM 3177 N N . GLN B 1 68 ? -5.438 19.953 10.844 1 98.94 68 GLN B N 1
ATOM 3178 C CA . GLN B 1 68 ? -6.156 20.75 9.844 1 98.94 68 GLN B CA 1
ATOM 3179 C C . GLN B 1 68 ? -6.387 22.172 10.336 1 98.94 68 GLN B C 1
ATOM 3181 O O . GLN B 1 68 ? -6.395 22.422 11.539 1 98.94 68 GLN B O 1
ATOM 3186 N N . PHE B 1 69 ? -6.629 23.062 9.344 1 98.88 69 PHE B N 1
ATOM 3187 C CA . PHE B 1 69 ? -6.934 24.469 9.625 1 98.88 69 PHE B CA 1
ATOM 3188 C C . PHE B 1 69 ? -8.328 24.828 9.117 1 98.88 69 PHE B C 1
ATOM 3190 O O . PHE B 1 69 ? -8.789 24.266 8.117 1 98.88 69 PHE B O 1
ATOM 3197 N N . TRP B 1 70 ? -8.883 25.75 9.797 1 98.81 70 TRP B N 1
ATOM 3198 C CA . TRP B 1 70 ? -9.961 26.562 9.234 1 98.81 70 TRP B CA 1
ATOM 3199 C C . TRP B 1 70 ? -9.547 28.016 9.148 1 98.81 70 TRP B C 1
ATOM 3201 O O . TRP B 1 70 ? -9.688 28.766 10.125 1 98.81 70 TRP B O 1
ATOM 3211 N N . ASP B 1 71 ? -9.07 28.391 8.016 1 98.5 71 ASP B N 1
ATOM 3212 C CA . ASP B 1 71 ? -8.727 29.781 7.738 1 98.5 71 ASP B CA 1
ATOM 3213 C C . ASP B 1 71 ? -9.852 30.484 6.98 1 98.5 71 ASP B C 1
ATOM 3215 O O . ASP B 1 71 ? -10.578 29.859 6.207 1 98.5 71 ASP B O 1
ATOM 3219 N N . THR B 1 72 ? -9.953 31.797 7.184 1 97.88 72 THR B N 1
ATOM 3220 C CA . THR B 1 72 ? -11 32.562 6.492 1 97.88 72 THR B CA 1
ATOM 3221 C C . THR B 1 72 ? -10.414 33.312 5.316 1 97.88 72 THR B C 1
ATOM 3223 O O . THR B 1 72 ? -11.156 33.812 4.465 1 97.88 72 THR B O 1
ATOM 3226 N N . HIS B 1 73 ? -9.133 33.438 5.305 1 98.12 73 HIS B N 1
ATOM 3227 C CA . HIS B 1 73 ? -8.383 34.062 4.223 1 98.12 73 HIS B CA 1
ATOM 3228 C C . HIS B 1 73 ? -6.961 33.531 4.148 1 98.12 73 HIS B C 1
ATOM 3230 O O . HIS B 1 73 ? -6.508 32.844 5.066 1 98.12 73 HIS B O 1
ATOM 3236 N N . THR B 1 74 ? -6.262 33.812 3.051 1 98.25 74 THR B N 1
ATOM 3237 C CA . THR B 1 74 ? -4.902 33.281 2.906 1 98.25 74 THR B CA 1
ATOM 3238 C C . THR B 1 74 ? -3.893 34.438 2.883 1 98.25 74 THR B C 1
ATOM 3240 O O . THR B 1 74 ? -2.723 34.25 3.215 1 98.25 74 THR B O 1
ATOM 3243 N N . GLY B 1 75 ? -4.316 35.656 2.475 1 97.88 75 GLY B N 1
ATOM 3244 C CA . GLY B 1 75 ? -3.418 36.781 2.27 1 97.88 75 GLY B CA 1
ATOM 3245 C C . GLY B 1 75 ? -2.727 36.75 0.92 1 97.88 75 GLY B C 1
ATOM 3246 O O . GLY B 1 75 ? -2.01 37.688 0.565 1 97.88 75 GLY B O 1
ATOM 3247 N N . LEU B 1 76 ? -2.914 35.719 0.188 1 98.19 76 LEU B N 1
ATOM 3248 C CA . LEU B 1 76 ? -2.305 35.562 -1.13 1 98.19 76 LEU B CA 1
ATOM 3249 C C . LEU B 1 76 ? -3.359 35.25 -2.184 1 98.19 76 LEU B C 1
ATOM 3251 O O . LEU B 1 76 ? -3.084 34.5 -3.135 1 98.19 76 LEU B O 1
ATOM 3255 N N . GLU B 1 77 ? -4.543 35.719 -1.993 1 97.75 77 GLU B N 1
ATOM 3256 C CA . GLU B 1 77 ? -5.637 35.5 -2.934 1 97.75 77 GLU B CA 1
ATOM 3257 C C . GLU B 1 77 ? -5.293 36.031 -4.32 1 97.75 77 GLU B C 1
ATOM 3259 O O . GLU B 1 77 ? -5.66 35.438 -5.332 1 97.75 77 GLU B O 1
ATOM 3264 N N . ASP B 1 78 ? -4.578 37.156 -4.371 1 96.56 78 ASP B N 1
ATOM 3265 C CA . ASP B 1 78 ? -4.227 37.781 -5.633 1 96.56 78 ASP B CA 1
ATOM 3266 C C . ASP B 1 78 ? -3.24 36.938 -6.426 1 96.56 78 ASP B C 1
ATOM 3268 O O . ASP B 1 78 ? -3.062 37.125 -7.629 1 96.56 78 ASP B O 1
ATOM 3272 N N . LYS B 1 79 ? -2.646 35.969 -5.73 1 96.88 79 LYS B N 1
ATOM 3273 C CA . LYS B 1 79 ? -1.71 35.062 -6.387 1 96.88 79 LYS B CA 1
ATOM 3274 C C . LYS B 1 79 ? -2.369 33.75 -6.707 1 96.88 79 LYS B C 1
ATOM 3276 O O . LYS B 1 79 ? -1.696 32.781 -7.117 1 96.88 79 LYS B O 1
ATOM 3281 N N . GLY B 1 80 ? -3.613 33.625 -6.457 1 96.62 80 GLY B N 1
ATOM 3282 C CA . GLY B 1 80 ? -4.363 32.438 -6.797 1 96.62 80 GLY B CA 1
ATOM 3283 C C . GLY B 1 80 ? -4.445 31.438 -5.656 1 96.62 80 GLY B C 1
ATOM 3284 O O . GLY B 1 80 ? -4.988 30.344 -5.82 1 96.62 80 GLY B O 1
ATOM 3285 N N . GLN B 1 81 ? -3.863 31.766 -4.543 1 98.19 81 GLN B N 1
ATOM 3286 C CA . GLN B 1 81 ? -3.936 30.906 -3.367 1 98.19 81 GLN B CA 1
ATOM 3287 C C . GLN B 1 81 ? -5.25 31.094 -2.621 1 98.19 81 GLN B C 1
ATOM 3289 O O . GLN B 1 81 ? -5.465 32.125 -1.993 1 98.19 81 GLN B O 1
ATOM 3294 N N . LYS B 1 82 ? -6.133 30.062 -2.719 1 98.44 82 LYS B N 1
ATOM 3295 C CA . LYS B 1 82 ? -7.48 30.172 -2.176 1 98.44 82 LYS B CA 1
ATOM 3296 C C . LYS B 1 82 ? -7.855 28.938 -1.371 1 98.44 82 LYS B C 1
ATOM 3298 O O . LYS B 1 82 ? -7.121 27.938 -1.365 1 98.44 82 LYS B O 1
ATOM 3303 N N . LEU B 1 83 ? -8.922 29.078 -0.648 1 98.75 83 LEU B N 1
ATOM 3304 C CA . LEU B 1 83 ? -9.406 28.031 0.246 1 98.75 83 LEU B CA 1
ATOM 3305 C C . LEU B 1 83 ? -10.508 27.203 -0.419 1 98.75 83 LEU B C 1
ATOM 3307 O O . LEU B 1 83 ? -11.398 27.7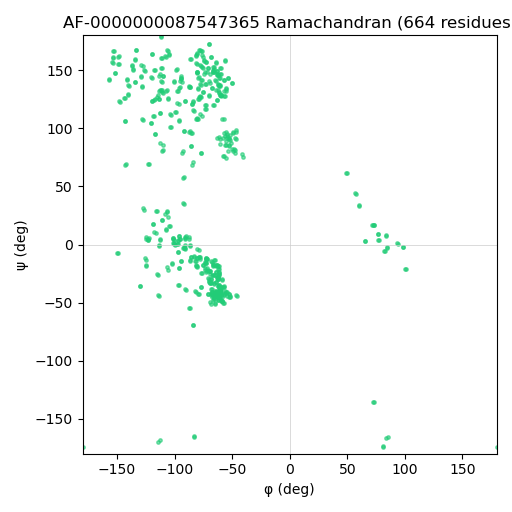66 -1.055 1 98.75 83 LEU B O 1
ATOM 3311 N N . PRO B 1 84 ? -10.406 25.875 -0.346 1 98.38 84 PRO B N 1
ATOM 3312 C CA . PRO B 1 84 ? -11.445 25.047 -0.951 1 98.38 84 PRO B CA 1
ATOM 3313 C C . PRO B 1 84 ? -12.789 25.156 -0.232 1 98.38 84 PRO B C 1
ATOM 3315 O O . PRO B 1 84 ? -12.844 25.078 0.998 1 98.38 84 PRO B O 1
ATOM 3318 N N . ASP B 1 85 ? -13.82 25.297 -1.008 1 97.56 85 ASP B N 1
ATOM 3319 C CA . ASP B 1 85 ? -15.18 25.391 -0.472 1 97.56 85 ASP B CA 1
ATOM 3320 C C . ASP B 1 85 ? -15.562 24.125 0.298 1 97.56 85 ASP B C 1
ATOM 3322 O O . ASP B 1 85 ? -15.273 23.016 -0.143 1 97.56 85 ASP B O 1
ATOM 3326 N N . LYS B 1 86 ? -16.094 24.328 1.537 1 97.19 86 LYS B N 1
ATOM 3327 C CA . LYS B 1 86 ? -16.672 23.297 2.383 1 97.19 86 LYS B CA 1
ATOM 3328 C C . LYS B 1 86 ? -15.641 22.219 2.709 1 97.19 86 LYS B C 1
ATOM 3330 O O . LYS B 1 86 ? -15.961 21.031 2.752 1 97.19 86 LYS B O 1
ATOM 3335 N N . HIS B 1 87 ? -14.422 22.609 2.838 1 98.12 87 HIS B N 1
ATOM 3336 C CA . HIS B 1 87 ? -13.352 21.703 3.268 1 98.12 87 HIS B CA 1
ATOM 3337 C C . HIS B 1 87 ? -12.391 22.422 4.215 1 98.12 87 HIS B C 1
ATOM 3339 O O . HIS B 1 87 ? -11.953 23.547 3.938 1 98.12 87 HIS B O 1
ATOM 3345 N N . TRP B 1 88 ? -12.141 21.766 5.375 1 98.75 88 TRP B N 1
ATOM 3346 C CA . TRP B 1 88 ? -10.961 22.172 6.117 1 98.75 88 TRP B CA 1
ATOM 3347 C C . TRP B 1 88 ? -9.688 21.891 5.324 1 98.75 88 TRP B C 1
ATOM 3349 O O . TRP B 1 88 ? -9.688 21.047 4.422 1 98.75 88 TRP B O 1
ATOM 3359 N N . THR B 1 89 ? -8.617 22.609 5.629 1 98.88 89 THR B N 1
ATOM 3360 C CA . THR B 1 89 ? -7.371 22.422 4.895 1 98.88 89 THR B CA 1
ATOM 3361 C C . THR B 1 89 ? -6.336 21.719 5.762 1 98.88 89 THR B C 1
ATOM 3363 O O . THR B 1 89 ? -6.484 21.656 6.984 1 98.88 89 THR B O 1
ATOM 3366 N N . ILE B 1 90 ? -5.305 21.172 5.109 1 98.88 90 ILE B N 1
ATOM 3367 C CA . ILE B 1 90 ? -4.266 20.406 5.797 1 98.88 90 ILE B CA 1
ATOM 3368 C C . ILE B 1 90 ? -3.299 21.359 6.492 1 98.88 90 ILE B C 1
ATOM 3370 O O . ILE B 1 90 ? -2.85 22.344 5.895 1 98.88 90 ILE B O 1
ATOM 3374 N N . HIS B 1 91 ? -3.1 21.141 7.746 1 98.81 91 HIS B N 1
ATOM 3375 C CA . HIS B 1 91 ? -1.942 21.734 8.414 1 98.81 91 HIS B CA 1
ATOM 3376 C C . HIS B 1 91 ? -0.715 20.844 8.281 1 98.81 91 HIS B C 1
ATOM 3378 O O . HIS B 1 91 ? 0.318 21.266 7.762 1 98.81 91 HIS B O 1
ATOM 3384 N N . GLY B 1 92 ? -0.881 19.562 8.711 1 98.75 92 GLY B N 1
ATOM 3385 C CA . GLY B 1 92 ? 0.248 18.656 8.547 1 98.75 92 GLY B CA 1
ATOM 3386 C C . GLY B 1 92 ? -0.031 17.25 9.055 1 98.75 92 GLY B C 1
ATOM 3387 O O . GLY B 1 92 ? -1.182 16.906 9.32 1 98.75 92 GLY B O 1
ATOM 3388 N N . LEU B 1 93 ? 1.018 16.406 9.039 1 98.88 93 LEU B N 1
ATOM 3389 C CA . LEU B 1 93 ? 1.092 15.062 9.617 1 98.88 93 LEU B CA 1
ATOM 3390 C C . LEU B 1 93 ? 2.311 14.93 10.523 1 98.88 93 LEU B C 1
ATOM 3392 O O . LEU B 1 93 ? 3.439 14.812 10.047 1 98.88 93 LEU B O 1
ATOM 3396 N N . TRP B 1 94 ? 2.039 14.891 11.883 1 98.62 94 TRP B N 1
ATOM 3397 C CA . TRP B 1 94 ? 3.115 15.039 12.859 1 98.62 94 TRP B CA 1
ATOM 3398 C C . TRP B 1 94 ? 3.359 13.734 13.609 1 98.62 94 TRP B C 1
ATOM 3400 O O . TRP B 1 94 ? 2.41 13.07 14.023 1 98.62 94 TRP B O 1
ATOM 3410 N N . PRO B 1 95 ? 4.605 13.359 13.719 1 97.75 95 PRO B N 1
ATOM 3411 C CA . PRO B 1 95 ? 4.961 12.195 14.531 1 97.75 95 PRO B CA 1
ATOM 3412 C C . PRO B 1 95 ? 5.336 12.57 15.969 1 97.75 95 PRO B C 1
ATOM 3414 O O . PRO B 1 95 ? 6.512 12.516 16.328 1 97.75 95 PRO B O 1
ATOM 3417 N N . ASP B 1 96 ? 4.359 12.812 16.797 1 96.69 96 ASP B N 1
ATOM 3418 C CA . ASP B 1 96 ? 4.633 13.141 18.188 1 96.69 96 ASP B CA 1
ATOM 3419 C C . ASP B 1 96 ? 5.109 11.914 18.969 1 96.69 96 ASP B C 1
ATOM 3421 O O . ASP B 1 96 ? 4.863 10.781 18.562 1 96.69 96 ASP B O 1
ATOM 3425 N N . PHE B 1 97 ? 5.82 12.219 20.047 1 95.62 97 PHE B N 1
ATOM 3426 C CA . PHE B 1 97 ? 6.18 11.125 20.953 1 95.62 97 PHE B CA 1
ATOM 3427 C C . PHE B 1 97 ? 4.945 10.578 21.656 1 95.62 97 PHE B C 1
ATOM 3429 O O . PHE B 1 97 ? 3.936 11.273 21.781 1 95.62 97 PHE B O 1
ATOM 3436 N N . CYS B 1 98 ? 5.094 9.406 22.156 1 94.5 98 CYS B N 1
ATOM 3437 C CA . CYS B 1 98 ? 3.947 8.695 22.719 1 94.5 98 CYS B CA 1
ATOM 3438 C C . CYS B 1 98 ? 3.434 9.398 23.969 1 94.5 98 CYS B C 1
ATOM 3440 O O . CYS B 1 98 ? 2.279 9.219 24.359 1 94.5 98 CYS B O 1
ATOM 3442 N N . ASN B 1 99 ? 4.223 10.234 24.562 1 91.94 99 ASN B N 1
ATOM 3443 C CA . ASN B 1 99 ? 3.801 10.984 25.734 1 91.94 99 ASN B CA 1
ATOM 3444 C C . ASN B 1 99 ? 3.188 12.328 25.359 1 91.94 99 ASN B C 1
ATOM 3446 O O . ASN B 1 99 ? 2.873 13.133 26.25 1 91.94 99 ASN B O 1
ATOM 3450 N N . GLY B 1 100 ? 3.148 12.602 24.109 1 91.19 100 GLY B N 1
ATOM 3451 C CA . GLY B 1 100 ? 2.516 13.828 23.656 1 91.19 100 GLY B CA 1
ATOM 3452 C C . GLY B 1 100 ? 3.51 14.93 23.344 1 91.19 100 GLY B C 1
ATOM 3453 O O . GLY B 1 100 ? 3.168 15.914 22.688 1 91.19 100 GLY B O 1
ATOM 3454 N N . SER B 1 101 ? 4.73 14.82 23.906 1 92.94 101 SER B N 1
ATOM 3455 C CA . SER B 1 101 ? 5.754 15.773 23.5 1 92.94 101 SER B CA 1
ATOM 3456 C C . SER B 1 101 ? 6.203 15.531 22.062 1 92.94 101 SER B C 1
ATOM 3458 O O . SER B 1 101 ? 5.676 14.648 21.391 1 92.94 101 SER B O 1
ATOM 3460 N N . PHE B 1 102 ? 7.023 16.469 21.594 1 92.69 102 PHE B N 1
ATOM 3461 C CA . PHE B 1 102 ? 7.449 16.344 20.203 1 92.69 102 PHE B CA 1
ATOM 3462 C C . PHE B 1 102 ? 8.844 16.922 20 1 92.69 102 PHE B C 1
ATOM 3464 O O . PHE B 1 102 ? 9.344 17.656 20.859 1 92.69 102 PHE B O 1
ATOM 3471 N N . THR B 1 103 ? 9.523 16.438 18.984 1 92.25 103 THR B N 1
ATOM 3472 C CA . THR B 1 103 ? 10.766 17.031 18.516 1 92.25 103 THR B CA 1
ATOM 3473 C C . THR B 1 103 ? 10.57 17.656 17.125 1 92.25 103 THR B C 1
ATOM 3475 O O . THR B 1 103 ? 9.445 17.797 16.656 1 92.25 103 THR B O 1
ATOM 3478 N N . GLN B 1 104 ? 11.656 18.25 16.609 1 96 104 GLN B N 1
ATOM 3479 C CA . GLN B 1 104 ? 11.539 18.922 15.328 1 96 104 GLN B CA 1
ATOM 3480 C C . GLN B 1 104 ? 12.883 18.984 14.609 1 96 104 GLN B C 1
ATOM 3482 O O . GLN B 1 104 ? 13.938 18.844 15.234 1 96 104 GLN B O 1
ATOM 3487 N N . TYR B 1 105 ? 12.719 19.125 13.281 1 96.81 105 TYR B N 1
ATOM 3488 C CA . TYR B 1 105 ? 13.891 19.234 12.422 1 96.81 105 TYR B CA 1
ATOM 3489 C C . TYR B 1 105 ? 14.898 18.125 12.734 1 96.81 105 TYR B C 1
ATOM 3491 O O . TYR B 1 105 ? 16.078 18.406 12.992 1 96.81 105 TYR B O 1
ATOM 3499 N N . CYS B 1 106 ? 14.547 16.859 12.57 1 95.56 106 CYS B N 1
ATOM 3500 C CA . CYS B 1 106 ? 15.281 15.703 13.07 1 95.56 106 CYS B CA 1
ATOM 3501 C C . CYS B 1 106 ? 16.438 15.344 12.141 1 95.56 106 CYS B C 1
ATOM 3503 O O . CYS B 1 106 ? 17.312 14.578 12.516 1 95.56 106 CYS B O 1
ATOM 3505 N N . ASP B 1 107 ? 16.5 15.852 10.945 1 95.69 107 ASP B N 1
ATOM 3506 C CA . ASP B 1 107 ? 17.578 15.594 9.984 1 95.69 107 ASP B CA 1
ATOM 3507 C C . ASP B 1 107 ? 17.906 16.844 9.18 1 95.69 107 ASP B C 1
ATOM 3509 O O . ASP B 1 107 ? 17.188 17.188 8.227 1 95.69 107 ASP B O 1
ATOM 3513 N N . LEU B 1 108 ? 18.984 17.453 9.445 1 95.75 108 LEU B N 1
ATOM 3514 C CA . LEU B 1 108 ? 19.328 18.734 8.836 1 95.75 108 LEU B CA 1
ATOM 3515 C C . LEU B 1 108 ? 19.828 18.547 7.41 1 95.75 108 LEU B C 1
ATOM 3517 O O . LEU B 1 108 ? 19.922 19.516 6.641 1 95.75 108 LEU B O 1
ATOM 3521 N N . LYS B 1 109 ? 20.125 17.359 6.992 1 94.81 109 LYS B N 1
ATOM 3522 C CA . LYS B 1 109 ? 20.516 17.078 5.617 1 94.81 109 LYS B CA 1
ATOM 3523 C C . LYS B 1 109 ? 19.312 17.109 4.688 1 94.81 109 LYS B C 1
ATOM 3525 O O . LYS B 1 109 ? 19.453 17.172 3.465 1 94.81 109 LYS B O 1
ATOM 3530 N N . ARG B 1 110 ? 18.188 17.016 5.273 1 97 110 ARG B N 1
ATOM 3531 C CA . ARG B 1 110 ? 16.922 17.094 4.527 1 97 110 ARG B CA 1
ATOM 3532 C C . ARG B 1 110 ? 16.125 18.312 4.93 1 97 110 ARG B C 1
ATOM 3534 O O . ARG B 1 110 ? 14.891 18.266 4.984 1 97 110 ARG B O 1
ATOM 3541 N N . GLN B 1 111 ? 16.812 19.312 5.34 1 97.56 111 GLN B N 1
ATOM 3542 C CA . GLN B 1 111 ? 16.203 20.594 5.719 1 97.56 111 GLN B CA 1
ATOM 3543 C C . GLN B 1 111 ? 15.945 21.469 4.492 1 97.56 111 GLN B C 1
ATOM 3545 O O . GLN B 1 111 ? 16.891 21.875 3.811 1 97.56 111 GLN B O 1
ATOM 3550 N N . TYR B 1 112 ? 14.602 21.766 4.176 1 98.75 112 TYR B N 1
ATOM 3551 C CA . TYR B 1 112 ? 14.227 22.516 2.986 1 98.75 112 TYR B CA 1
ATOM 3552 C C . TYR B 1 112 ? 13.383 23.734 3.359 1 98.75 112 TYR B C 1
ATOM 3554 O O . TYR B 1 112 ? 12.867 24.438 2.482 1 98.75 112 TYR B O 1
ATOM 3562 N N . ASP B 1 113 ? 13.18 24.016 4.605 1 98.69 113 ASP B N 1
ATOM 3563 C CA . ASP B 1 113 ? 12.391 25.141 5.125 1 98.69 113 ASP B CA 1
ATOM 3564 C C . ASP B 1 113 ? 13.125 26.453 4.926 1 98.69 113 ASP B C 1
ATOM 3566 O O . ASP B 1 113 ? 14.188 26.688 5.512 1 98.69 113 ASP B O 1
ATOM 3570 N N . PRO B 1 114 ? 12.516 27.375 4.184 1 98.56 114 PRO B N 1
ATOM 3571 C CA . PRO B 1 114 ? 13.188 28.672 4 1 98.56 114 PRO B CA 1
ATOM 3572 C C . PRO B 1 114 ? 13.039 29.594 5.215 1 98.56 114 PRO B C 1
ATOM 3574 O O . PRO B 1 114 ? 13.719 30.609 5.305 1 98.56 114 PRO B O 1
ATOM 3577 N N . ARG B 1 115 ? 12.188 29.219 6.133 1 97.69 115 ARG B N 1
ATOM 3578 C CA . ARG B 1 115 ? 11.961 30.031 7.324 1 97.69 115 ARG B CA 1
ATOM 3579 C C . ARG B 1 115 ? 11.75 29.156 8.555 1 97.69 115 ARG B C 1
ATOM 3581 O O . ARG B 1 115 ? 10.672 29.172 9.148 1 97.69 115 ARG B O 1
ATOM 3588 N N . PRO B 1 116 ? 12.836 28.484 8.961 1 97.88 116 PRO B N 1
ATOM 3589 C CA . PRO B 1 116 ? 12.672 27.609 10.133 1 97.88 116 PRO B CA 1
ATOM 3590 C C . PRO B 1 116 ? 12.125 28.359 11.344 1 97.88 116 PRO B C 1
ATOM 3592 O O . PRO B 1 116 ? 12.57 29.469 11.641 1 97.88 116 PRO B O 1
ATOM 3595 N N . SER B 1 117 ? 11.141 27.797 11.961 1 94.88 117 SER B N 1
ATOM 3596 C CA . SER B 1 117 ? 10.5 28.391 13.125 1 94.88 117 SER B CA 1
ATOM 3597 C C . SER B 1 117 ? 9.992 27.328 14.086 1 94.88 117 SER B C 1
ATOM 3599 O O . SER B 1 117 ? 9.117 26.531 13.734 1 94.88 117 SER B O 1
ATOM 3601 N N . PRO B 1 118 ? 10.391 27.312 15.352 1 94.31 118 PRO B N 1
ATOM 3602 C CA . PRO B 1 118 ? 11.617 27.969 15.805 1 94.31 118 PRO B CA 1
ATOM 3603 C C . PRO B 1 118 ? 12.859 27.5 15.062 1 94.31 118 PRO B C 1
ATOM 3605 O O . PRO B 1 118 ? 12.859 26.391 14.492 1 94.31 118 PRO B O 1
ATOM 3608 N N . PRO B 1 119 ? 13.867 28.25 15.055 1 96.19 119 PRO B N 1
ATOM 3609 C CA . PRO B 1 119 ? 15.016 27.938 14.203 1 96.19 119 PRO B CA 1
ATOM 3610 C C . PRO B 1 119 ? 16.062 27.094 14.922 1 96.19 119 PRO B C 1
ATOM 3612 O O . PRO B 1 119 ? 17.266 27.344 14.781 1 96.19 119 PRO B O 1
ATOM 3615 N N . THR B 1 120 ? 15.594 26.203 15.805 1 95 120 THR B N 1
ATOM 3616 C CA . THR B 1 120 ? 16.469 25.25 16.484 1 95 120 THR B CA 1
ATOM 3617 C C . THR B 1 120 ? 15.82 23.859 16.531 1 95 120 THR B C 1
ATOM 3619 O O . THR B 1 120 ? 14.594 23.734 16.5 1 95 120 THR B O 1
ATOM 3622 N N . GLN B 1 121 ? 16.562 22.797 16.625 1 92.25 121 GLN B N 1
ATOM 3623 C CA . GLN B 1 121 ? 16.078 21.422 16.531 1 92.25 121 GLN B CA 1
ATOM 3624 C C . GLN B 1 121 ? 15.281 21.031 17.766 1 92.25 121 GLN B C 1
ATOM 3626 O O . GLN B 1 121 ? 14.469 20.109 17.734 1 92.25 121 GLN B O 1
ATOM 3631 N N . ASN B 1 122 ? 15.508 21.719 18.875 1 85.44 122 ASN B N 1
ATOM 3632 C CA . ASN B 1 122 ? 14.773 21.359 20.078 1 85.44 122 ASN B CA 1
ATOM 3633 C C . ASN B 1 122 ? 13.805 22.469 20.484 1 85.44 122 ASN B C 1
ATOM 3635 O O . ASN B 1 122 ? 13.195 22.391 21.562 1 85.44 122 ASN B O 1
ATOM 3639 N N . GLY B 1 123 ? 13.703 23.5 19.672 1 87.81 123 GLY B N 1
ATOM 3640 C CA . GLY B 1 123 ? 12.789 24.594 19.938 1 87.81 123 GLY B CA 1
ATOM 3641 C C . GLY B 1 123 ? 13.289 25.547 21.016 1 87.81 123 GLY B C 1
ATOM 3642 O O . GLY B 1 123 ? 12.586 26.484 21.391 1 87.81 123 GLY B O 1
ATOM 3643 N N . LYS B 1 124 ? 14.57 25.219 21.469 1 89.62 124 LYS B N 1
ATOM 3644 C CA . LYS B 1 124 ? 15.148 26.031 22.531 1 89.62 124 LYS B CA 1
ATOM 3645 C C . LYS B 1 124 ? 16.312 26.859 22 1 89.62 124 LYS B C 1
ATOM 3647 O O . LYS B 1 124 ? 16.906 26.547 20.969 1 89.62 124 LYS B O 1
ATOM 3652 N N . GLU B 1 125 ? 16.547 27.828 22.766 1 88.62 125 GLU B N 1
ATOM 3653 C CA . GLU B 1 125 ? 17.594 28.766 22.359 1 88.62 125 GLU B CA 1
ATOM 3654 C C . GLU B 1 125 ? 18.938 28.062 22.25 1 88.62 125 GLU B C 1
ATOM 3656 O O . GLU B 1 125 ? 19.75 28.406 21.391 1 88.62 125 GLU B O 1
ATOM 3661 N N . ASN B 1 126 ? 19.156 27.156 23.109 1 90.06 126 ASN B N 1
ATOM 3662 C CA . ASN B 1 126 ? 20.453 26.484 23.141 1 90.06 126 ASN B CA 1
ATOM 3663 C C . ASN B 1 126 ? 20.484 25.281 22.203 1 90.06 126 ASN B C 1
ATOM 3665 O O . ASN B 1 126 ? 21.469 24.531 22.172 1 90.06 126 ASN B O 1
ATOM 3669 N N . GLY B 1 127 ? 19.484 25.109 21.469 1 91 127 GLY B N 1
ATOM 3670 C CA . GLY B 1 127 ? 19.469 23.984 20.547 1 91 127 GLY B CA 1
ATOM 3671 C C . GLY B 1 127 ? 20.312 24.203 19.312 1 91 127 GLY B C 1
ATOM 3672 O O . GLY B 1 127 ? 20.734 25.328 19.031 1 91 127 GLY B O 1
ATOM 3673 N N . THR B 1 128 ? 20.562 23.094 18.562 1 94.88 128 THR B N 1
ATOM 3674 C CA . THR B 1 128 ? 21.25 23.188 17.281 1 94.88 128 THR B CA 1
ATOM 3675 C C . THR B 1 128 ? 20.469 24.062 16.312 1 94.88 128 THR B C 1
ATOM 3677 O O . THR B 1 128 ? 19.266 23.828 16.094 1 94.88 128 THR B O 1
ATOM 3680 N N . ARG B 1 129 ? 21.156 24.984 15.766 1 96.19 129 ARG B N 1
ATOM 3681 C CA . ARG B 1 129 ? 20.5 25.938 14.875 1 96.19 129 ARG B CA 1
ATOM 3682 C C . ARG B 1 129 ? 20.078 25.266 13.57 1 96.19 129 ARG B C 1
ATOM 3684 O O . ARG B 1 129 ? 20.828 24.469 13 1 96.19 129 ARG B O 1
ATOM 3691 N N . VAL B 1 130 ? 18.891 25.641 13.07 1 97.88 130 VAL B N 1
ATOM 3692 C CA . VAL B 1 130 ? 18.391 25.234 11.758 1 97.88 130 VAL B CA 1
ATOM 3693 C C . VAL B 1 130 ? 18.531 26.406 10.781 1 97.88 130 VAL B C 1
ATOM 3695 O O . VAL B 1 130 ? 17.828 27.406 10.898 1 97.88 130 VAL B O 1
ATOM 3698 N N . GLU B 1 131 ? 19.391 26.281 9.805 1 97.5 131 GLU B N 1
ATOM 3699 C CA . GLU B 1 131 ? 19.625 27.359 8.844 1 97.5 131 GLU B CA 1
ATOM 3700 C C . GLU B 1 131 ? 18.531 27.391 7.773 1 97.5 131 GLU B C 1
ATOM 3702 O O . GLU B 1 131 ? 18.062 26.328 7.32 1 97.5 131 GLU B O 1
ATOM 3707 N N . PRO B 1 132 ? 18.156 28.609 7.344 1 98.44 132 PRO B N 1
ATOM 3708 C CA . PRO B 1 132 ? 17.188 28.688 6.25 1 98.44 132 PRO B CA 1
ATOM 3709 C C . PRO B 1 132 ? 17.672 28.031 4.969 1 98.44 132 PRO B C 1
ATOM 3711 O O . PRO B 1 132 ? 18.844 28.172 4.602 1 98.44 132 PRO B O 1
ATOM 3714 N N . TYR B 1 133 ? 16.828 27.312 4.34 1 98.56 133 TYR B N 1
ATOM 3715 C CA . TYR B 1 133 ? 17.141 26.672 3.068 1 98.56 133 TYR B CA 1
ATOM 3716 C C . TYR B 1 133 ? 17.078 27.672 1.921 1 98.56 133 TYR B C 1
ATOM 3718 O O . TYR B 1 133 ? 16.141 28.469 1.837 1 98.56 133 TYR B O 1
ATOM 3726 N N . LYS B 1 134 ? 18.016 27.625 0.98 1 98.06 134 LYS B N 1
ATOM 3727 C CA . LYS B 1 134 ? 18.109 28.609 -0.103 1 98.06 134 LYS B CA 1
ATOM 3728 C C . LYS B 1 134 ? 18.047 27.922 -1.465 1 98.06 134 LYS B C 1
ATOM 3730 O O . LYS B 1 134 ? 18.234 28.562 -2.498 1 98.06 134 LYS B O 1
ATOM 3735 N N . GLY B 1 135 ? 17.828 26.641 -1.488 1 97.81 135 GLY B N 1
ATOM 3736 C CA . GLY B 1 135 ? 17.781 25.891 -2.734 1 97.81 135 GLY B CA 1
ATOM 3737 C C . GLY B 1 135 ? 16.422 25.969 -3.416 1 97.81 135 GLY B C 1
ATOM 3738 O O . GLY B 1 135 ? 15.633 26.859 -3.139 1 97.81 135 GLY B O 1
ATOM 3739 N N . PRO B 1 136 ? 16.188 25.062 -4.398 1 98.06 136 PRO B N 1
ATOM 3740 C CA . PRO B 1 136 ? 14.898 25.031 -5.094 1 98.06 136 PRO B CA 1
ATOM 3741 C C . PRO B 1 136 ? 13.727 24.75 -4.156 1 98.06 136 PRO B C 1
ATOM 3743 O O . PRO B 1 136 ? 13.875 24 -3.188 1 98.06 136 PRO B O 1
ATOM 3746 N N . SER B 1 137 ? 12.609 25.344 -4.477 1 98.19 137 SER B N 1
ATOM 3747 C CA . SER B 1 137 ? 11.422 25.125 -3.656 1 98.19 137 SER B CA 1
ATOM 3748 C C . SER B 1 137 ? 10.945 23.688 -3.74 1 98.19 137 SER B C 1
ATOM 3750 O O . SER B 1 137 ? 11.164 23.016 -4.746 1 98.19 137 SER B O 1
ATOM 3752 N N . ILE B 1 138 ? 10.305 23.25 -2.709 1 98.44 138 ILE B N 1
ATOM 3753 C CA . ILE B 1 138 ? 10.016 21.844 -2.494 1 98.44 138 ILE B CA 1
ATOM 3754 C C . ILE B 1 138 ? 9.062 21.344 -3.57 1 98.44 138 ILE B C 1
ATOM 3756 O O . ILE B 1 138 ? 9.055 20.156 -3.906 1 98.44 138 ILE B O 1
ATOM 3760 N N . ASP B 1 139 ? 8.211 22.25 -4.188 1 98.31 139 ASP B N 1
ATOM 3761 C CA . ASP B 1 139 ? 7.297 21.859 -5.254 1 98.31 139 ASP B CA 1
ATOM 3762 C C . ASP B 1 139 ? 8.055 21.359 -6.477 1 98.31 139 ASP B C 1
ATOM 3764 O O . ASP B 1 139 ? 7.559 20.516 -7.223 1 98.31 139 ASP B O 1
ATOM 3768 N N . THR B 1 140 ? 9.273 21.828 -6.676 1 98.12 140 THR B N 1
ATOM 3769 C CA . THR B 1 140 ? 10.078 21.391 -7.809 1 98.12 140 THR B CA 1
ATOM 3770 C C . THR B 1 140 ? 10.484 19.922 -7.656 1 98.12 140 THR B C 1
ATOM 3772 O O . THR B 1 140 ? 10.633 19.203 -8.648 1 98.12 140 THR B O 1
ATOM 3775 N N . PHE B 1 141 ? 10.68 19.469 -6.359 1 97.75 141 PHE B N 1
ATOM 3776 C CA . PHE B 1 141 ? 10.984 18.062 -6.113 1 97.75 141 PHE B CA 1
ATOM 3777 C C . PHE B 1 141 ? 9.836 17.172 -6.582 1 97.75 141 PHE B C 1
ATOM 3779 O O . PHE B 1 141 ? 10.062 16.156 -7.234 1 97.75 141 PHE B O 1
ATOM 3786 N N . ILE B 1 142 ? 8.633 17.578 -6.277 1 97.12 142 ILE B N 1
ATOM 3787 C CA . ILE B 1 142 ? 7.43 16.828 -6.625 1 97.12 142 ILE B CA 1
ATOM 3788 C C . ILE B 1 142 ? 7.234 16.828 -8.141 1 97.12 142 ILE B C 1
ATOM 3790 O O . ILE B 1 142 ? 6.918 15.797 -8.734 1 97.12 142 ILE B O 1
ATOM 3794 N N . GLN B 1 143 ? 7.484 17.984 -8.758 1 95.75 143 GLN B N 1
ATOM 3795 C CA . GLN B 1 143 ? 7.398 18.109 -10.211 1 95.75 143 GLN B CA 1
ATOM 3796 C C . GLN B 1 143 ? 8.43 17.219 -10.898 1 95.75 143 GLN B C 1
ATOM 3798 O O . GLN B 1 143 ? 8.117 16.562 -11.898 1 95.75 143 GLN B O 1
ATOM 3803 N N . ASP B 1 144 ? 9.586 17.203 -10.352 1 94.88 144 ASP B N 1
ATOM 3804 C CA . ASP B 1 144 ? 10.664 16.391 -10.906 1 94.88 144 ASP B CA 1
ATOM 3805 C C . ASP B 1 144 ? 10.305 14.914 -10.875 1 94.88 144 ASP B C 1
ATOM 3807 O O . ASP B 1 144 ? 10.758 14.133 -11.719 1 94.88 144 ASP B O 1
ATOM 3811 N N . TRP B 1 145 ? 9.492 14.547 -9.938 1 94.88 145 TRP B N 1
ATOM 3812 C CA . TRP B 1 145 ? 9.062 13.164 -9.805 1 94.88 145 TRP B CA 1
ATOM 3813 C C . TRP B 1 145 ? 7.84 12.891 -10.68 1 94.88 145 TRP B C 1
ATOM 3815 O O . TRP B 1 145 ? 7.305 11.773 -10.672 1 94.88 145 TRP B O 1
ATOM 3825 N N . GLY B 1 146 ? 7.355 13.914 -11.391 1 93.19 146 GLY B N 1
ATOM 3826 C CA . GLY B 1 146 ? 6.223 13.758 -12.289 1 93.19 146 GLY B CA 1
ATOM 3827 C C . GLY B 1 146 ? 4.902 13.602 -11.562 1 93.19 146 GLY B C 1
ATOM 3828 O O . GLY B 1 146 ? 3.93 13.094 -12.125 1 93.19 146 GLY B O 1
ATOM 3829 N N . ARG B 1 147 ? 4.902 13.969 -10.312 1 94.75 147 ARG B N 1
ATOM 3830 C CA . ARG B 1 147 ? 3.689 13.844 -9.508 1 94.75 147 ARG B CA 1
ATOM 3831 C C . ARG B 1 147 ? 2.877 15.133 -9.531 1 94.75 147 ARG B C 1
ATOM 3833 O O . ARG B 1 147 ? 2.488 15.648 -8.484 1 94.75 147 ARG B O 1
ATOM 3840 N N . THR B 1 148 ? 2.508 15.562 -10.688 1 94.12 148 THR B N 1
ATOM 3841 C CA . THR B 1 148 ? 1.793 16.812 -10.875 1 94.12 148 THR B CA 1
ATOM 3842 C C . THR B 1 148 ? 0.37 16.719 -10.336 1 94.12 148 THR B C 1
ATOM 3844 O O . THR B 1 148 ? -0.189 17.703 -9.852 1 94.12 148 THR B O 1
ATOM 3847 N N . ASP B 1 149 ? -0.182 15.547 -10.414 1 93.69 149 ASP B N 1
ATOM 3848 C CA . ASP B 1 149 ? -1.513 15.344 -9.844 1 93.69 149 ASP B CA 1
ATOM 3849 C C . ASP B 1 149 ? -1.503 15.531 -8.328 1 93.69 149 ASP B C 1
ATOM 3851 O O . ASP B 1 149 ? -2.398 16.172 -7.773 1 93.69 149 ASP B O 1
ATOM 3855 N N . LEU B 1 150 ? -0.474 15.008 -7.695 1 95.94 150 LEU B N 1
ATOM 3856 C CA . LEU B 1 150 ? -0.302 15.211 -6.258 1 95.94 150 LEU B CA 1
ATOM 3857 C C . LEU B 1 150 ? -0.165 16.703 -5.934 1 95.94 150 LEU B C 1
ATOM 3859 O O . LEU B 1 150 ? -0.805 17.188 -5.004 1 95.94 150 LEU B O 1
ATOM 3863 N N . LEU B 1 151 ? 0.628 17.359 -6.695 1 97.25 151 LEU B N 1
ATOM 3864 C CA . LEU B 1 151 ? 0.87 18.781 -6.492 1 97.25 151 LEU B CA 1
ATOM 3865 C C . LEU B 1 151 ? -0.418 19.578 -6.652 1 97.25 151 LEU B C 1
ATOM 3867 O O . LEU B 1 151 ? -0.689 20.5 -5.871 1 97.25 151 LEU B O 1
ATOM 3871 N N . GLU B 1 152 ? -1.188 19.234 -7.605 1 96.38 152 GLU B N 1
ATOM 3872 C CA . GLU B 1 152 ? -2.461 19.922 -7.805 1 96.38 152 GLU B CA 1
ATOM 3873 C C . GLU B 1 152 ? -3.391 19.734 -6.613 1 96.38 152 GLU B C 1
ATOM 3875 O O . GLU B 1 152 ? -4.07 20.656 -6.184 1 96.38 152 GLU B O 1
ATOM 3880 N N . PHE B 1 153 ? -3.43 18.547 -6.16 1 97.31 153 PHE B N 1
ATOM 3881 C CA . PHE B 1 153 ? -4.238 18.266 -4.98 1 97.31 153 PHE B CA 1
ATOM 3882 C C . PHE B 1 153 ? -3.742 19.062 -3.783 1 97.31 153 PHE B C 1
ATOM 3884 O O . PHE B 1 153 ? -4.543 19.641 -3.039 1 97.31 153 PHE B O 1
ATOM 3891 N N . MET B 1 154 ? -2.459 19.172 -3.549 1 98.38 154 MET B N 1
ATOM 3892 C CA . MET B 1 154 ? -1.864 19.953 -2.473 1 98.38 154 MET B CA 1
ATOM 3893 C C . MET B 1 154 ? -2.211 21.438 -2.623 1 98.38 154 MET B C 1
ATOM 3895 O O . MET B 1 154 ? -2.574 22.094 -1.648 1 98.38 154 MET B O 1
ATOM 3899 N N . ASP B 1 155 ? -2.18 21.906 -3.82 1 97.88 155 ASP B N 1
ATOM 3900 C CA . ASP B 1 155 ? -2.512 23.297 -4.102 1 97.88 155 ASP B CA 1
ATOM 3901 C C . ASP B 1 155 ? -3.984 23.578 -3.812 1 97.88 155 ASP B C 1
ATOM 3903 O O . ASP B 1 155 ? -4.387 24.734 -3.697 1 97.88 155 ASP B O 1
ATOM 3907 N N . THR B 1 156 ? -4.734 22.562 -3.709 1 97.94 156 THR B N 1
ATOM 3908 C CA . THR B 1 156 ? -6.164 22.734 -3.479 1 97.94 156 THR B CA 1
ATOM 3909 C C . THR B 1 156 ? -6.492 22.609 -1.993 1 97.94 156 THR B C 1
ATOM 3911 O O . THR B 1 156 ? -7.344 23.344 -1.479 1 97.94 156 THR B O 1
ATOM 3914 N N . PHE B 1 157 ? -5.762 21.734 -1.292 1 98.56 157 PHE B N 1
ATOM 3915 C CA . PHE B 1 157 ? -6.27 21.375 0.028 1 98.56 157 PHE B CA 1
ATOM 3916 C C . PHE B 1 157 ? -5.215 21.609 1.099 1 98.56 157 PHE B C 1
ATOM 3918 O O . PHE B 1 157 ? -5.504 21.547 2.293 1 98.56 157 PHE B O 1
ATOM 3925 N N . TRP B 1 158 ? -3.992 21.844 0.779 1 98.88 158 TRP B N 1
ATOM 3926 C CA . TRP B 1 158 ? -2.916 22.125 1.722 1 98.88 158 TRP B CA 1
ATOM 3927 C C . TRP B 1 158 ? -2.453 23.578 1.6 1 98.88 158 TRP B C 1
ATOM 3929 O O . TRP B 1 158 ? -1.396 23.844 1.028 1 98.88 158 TRP B O 1
ATOM 3939 N N . ILE B 1 159 ? -3.215 24.453 2.23 1 98.88 159 ILE B N 1
ATOM 3940 C CA . ILE B 1 159 ? -3.133 25.875 1.941 1 98.88 159 ILE B CA 1
ATOM 3941 C C . ILE B 1 159 ? -2.514 26.609 3.129 1 98.88 159 ILE B C 1
ATOM 3943 O O . ILE B 1 159 ? -2.951 26.438 4.27 1 98.88 159 ILE B O 1
ATOM 3947 N N . SER B 1 160 ? -1.542 27.422 2.814 1 98.56 160 SER B N 1
ATOM 3948 C CA . SER B 1 160 ? -0.896 28.266 3.812 1 98.56 160 SER B CA 1
ATOM 3949 C C . SER B 1 160 ? -1.654 29.578 4 1 98.56 160 SER B C 1
ATOM 3951 O O . SER B 1 160 ? -2.482 29.938 3.166 1 98.56 160 SER B O 1
ATOM 3953 N N . GLN B 1 161 ? -1.429 30.172 5.066 1 97.88 161 GLN B N 1
ATOM 3954 C CA . GLN B 1 161 ? -1.875 31.547 5.316 1 97.88 161 GLN B CA 1
ATOM 3955 C C . GLN B 1 161 ? -0.689 32.469 5.531 1 97.88 161 GLN B C 1
ATOM 3957 O O . GLN B 1 161 ? 0.174 32.219 6.371 1 97.88 161 GLN B O 1
ATOM 3962 N N . GLY B 1 162 ? -0.617 33.531 4.77 1 97.25 162 GLY B N 1
ATOM 3963 C CA . GLY B 1 162 ? 0.39 34.562 4.941 1 97.25 162 GLY B CA 1
ATOM 3964 C C . GLY B 1 162 ? 1.705 34.25 4.262 1 97.25 162 GLY B C 1
ATOM 3965 O O . GLY B 1 162 ? 2.654 35.031 4.324 1 97.25 162 GLY B O 1
ATOM 3966 N N . SER B 1 163 ? 1.805 33.094 3.652 1 97.88 163 SER B N 1
ATOM 3967 C CA . SER B 1 163 ? 2.998 32.656 2.928 1 97.88 163 SER B CA 1
ATOM 3968 C C . SER B 1 163 ? 2.641 31.75 1.765 1 97.88 163 SER B C 1
ATOM 3970 O O . SER B 1 163 ? 1.531 31.219 1.706 1 97.88 163 SER B O 1
ATOM 3972 N N . PRO B 1 164 ? 3.58 31.594 0.813 1 98.31 164 PRO B N 1
ATOM 3973 C CA . PRO B 1 164 ? 3.299 30.672 -0.291 1 98.31 164 PRO B CA 1
ATOM 3974 C C . PRO B 1 164 ? 3.131 29.219 0.175 1 98.31 164 PRO B C 1
ATOM 3976 O O . PRO B 1 164 ? 3.836 28.781 1.083 1 98.31 164 PRO B O 1
ATOM 3979 N N . ASN B 1 165 ? 2.246 28.484 -0.513 1 98.75 165 ASN B N 1
ATOM 3980 C CA . ASN B 1 165 ? 2.014 27.078 -0.2 1 98.75 165 ASN B CA 1
ATOM 3981 C C . ASN B 1 165 ? 3.318 26.281 -0.161 1 98.75 165 ASN B C 1
ATOM 3983 O O . ASN B 1 165 ? 3.545 25.5 0.759 1 98.75 165 ASN B O 1
ATOM 3987 N N . LYS B 1 166 ? 4.168 26.516 -1.13 1 98.5 166 LYS B N 1
ATOM 3988 C CA . LYS B 1 166 ? 5.395 25.734 -1.26 1 98.5 166 LYS B CA 1
ATOM 3989 C C . LYS B 1 166 ? 6.297 25.922 -0.046 1 98.5 166 LYS B C 1
ATOM 3991 O O . LYS B 1 166 ? 6.973 24.984 0.385 1 98.5 166 LYS B O 1
ATOM 3996 N N . ASP B 1 167 ? 6.344 27.125 0.532 1 98.69 167 ASP B N 1
ATOM 3997 C CA . ASP B 1 167 ? 7.133 27.359 1.736 1 98.69 167 ASP B CA 1
ATOM 3998 C C . ASP B 1 167 ? 6.555 26.609 2.932 1 98.69 167 ASP B C 1
ATOM 4000 O O . ASP B 1 167 ? 7.305 26.062 3.74 1 98.69 167 ASP B O 1
ATOM 4004 N N . PHE B 1 168 ? 5.254 26.656 3.016 1 98.81 168 PHE B N 1
ATOM 4005 C CA . PHE B 1 168 ? 4.543 25.953 4.082 1 98.81 168 PHE B CA 1
ATOM 4006 C C . PHE B 1 168 ? 4.777 24.453 4 1 98.81 168 PHE B C 1
ATOM 4008 O O . PHE B 1 168 ? 5.039 23.797 5.016 1 98.81 168 PHE B O 1
ATOM 4015 N N . TRP B 1 169 ? 4.742 23.859 2.811 1 98.94 169 TRP B N 1
ATOM 4016 C CA . TRP B 1 169 ? 5.008 22.438 2.604 1 98.94 169 TRP B CA 1
ATOM 4017 C C . TRP B 1 169 ? 6.434 22.094 3.018 1 98.94 169 TRP B C 1
ATOM 4019 O O . TRP B 1 169 ? 6.66 21.094 3.693 1 98.94 169 TRP B O 1
ATOM 4029 N N . ALA B 1 170 ? 7.355 22.953 2.596 1 98.88 170 ALA B N 1
ATOM 4030 C CA . ALA B 1 170 ? 8.75 22.734 2.967 1 98.88 170 ALA B CA 1
ATOM 4031 C C . ALA B 1 170 ? 8.922 22.75 4.484 1 98.88 170 ALA B C 1
ATOM 4033 O O . ALA B 1 170 ? 9.664 21.938 5.039 1 98.88 170 ALA B O 1
ATOM 4034 N N . HIS B 1 171 ? 8.258 23.656 5.145 1 98.81 171 HIS B N 1
ATOM 4035 C CA . HIS B 1 171 ? 8.273 23.75 6.598 1 98.81 171 HIS B CA 1
ATOM 4036 C C . HIS B 1 171 ? 7.762 22.453 7.227 1 98.81 171 HIS B C 1
ATOM 4038 O O . HIS B 1 171 ? 8.414 21.891 8.102 1 98.81 171 HIS B O 1
ATOM 4044 N N . GLU B 1 172 ? 6.617 21.953 6.738 1 98.81 172 GLU B N 1
ATOM 4045 C CA . GLU B 1 172 ? 5.98 20.781 7.309 1 98.81 172 GLU B CA 1
ATOM 4046 C C . GLU B 1 172 ? 6.855 19.547 7.137 1 98.81 172 GLU B C 1
ATOM 4048 O O . GLU B 1 172 ? 7 18.734 8.062 1 98.81 172 GLU B O 1
ATOM 4053 N N . PHE B 1 173 ? 7.508 19.391 5.965 1 98.88 173 PHE B N 1
ATOM 4054 C CA . PHE B 1 173 ? 8.391 18.25 5.773 1 98.88 173 PHE B CA 1
ATOM 4055 C C . PHE B 1 173 ? 9.625 18.359 6.656 1 98.88 173 PHE B C 1
ATOM 4057 O O . PHE B 1 173 ? 9.977 17.422 7.371 1 98.88 173 PHE B O 1
ATOM 4064 N N . SER B 1 174 ? 10.28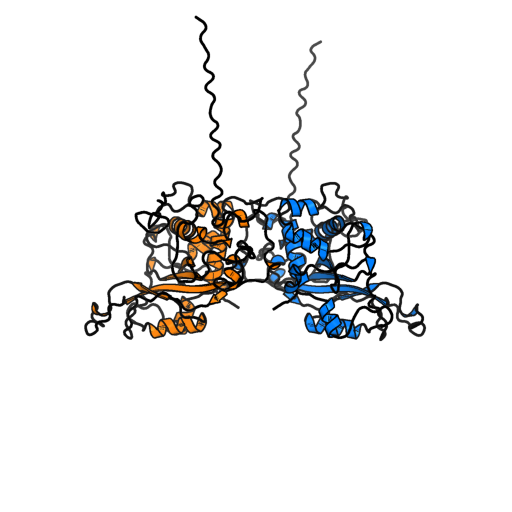9 19.5 6.602 1 98.69 174 SER B N 1
ATOM 4065 C CA . SER B 1 174 ? 11.555 19.688 7.293 1 98.69 174 SER B CA 1
ATOM 4066 C C . SER B 1 174 ? 11.383 19.578 8.805 1 98.69 174 SER B C 1
ATOM 4068 O O . SER B 1 174 ? 12.203 18.969 9.484 1 98.69 174 SER B O 1
ATOM 4070 N N . LYS B 1 175 ? 10.367 20.141 9.297 1 98.19 175 LYS B N 1
ATOM 4071 C CA . LYS B 1 175 ? 10.148 20.203 10.734 1 98.19 175 LYS B CA 1
ATOM 4072 C C . LYS B 1 175 ? 9.594 18.891 11.266 1 98.19 175 LYS B C 1
ATOM 4074 O O . LYS B 1 175 ? 9.984 18.438 12.344 1 98.19 175 LYS B O 1
ATOM 4079 N N . HIS B 1 176 ? 8.664 18.312 10.555 1 98.12 176 HIS B N 1
ATOM 4080 C CA . HIS B 1 176 ? 7.938 17.156 11.062 1 98.12 176 HIS B CA 1
ATOM 4081 C C . HIS B 1 176 ? 8.258 15.898 10.25 1 98.12 176 HIS B C 1
ATOM 4083 O O . HIS B 1 176 ? 8.539 14.836 10.82 1 98.12 176 HIS B O 1
ATOM 4089 N N . GLY B 1 177 ? 8.305 15.938 8.898 1 98.38 177 GLY B N 1
ATOM 4090 C CA . GLY B 1 177 ? 8.523 14.797 8.031 1 98.38 177 GLY B CA 1
ATOM 4091 C C . GLY B 1 177 ? 9.844 14.086 8.289 1 98.38 177 GLY B C 1
ATOM 4092 O O . GLY B 1 177 ? 9.945 12.875 8.117 1 98.38 177 GLY B O 1
ATOM 4093 N N . THR B 1 178 ? 10.82 14.844 8.734 1 97.69 178 THR B N 1
ATOM 4094 C CA . THR B 1 178 ? 12.156 14.289 8.961 1 97.69 178 THR B CA 1
ATOM 4095 C C . THR B 1 178 ? 12.211 13.547 10.297 1 97.69 178 THR B C 1
ATOM 4097 O O . THR B 1 178 ? 13.219 12.93 10.625 1 97.69 178 THR B O 1
ATOM 4100 N N . CYS B 1 179 ? 11.109 13.578 11.07 1 97 179 CYS B N 1
ATOM 4101 C CA . CYS B 1 179 ? 11.133 12.984 12.406 1 97 179 CYS B CA 1
ATOM 4102 C C . CYS B 1 179 ? 10.383 11.656 12.43 1 97 179 CYS B C 1
ATOM 4104 O O . CYS B 1 179 ? 9.984 11.188 13.492 1 97 179 CYS B O 1
ATOM 4106 N N . TYR B 1 180 ? 10.109 11.047 11.273 1 97.31 180 TYR B N 1
ATOM 4107 C CA . TYR B 1 180 ? 9.562 9.703 11.133 1 97.31 180 TYR B CA 1
ATOM 4108 C C . TYR B 1 180 ? 10.672 8.68 10.906 1 97.31 180 TYR B C 1
ATOM 4110 O O . TYR B 1 180 ? 11.547 8.883 10.062 1 97.31 180 TYR B O 1
ATOM 4118 N N . SER B 1 181 ? 10.594 7.531 11.633 1 94.88 181 SER B N 1
ATOM 4119 C CA . SER B 1 181 ? 11.555 6.469 11.344 1 94.88 181 SER B CA 1
ATOM 4120 C C . SER B 1 181 ? 11.289 5.844 9.977 1 94.88 181 SER B C 1
ATOM 4122 O O . SER B 1 181 ? 12.227 5.469 9.273 1 94.88 181 SER B O 1
ATOM 4124 N N . THR B 1 182 ? 10.039 5.77 9.57 1 95.62 182 THR B N 1
ATOM 4125 C CA . THR B 1 182 ? 9.656 5.016 8.375 1 95.62 182 THR B CA 1
ATOM 4126 C C . THR B 1 182 ? 9.922 5.836 7.117 1 95.62 182 THR B C 1
ATOM 4128 O O . THR B 1 182 ? 9.898 5.297 6.008 1 95.62 182 THR B O 1
ATOM 4131 N N . PHE B 1 183 ? 10.227 7.168 7.211 1 96.62 183 PHE B N 1
ATOM 4132 C CA . PHE B 1 183 ? 10.594 8 6.074 1 96.62 183 PHE B CA 1
ATOM 4133 C C . PHE B 1 183 ? 12.102 8.211 6.027 1 96.62 183 PHE B C 1
ATOM 4135 O O . PHE B 1 183 ? 12.602 8.969 5.195 1 96.62 183 PHE B O 1
ATOM 4142 N N . ASP B 1 184 ? 12.797 7.551 6.902 1 94.75 184 ASP B N 1
ATOM 4143 C CA . ASP B 1 184 ? 14.25 7.688 6.879 1 94.75 184 ASP B CA 1
ATOM 4144 C C . ASP B 1 184 ? 14.828 7.176 5.562 1 94.75 184 ASP B C 1
ATOM 4146 O O . ASP B 1 184 ? 14.367 6.168 5.027 1 94.75 184 ASP B O 1
ATOM 4150 N N . ILE B 1 185 ? 15.875 7.816 5.125 1 93.94 185 ILE B N 1
ATOM 4151 C CA . ILE B 1 185 ? 16.438 7.562 3.803 1 93.94 185 ILE B CA 1
ATOM 4152 C C . ILE B 1 185 ? 16.859 6.102 3.699 1 93.94 185 ILE B C 1
ATOM 4154 O O . ILE B 1 185 ? 16.594 5.438 2.693 1 93.94 185 ILE B O 1
ATOM 4158 N N . PRO B 1 186 ? 17.469 5.449 4.754 1 92.06 186 PRO B N 1
ATOM 4159 C CA . PRO B 1 186 ? 17.891 4.051 4.621 1 92.06 186 PRO B CA 1
ATOM 4160 C C . PRO B 1 186 ? 16.719 3.111 4.355 1 92.06 186 PRO B C 1
ATOM 4162 O O . PRO B 1 186 ? 16.906 2.029 3.793 1 92.06 186 PRO B O 1
ATOM 4165 N N . CYS B 1 187 ? 15.562 3.486 4.758 1 93.56 187 CYS B N 1
ATOM 4166 C CA . CYS B 1 187 ? 14.391 2.643 4.578 1 93.56 187 CYS B CA 1
ATOM 4167 C C . CYS B 1 187 ? 14.055 2.48 3.098 1 93.56 187 CYS B C 1
ATOM 4169 O O . CYS B 1 187 ? 13.273 1.606 2.725 1 93.56 187 CYS B O 1
ATOM 4171 N N . TYR B 1 188 ? 14.633 3.277 2.203 1 93.38 188 TYR B N 1
ATOM 4172 C CA . TYR B 1 188 ? 14.336 3.258 0.776 1 93.38 188 TYR B CA 1
ATOM 4173 C C . TYR B 1 188 ? 15.359 2.42 0.015 1 93.38 188 TYR B C 1
ATOM 4175 O O . TYR B 1 188 ? 15.281 2.297 -1.21 1 93.38 188 TYR B O 1
ATOM 4183 N N . GLY B 1 189 ? 16.312 1.854 0.743 1 90.88 189 GLY B N 1
ATOM 4184 C CA . GLY B 1 189 ? 17.219 0.858 0.176 1 90.88 189 GLY B CA 1
ATOM 4185 C C . GLY B 1 189 ? 18.359 1.465 -0.611 1 90.88 189 GLY B C 1
ATOM 4186 O O . GLY B 1 189 ? 18.547 2.684 -0.609 1 90.88 189 GLY B O 1
ATOM 4187 N N . PRO B 1 190 ? 19.125 0.57 -1.242 1 92.5 190 PRO B N 1
ATOM 4188 C CA . PRO B 1 190 ? 20.375 0.988 -1.883 1 92.5 190 PRO B CA 1
ATOM 4189 C C . PRO B 1 190 ? 20.141 1.781 -3.168 1 92.5 190 PRO B C 1
ATOM 4191 O O . PRO B 1 190 ? 21.047 2.451 -3.658 1 92.5 190 PRO B O 1
ATOM 4194 N N . LYS B 1 191 ? 18.969 1.721 -3.705 1 93.12 191 LYS B N 1
ATOM 4195 C CA . LYS B 1 191 ? 18.688 2.428 -4.953 1 93.12 191 LYS B CA 1
ATOM 4196 C C . LYS B 1 191 ? 17.812 3.656 -4.703 1 93.12 191 LYS B C 1
ATOM 4198 O O . LYS B 1 191 ? 17.047 4.066 -5.574 1 93.12 191 LYS B O 1
ATOM 4203 N N . TYR B 1 192 ? 17.938 4.188 -3.541 1 93.69 192 TYR B N 1
ATOM 4204 C CA . TYR B 1 192 ? 17.234 5.41 -3.178 1 93.69 192 TYR B CA 1
ATOM 4205 C C . TYR B 1 192 ? 17.438 6.488 -4.238 1 93.69 192 TYR B C 1
ATOM 4207 O O . TYR B 1 192 ? 18.547 6.656 -4.762 1 93.69 192 TYR B O 1
ATOM 4215 N N . ARG B 1 193 ? 16.328 7.238 -4.547 1 94.19 193 ARG B N 1
ATOM 4216 C CA . ARG B 1 193 ? 16.359 8.43 -5.391 1 94.19 193 ARG B CA 1
ATOM 4217 C C . ARG B 1 193 ? 16.109 9.688 -4.574 1 94.19 193 ARG B C 1
ATOM 4219 O O . ARG B 1 193 ? 15.266 9.703 -3.68 1 94.19 193 ARG B O 1
ATOM 4226 N N . GLU B 1 194 ? 16.781 10.672 -5 1 95.25 194 GLU B N 1
ATOM 4227 C CA . GLU B 1 194 ? 16.688 11.922 -4.254 1 95.25 194 GLU B CA 1
ATOM 4228 C C . GLU B 1 194 ? 15.242 12.398 -4.137 1 95.25 194 GLU B C 1
ATOM 4230 O O . GLU B 1 194 ? 14.508 12.414 -5.125 1 95.25 194 GLU B O 1
ATOM 4235 N N . HIS B 1 195 ? 14.797 12.688 -2.924 1 97.38 195 HIS B N 1
ATOM 4236 C CA . HIS B 1 195 ? 13.523 13.281 -2.527 1 97.38 195 HIS B CA 1
ATOM 4237 C C . HIS B 1 195 ? 12.398 12.258 -2.598 1 97.38 195 HIS B C 1
ATOM 4239 O O . HIS B 1 195 ? 11.219 12.625 -2.52 1 97.38 195 HIS B O 1
ATOM 4245 N N . GLU B 1 196 ? 12.734 11 -2.811 1 96.12 196 GLU B N 1
ATOM 4246 C CA . GLU B 1 196 ? 11.711 9.961 -2.795 1 96.12 196 GLU B CA 1
ATOM 4247 C C . GLU B 1 196 ? 10.883 10.023 -1.514 1 96.12 196 GLU B C 1
ATOM 4249 O O . GLU B 1 196 ? 9.648 9.969 -1.562 1 96.12 196 GLU B O 1
ATOM 4254 N N . GLU B 1 197 ? 11.547 10.234 -0.395 1 97.12 197 GLU B N 1
ATOM 4255 C CA . GLU B 1 197 ? 10.883 10.289 0.902 1 97.12 197 GLU B CA 1
ATOM 4256 C C . GLU B 1 197 ? 10.031 11.547 1.039 1 97.12 197 GLU B C 1
ATOM 4258 O O . GLU B 1 197 ? 9.031 11.555 1.756 1 97.12 197 GLU B O 1
ATOM 4263 N N . VAL B 1 198 ? 10.43 12.586 0.373 1 98.44 198 VAL B N 1
ATOM 4264 C CA . VAL B 1 198 ? 9.656 13.828 0.386 1 98.44 198 VAL B CA 1
ATOM 4265 C C . VAL B 1 198 ? 8.305 13.602 -0.282 1 98.44 198 VAL B C 1
ATOM 4267 O O . VAL B 1 198 ? 7.262 13.922 0.291 1 98.44 198 VAL B O 1
ATOM 4270 N N . VAL B 1 199 ? 8.344 13.031 -1.468 1 97.69 199 VAL B N 1
ATOM 4271 C CA . VAL B 1 199 ? 7.125 12.75 -2.217 1 97.69 199 VAL B CA 1
ATOM 4272 C C . VAL B 1 199 ? 6.25 11.773 -1.433 1 97.69 199 VAL B C 1
ATOM 4274 O O . VAL B 1 199 ? 5.039 11.969 -1.318 1 97.69 199 VAL B O 1
ATOM 4277 N N . ASP B 1 200 ? 6.891 10.773 -0.89 1 97.62 200 ASP B N 1
ATOM 4278 C CA . ASP B 1 200 ? 6.184 9.773 -0.103 1 97.62 200 ASP B CA 1
ATOM 4279 C C . ASP B 1 200 ? 5.5 10.406 1.108 1 97.62 200 ASP B C 1
ATOM 4281 O O . ASP B 1 200 ? 4.379 10.031 1.457 1 97.62 200 ASP B O 1
ATOM 4285 N N . PHE B 1 201 ? 6.141 11.336 1.807 1 98.56 201 PHE B N 1
ATOM 4286 C CA . PHE B 1 201 ? 5.562 12.023 2.955 1 98.56 201 PHE B CA 1
ATOM 4287 C C . PHE B 1 201 ? 4.289 12.758 2.559 1 98.56 201 PHE B C 1
ATOM 4289 O O . PHE B 1 201 ? 3.254 12.625 3.215 1 98.56 201 PHE B O 1
ATOM 4296 N N . PHE B 1 202 ? 4.355 13.492 1.5 1 98.69 202 PHE B N 1
ATOM 4297 C CA . PHE B 1 202 ? 3.195 14.266 1.079 1 98.69 202 PHE B CA 1
ATOM 4298 C C . PHE B 1 202 ? 2.064 13.344 0.634 1 98.69 202 PHE B C 1
ATOM 4300 O O . PHE B 1 202 ? 0.901 13.57 0.972 1 98.69 202 PHE B O 1
ATOM 4307 N N . ASP B 1 203 ? 2.451 12.328 -0.134 1 97.5 203 ASP B N 1
ATOM 4308 C CA . ASP B 1 203 ? 1.461 11.336 -0.526 1 97.5 203 ASP B CA 1
ATOM 4309 C C . ASP B 1 203 ? 0.75 10.758 0.695 1 97.5 203 ASP B C 1
ATOM 4311 O O . ASP B 1 203 ? -0.479 10.664 0.721 1 97.5 203 ASP B O 1
ATOM 4315 N N . THR B 1 204 ? 1.482 10.43 1.72 1 98.38 204 THR B N 1
ATOM 4316 C CA . THR B 1 204 ? 0.96 9.836 2.949 1 98.38 204 THR B CA 1
ATOM 4317 C C . THR B 1 204 ? 0.073 10.836 3.689 1 98.38 204 THR B C 1
ATOM 4319 O O . THR B 1 204 ? -1.041 10.5 4.098 1 98.38 204 THR B O 1
ATOM 4322 N N . ALA B 1 205 ? 0.527 12.047 3.846 1 98.62 205 ALA B N 1
ATOM 4323 C CA . ALA B 1 205 ? -0.244 13.078 4.543 1 98.62 205 ALA B CA 1
ATOM 4324 C C . ALA B 1 205 ? -1.607 13.281 3.887 1 98.62 205 ALA B C 1
ATOM 4326 O O . ALA B 1 205 ? -2.625 13.375 4.578 1 98.62 205 ALA B O 1
ATOM 4327 N N . LEU B 1 206 ? -1.64 13.312 2.607 1 97.75 206 LEU B N 1
ATOM 4328 C CA . LEU B 1 206 ? -2.889 13.508 1.881 1 97.75 206 LEU B CA 1
ATOM 4329 C C . LEU B 1 206 ? -3.809 12.305 2.043 1 97.75 206 LEU B C 1
ATOM 4331 O O . LEU B 1 206 ? -5.027 12.453 2.133 1 97.75 206 LEU B O 1
ATOM 4335 N N . SER B 1 207 ? -3.186 11.133 2.047 1 95.75 207 SER B N 1
ATOM 4336 C CA . SER B 1 207 ? -3.99 9.93 2.223 1 95.75 207 SER B CA 1
ATOM 4337 C C . SER B 1 207 ? -4.66 9.906 3.592 1 95.75 207 SER B C 1
ATOM 4339 O O . SER B 1 207 ? -5.762 9.367 3.74 1 95.75 207 SER B O 1
ATOM 4341 N N . TYR B 1 208 ? -4.051 10.445 4.602 1 97.88 208 TYR B N 1
ATOM 4342 C CA . TYR B 1 208 ? -4.664 10.578 5.918 1 97.88 208 TYR B CA 1
ATOM 4343 C C . TYR B 1 208 ? -5.77 11.625 5.898 1 97.88 208 TYR B C 1
ATOM 4345 O O . TYR B 1 208 ? -6.855 11.398 6.441 1 97.88 208 TYR B O 1
ATOM 4353 N N . TYR B 1 209 ? -5.539 12.719 5.25 1 98.06 209 TYR B N 1
ATOM 4354 C CA . TYR B 1 209 ? -6.457 13.852 5.195 1 98.06 209 TYR B CA 1
ATOM 4355 C C . TYR B 1 209 ? -7.781 13.445 4.559 1 98.06 209 TYR B C 1
ATOM 4357 O O . TYR B 1 209 ? -8.852 13.805 5.059 1 98.06 209 TYR B O 1
ATOM 4365 N N . ARG B 1 210 ? -7.738 12.719 3.531 1 95.44 210 ARG B N 1
ATOM 4366 C CA . ARG B 1 210 ? -8.938 12.422 2.76 1 95.44 210 ARG B CA 1
ATOM 4367 C C . ARG B 1 210 ? -9.938 11.617 3.586 1 95.44 210 ARG B C 1
ATOM 4369 O O . ARG B 1 210 ? -11.133 11.586 3.273 1 95.44 210 ARG B O 1
ATOM 4376 N N . LYS B 1 211 ? -9.477 11.016 4.648 1 95.75 211 LYS B N 1
ATOM 4377 C CA . LYS B 1 211 ? -10.336 10.18 5.469 1 95.75 211 LYS B CA 1
ATOM 4378 C C . LYS B 1 211 ? -10.992 10.992 6.59 1 95.75 211 LYS B C 1
ATOM 4380 O O . LYS B 1 211 ? -11.75 10.445 7.395 1 95.75 211 LYS B O 1
ATOM 4385 N N . LEU B 1 212 ? -10.641 12.195 6.652 1 97.81 212 LEU B N 1
ATOM 4386 C CA . LEU B 1 212 ? -11.062 13.039 7.766 1 97.81 212 LEU B CA 1
ATOM 4387 C C . LEU B 1 212 ? -11.805 14.273 7.258 1 97.81 212 LEU B C 1
ATOM 4389 O O . LEU B 1 212 ? -11.336 15.398 7.438 1 97.81 212 LEU B O 1
ATOM 4393 N N . PRO B 1 213 ? -13.023 14.039 6.723 1 97.56 213 PRO B N 1
ATOM 4394 C CA . PRO B 1 213 ? -13.789 15.172 6.199 1 97.56 213 PRO B CA 1
ATOM 4395 C C . PRO B 1 213 ? -14.438 16 7.305 1 97.56 213 PRO B C 1
ATOM 4397 O O . PRO B 1 213 ? -15.664 15.992 7.445 1 97.56 213 PRO B O 1
ATOM 4400 N N . THR B 1 214 ? -13.711 16.828 7.957 1 98.62 214 THR B N 1
ATOM 4401 C CA . THR B 1 214 ? -14.102 17.594 9.148 1 98.62 214 THR B CA 1
ATOM 4402 C C . THR B 1 214 ? -15.312 18.469 8.852 1 98.62 214 THR B C 1
ATOM 4404 O O . THR B 1 214 ? -16.25 18.531 9.648 1 98.62 214 THR B O 1
ATOM 4407 N N . TYR B 1 215 ? -15.281 19.125 7.734 1 98.38 215 TYR B N 1
ATOM 4408 C CA . TYR B 1 215 ? -16.422 19.969 7.391 1 98.38 215 TYR B CA 1
ATOM 4409 C C . TYR B 1 215 ? -17.719 19.172 7.352 1 98.38 215 TYR B C 1
ATOM 4411 O O . TYR B 1 215 ? -18.719 19.578 7.953 1 98.38 215 TYR B O 1
ATOM 4419 N N . ASP B 1 216 ? -17.672 18.094 6.648 1 97.62 216 ASP B N 1
ATOM 4420 C CA . ASP B 1 216 ? -18.859 17.266 6.484 1 97.62 216 ASP B CA 1
ATOM 4421 C C . ASP B 1 216 ? -19.344 16.734 7.828 1 97.62 216 ASP B C 1
ATOM 4423 O O . ASP B 1 216 ? -20.562 16.688 8.086 1 97.62 216 ASP B O 1
ATOM 4427 N N . TRP B 1 217 ? -18.438 16.312 8.656 1 98.25 217 TRP B N 1
ATOM 4428 C CA . TRP B 1 217 ? -18.797 15.773 9.969 1 98.25 217 TRP B CA 1
ATOM 4429 C C . TRP B 1 217 ? -19.469 16.844 10.828 1 98.25 217 TRP B C 1
ATOM 4431 O O . TRP B 1 217 ? -20.484 16.578 11.477 1 98.25 217 TRP B O 1
ATOM 4441 N N . LEU B 1 218 ? -18.938 18.016 10.836 1 98.81 218 LEU B N 1
ATOM 4442 C CA . LEU B 1 218 ? -19.547 19.125 11.586 1 98.81 218 LEU B CA 1
ATOM 4443 C C . LEU B 1 218 ? -20.906 19.5 10.992 1 98.81 218 LEU B C 1
ATOM 4445 O O . LEU B 1 218 ? -21.875 19.641 11.727 1 98.81 218 LEU B O 1
ATOM 4449 N N . ALA B 1 219 ? -20.953 19.594 9.688 1 98.56 219 ALA B N 1
ATOM 4450 C CA . ALA B 1 219 ? -22.188 19.984 9.016 1 98.56 219 ALA B CA 1
ATOM 4451 C C . ALA B 1 219 ? -23.297 18.984 9.305 1 98.56 219 ALA B C 1
ATOM 4453 O O . ALA B 1 219 ? -24.453 19.375 9.5 1 98.56 219 ALA B O 1
ATOM 4454 N N . ALA B 1 220 ? -22.969 17.75 9.305 1 97.88 220 ALA B N 1
ATOM 4455 C CA . ALA B 1 220 ? -23.938 16.703 9.578 1 97.88 220 ALA B CA 1
ATOM 4456 C C . ALA B 1 220 ? -24.531 16.844 10.977 1 97.88 220 ALA B C 1
ATOM 4458 O O . ALA B 1 220 ? -25.641 16.391 11.242 1 97.88 220 ALA B O 1
ATOM 4459 N N . ALA B 1 221 ? -23.828 17.469 11.844 1 98.5 221 ALA B N 1
ATOM 4460 C CA . ALA B 1 221 ? -24.281 17.703 13.211 1 98.5 221 ALA B CA 1
ATOM 4461 C C . ALA B 1 221 ? -24.906 19.094 13.344 1 98.5 221 ALA B C 1
ATOM 4463 O O . ALA B 1 221 ? -25.156 19.562 14.461 1 98.5 221 ALA B O 1
ATOM 4464 N N . GLY B 1 222 ? -25.062 19.75 12.227 1 98.38 222 GLY B N 1
ATOM 4465 C CA . GLY B 1 222 ? -25.688 21.062 12.242 1 98.38 222 GLY B CA 1
ATOM 4466 C C . GLY B 1 222 ? -24.719 22.172 12.57 1 98.38 222 GLY B C 1
ATOM 4467 O O . GLY B 1 222 ? -25.141 23.297 12.859 1 98.38 222 GLY B O 1
ATOM 4468 N N . ILE B 1 223 ? -23.484 21.906 12.641 1 98.81 223 ILE B N 1
ATOM 4469 C CA . ILE B 1 223 ? -22.453 22.906 12.906 1 98.81 223 ILE B CA 1
ATOM 4470 C C . ILE B 1 223 ? -21.844 23.391 11.594 1 98.81 223 ILE B C 1
ATOM 4472 O O . ILE B 1 223 ? -21.062 22.656 10.969 1 98.81 223 ILE B O 1
ATOM 4476 N N . LYS B 1 224 ? -22.172 24.625 11.195 1 98.69 224 LYS B N 1
ATOM 4477 C CA . LYS B 1 224 ? -21.734 25.203 9.93 1 98.69 224 LYS B CA 1
ATOM 4478 C C . LYS B 1 224 ? -21.125 26.578 10.156 1 98.69 224 LYS B C 1
ATOM 4480 O O . LYS B 1 224 ? -21.438 27.25 11.141 1 98.69 224 LYS B O 1
ATOM 4485 N N . PRO B 1 225 ? -20.234 26.969 9.234 1 98.69 225 PRO B N 1
ATOM 4486 C CA . PRO B 1 225 ? -19.688 28.328 9.383 1 98.69 225 PRO B CA 1
ATOM 4487 C C . PRO B 1 225 ? -20.766 29.406 9.453 1 98.69 225 PRO B C 1
ATOM 4489 O O . PRO B 1 225 ? -21.75 29.344 8.703 1 98.69 225 PRO B O 1
ATOM 4492 N N . SER B 1 226 ? -20.625 30.281 10.359 1 98.19 226 SER B N 1
ATOM 4493 C CA . SER B 1 226 ? -21.531 31.406 10.586 1 98.19 226 SER B CA 1
ATOM 4494 C C . SER B 1 226 ? -20.828 32.531 11.328 1 98.19 226 SER B C 1
ATOM 4496 O O . SER B 1 226 ? -20.062 32.281 12.258 1 98.19 226 SER B O 1
ATOM 4498 N N . ASN B 1 227 ? -21.172 33.781 10.922 1 96.62 227 ASN B N 1
ATOM 4499 C CA . ASN B 1 227 ? -20.578 34.938 11.594 1 96.62 227 ASN B CA 1
ATOM 4500 C C . ASN B 1 227 ? -21.438 35.406 12.766 1 96.62 227 ASN B C 1
ATOM 4502 O O . ASN B 1 227 ? -21.078 36.344 13.469 1 96.62 227 ASN B O 1
ATOM 4506 N N . CYS B 1 228 ? -22.484 34.656 13.031 1 95.19 228 CYS B N 1
ATOM 4507 C CA . CYS B 1 228 ? -23.391 35.094 14.086 1 95.19 228 CYS B CA 1
ATOM 4508 C C . CYS B 1 228 ? -23.672 33.969 15.07 1 95.19 228 CYS B C 1
ATOM 4510 O O . CYS B 1 228 ? -23.734 34.188 16.281 1 95.19 228 CYS B O 1
ATOM 4512 N N . THR B 1 229 ? -23.734 32.781 14.539 1 96.81 229 THR B N 1
ATOM 4513 C CA . THR B 1 229 ? -24.047 31.625 15.391 1 96.81 229 THR B CA 1
ATOM 4514 C C . THR B 1 229 ? -22.812 31.172 16.156 1 96.81 229 THR B C 1
ATOM 4516 O O . THR B 1 229 ? -21.734 31.031 15.578 1 96.81 229 THR B O 1
ATOM 4519 N N . ARG B 1 230 ? -22.969 30.922 17.438 1 97.81 230 ARG B N 1
ATOM 4520 C CA . ARG B 1 230 ? -21.906 30.406 18.281 1 97.81 230 ARG B CA 1
ATOM 4521 C C . ARG B 1 230 ? -22.219 29 18.766 1 97.81 230 ARG B C 1
ATOM 4523 O O . ARG B 1 230 ? -23.375 28.672 19.031 1 97.81 230 ARG B O 1
ATOM 4530 N N . TYR B 1 231 ? -21.203 28.203 18.891 1 98.75 231 TYR B N 1
ATOM 4531 C CA . TYR B 1 231 ? -21.359 26.812 19.266 1 98.75 231 TYR B CA 1
ATOM 4532 C C . TYR B 1 231 ? -20.625 26.516 20.578 1 98.75 231 TYR B C 1
ATOM 4534 O O . TYR B 1 231 ? -19.812 27.328 21.031 1 98.75 231 TYR B O 1
ATOM 4542 N N . SER B 1 232 ? -20.984 25.375 21.156 1 98.62 232 SER B N 1
ATOM 4543 C CA . SER B 1 232 ? -20.297 24.906 22.359 1 98.62 232 SER B CA 1
ATOM 4544 C C . SER B 1 232 ? -19.172 23.938 22.016 1 98.62 232 SER B C 1
ATOM 4546 O O . SER B 1 232 ? -19.312 23.109 21.125 1 98.62 232 SER B O 1
ATOM 4548 N N . LEU B 1 233 ? -18.125 24.062 22.828 1 98.62 233 LEU B N 1
ATOM 4549 C CA . LEU B 1 233 ? -17 23.156 22.656 1 98.62 233 LEU B CA 1
ATOM 4550 C C . LEU B 1 233 ? -17.453 21.703 22.734 1 98.62 233 LEU B C 1
ATOM 4552 O O . LEU B 1 233 ? -17 20.859 21.953 1 98.62 233 LEU B O 1
ATOM 4556 N N . SER B 1 234 ? -18.312 21.438 23.609 1 98.19 234 SER B N 1
ATOM 4557 C CA . SER B 1 234 ? -18.797 20.062 23.812 1 98.19 234 SER B CA 1
ATOM 4558 C C . SER B 1 234 ? -19.484 19.547 22.547 1 98.19 234 SER B C 1
ATOM 4560 O O . SER B 1 234 ? -19.328 18.391 22.188 1 98.19 234 SER B O 1
ATOM 4562 N N . ASN B 1 235 ? -20.25 20.391 21.859 1 98.5 235 ASN B N 1
ATOM 4563 C CA . ASN B 1 235 ? -20.938 20 20.625 1 98.5 235 ASN B CA 1
ATOM 4564 C C . ASN B 1 235 ? -19.953 19.719 19.5 1 98.5 235 ASN B C 1
ATOM 4566 O O . ASN B 1 235 ? -20.109 18.734 18.766 1 98.5 235 ASN B O 1
ATOM 4570 N N . ILE B 1 236 ? -19.031 20.578 19.391 1 98.88 236 ILE B N 1
ATOM 4571 C CA . ILE B 1 236 ? -18.016 20.422 18.344 1 98.88 236 ILE B CA 1
ATOM 4572 C C . ILE B 1 236 ? -17.234 19.125 18.578 1 98.88 236 ILE B C 1
ATOM 4574 O O . ILE B 1 236 ? -17.078 18.312 17.656 1 98.88 236 ILE B O 1
ATOM 4578 N N . THR B 1 237 ? -16.812 18.938 19.812 1 98.69 237 THR B N 1
ATOM 4579 C CA . THR B 1 237 ? -16.031 17.766 20.172 1 98.69 237 THR B CA 1
ATOM 4580 C C . THR B 1 237 ? -16.828 16.484 19.938 1 98.69 237 THR B C 1
ATOM 4582 O O . THR B 1 237 ? -16.328 15.531 19.344 1 98.69 237 THR B O 1
ATOM 4585 N N . SER B 1 238 ? -18.047 16.484 20.359 1 98.62 238 SER B N 1
ATOM 4586 C CA . SER B 1 238 ? -18.891 15.297 20.25 1 98.62 238 SER B CA 1
ATOM 4587 C C . SER B 1 238 ? -19.141 14.938 18.797 1 98.62 238 SER B C 1
ATOM 4589 O O . SER B 1 238 ? -19.156 13.758 18.438 1 98.62 238 SER B O 1
ATOM 4591 N N . ALA B 1 239 ? -19.375 15.938 17.953 1 98.75 239 ALA B N 1
ATOM 4592 C CA . ALA B 1 239 ? -19.641 15.711 16.531 1 98.75 239 ALA B CA 1
ATOM 4593 C C . ALA B 1 239 ? -18.453 15.023 15.867 1 98.75 239 ALA B C 1
ATOM 4595 O O . ALA B 1 239 ? -18.641 14.094 15.07 1 98.75 239 ALA B O 1
ATOM 4596 N N . LEU B 1 240 ? -17.297 15.414 16.203 1 98.81 240 LEU B N 1
ATOM 4597 C CA . LEU B 1 240 ? -16.094 14.891 15.578 1 98.81 240 LEU B CA 1
ATOM 4598 C C . LEU B 1 240 ? -15.703 13.547 16.188 1 98.81 240 LEU B C 1
ATOM 4600 O O . LEU B 1 240 ? -15.273 12.633 15.484 1 98.81 240 LEU B O 1
ATOM 4604 N N . GLU B 1 241 ? -15.828 13.453 17.5 1 98.75 241 GLU B N 1
ATOM 4605 C CA . GLU B 1 241 ? -15.492 12.219 18.188 1 98.75 241 GLU B CA 1
ATOM 4606 C C . GLU B 1 241 ? -16.344 11.055 17.703 1 98.75 241 GLU B C 1
ATOM 4608 O O . GLU B 1 241 ? -15.852 9.938 17.547 1 98.75 241 GLU B O 1
ATOM 4613 N N . LYS B 1 242 ? -17.578 11.305 17.453 1 98.25 242 LYS B N 1
ATOM 4614 C CA . LYS B 1 242 ? -18.516 10.281 17 1 98.25 242 LYS B CA 1
ATOM 4615 C C . LYS B 1 242 ? -18.062 9.672 15.68 1 98.25 242 LYS B C 1
ATOM 4617 O O . LYS B 1 242 ? -18.234 8.477 15.445 1 98.25 242 LYS B O 1
ATOM 4622 N N . ARG B 1 243 ? -17.516 10.43 14.82 1 97.88 243 ARG B N 1
ATOM 4623 C CA . ARG B 1 243 ? -17.125 9.977 13.492 1 97.88 243 ARG B CA 1
ATOM 4624 C C . ARG B 1 243 ? -15.68 9.469 13.484 1 97.88 243 ARG B C 1
ATOM 4626 O O . ARG B 1 243 ? -15.375 8.461 12.844 1 97.88 243 ARG B O 1
ATOM 4633 N N . PHE B 1 244 ? -14.852 10.133 14.211 1 98.19 244 PHE B N 1
ATOM 4634 C CA . PHE B 1 244 ? -13.43 9.805 14.234 1 98.19 244 PHE B CA 1
ATOM 4635 C C . PHE B 1 244 ? -13.172 8.578 15.094 1 98.19 244 PHE B C 1
ATOM 4637 O O . PHE B 1 244 ? -12.258 7.801 14.82 1 98.19 244 PHE B O 1
ATOM 4644 N N . GLY B 1 245 ? -13.938 8.469 16.188 1 98.56 245 GLY B N 1
ATOM 4645 C CA . GLY B 1 245 ? -13.797 7.34 17.094 1 98.56 245 GLY B CA 1
ATOM 4646 C C . GLY B 1 245 ? -12.953 7.656 18.312 1 98.56 245 GLY B C 1
ATOM 4647 O O . GLY B 1 245 ? -12.766 6.801 19.172 1 98.56 245 GLY B O 1
ATOM 4648 N N . ALA B 1 246 ? -12.414 8.836 18.438 1 98.81 246 ALA B N 1
ATOM 4649 C CA . ALA B 1 246 ? -11.664 9.336 19.578 1 98.81 246 ALA B CA 1
ATOM 4650 C C . ALA B 1 246 ? -11.742 10.852 19.672 1 98.81 246 ALA B C 1
ATOM 4652 O O . ALA B 1 246 ? -12.086 11.523 18.688 1 98.81 246 ALA B O 1
ATOM 4653 N N . LYS B 1 247 ? -11.461 11.43 20.828 1 98.5 247 LYS B N 1
ATOM 4654 C CA . LYS B 1 247 ? -11.539 12.875 21.031 1 98.5 247 LYS B CA 1
ATOM 4655 C C . LYS B 1 247 ? -10.383 13.586 20.328 1 98.5 247 LYS B C 1
ATOM 4657 O O . LYS B 1 247 ? -9.227 13.414 20.703 1 98.5 247 LYS B O 1
ATOM 4662 N N . PRO B 1 248 ? -10.719 14.406 19.375 1 98.69 248 PRO B N 1
ATOM 4663 C CA . PRO B 1 248 ? -9.641 15.18 18.75 1 98.69 248 PRO B CA 1
ATOM 4664 C C . PRO B 1 248 ? -9.242 16.406 19.578 1 98.69 248 PRO B C 1
ATOM 4666 O O . PRO B 1 248 ? -9.914 16.734 20.562 1 98.69 248 PRO B O 1
ATOM 4669 N N . TYR B 1 249 ? -8.109 16.969 19.266 1 98.5 249 TYR B N 1
ATOM 4670 C CA . TYR B 1 249 ? -7.777 18.297 19.734 1 98.5 249 TYR B CA 1
ATOM 4671 C C . TYR B 1 249 ? -8.539 19.359 18.953 1 98.5 249 TYR B C 1
ATOM 4673 O O . TYR B 1 249 ? -8.57 19.328 17.719 1 98.5 249 TYR B O 1
ATOM 4681 N N . ILE B 1 250 ? -9.141 20.266 19.625 1 98.81 250 ILE B N 1
ATOM 4682 C CA . ILE B 1 250 ? -9.805 21.422 19.031 1 98.81 250 ILE B CA 1
ATOM 4683 C C . ILE B 1 250 ? -9.07 22.703 19.422 1 98.81 250 ILE B C 1
ATOM 4685 O O . ILE B 1 250 ? -8.875 22.969 20.609 1 98.81 250 ILE B O 1
ATOM 4689 N N . GLY B 1 251 ? -8.711 23.438 18.391 1 98.62 251 GLY B N 1
ATOM 4690 C CA . GLY B 1 251 ? -8.008 24.688 18.625 1 98.62 251 GLY B CA 1
ATOM 4691 C C . GLY B 1 251 ? -8.828 25.922 18.281 1 98.62 251 GLY B C 1
ATOM 4692 O O . GLY B 1 251 ? -9.555 25.922 17.281 1 98.62 251 GLY B O 1
ATOM 4693 N N . CYS B 1 252 ? -8.703 26.969 19.141 1 98.69 252 CYS B N 1
ATOM 4694 C CA . CYS B 1 252 ? -9.359 28.25 18.906 1 98.69 252 CYS B CA 1
ATOM 4695 C C . CYS B 1 252 ? -8.367 29.406 19.031 1 98.69 252 CYS B C 1
ATOM 4697 O O . CYS B 1 252 ? -7.398 29.312 19.781 1 98.69 252 CYS B O 1
ATOM 4699 N N . SER B 1 253 ? -8.586 30.375 18.219 1 98.06 253 SER B N 1
ATOM 4700 C CA . SER B 1 253 ? -7.895 31.656 18.297 1 98.06 253 SER B CA 1
ATOM 4701 C C . SER B 1 253 ? -8.852 32.781 18.656 1 98.06 253 SER B C 1
ATOM 4703 O O . SER B 1 253 ? -9.969 32.531 19.109 1 98.06 253 SER B O 1
ATOM 4705 N N . GLY B 1 254 ? -8.375 34 18.547 1 97.44 254 GLY B N 1
ATOM 4706 C CA . GLY B 1 254 ? -9.219 35.156 18.844 1 97.44 254 GLY B CA 1
ATOM 4707 C C . GLY B 1 254 ? -9.25 35.531 20.312 1 97.44 254 GLY B C 1
ATOM 4708 O O . GLY B 1 254 ? -8.422 35.031 21.094 1 97.44 254 GLY B O 1
ATOM 4709 N N . PRO B 1 255 ? -10.258 36.406 20.672 1 98.06 255 PRO B N 1
ATOM 4710 C CA . PRO B 1 255 ? -10.32 36.875 22.062 1 98.06 255 PRO B CA 1
ATOM 4711 C C . PRO B 1 255 ? -10.828 35.812 23.031 1 98.06 255 PRO B C 1
ATOM 4713 O O . PRO B 1 255 ? -11.531 34.875 22.609 1 98.06 255 PRO B O 1
ATOM 4716 N N . SER B 1 256 ? -10.484 36 24.297 1 98.44 256 SER B N 1
ATOM 4717 C CA . SER B 1 256 ? -11.086 35.188 25.344 1 98.44 256 SER B CA 1
ATOM 4718 C C . SER B 1 256 ? -12.578 35.469 25.484 1 98.44 256 SER B C 1
ATOM 4720 O O . SER B 1 256 ? -13.031 36.594 25.266 1 98.44 256 SER B O 1
ATOM 4722 N N . PHE B 1 257 ? -13.242 34.406 25.922 1 98.44 257 PHE B N 1
ATOM 4723 C CA . PHE B 1 257 ? -14.688 34.562 26.031 1 98.44 257 PHE B CA 1
ATOM 4724 C C . PHE B 1 257 ? -15.031 35.656 27.047 1 98.44 257 PHE B C 1
ATOM 4726 O O . PHE B 1 257 ? -15.945 36.438 26.812 1 98.44 257 PHE B O 1
ATOM 4733 N N . LYS B 1 258 ? -14.383 35.781 28.141 1 98 258 LYS B N 1
ATOM 4734 C CA . LYS B 1 258 ? -14.648 36.781 29.172 1 98 258 LYS B CA 1
ATOM 4735 C C . LYS B 1 258 ? -14.445 38.188 28.625 1 98 258 LYS B C 1
ATOM 4737 O O . LYS B 1 258 ? -14.891 39.156 29.25 1 98 258 LYS B O 1
ATOM 4742 N N . ASP B 1 259 ? -13.758 38.312 27.562 1 97.94 259 ASP B N 1
ATOM 4743 C CA . ASP B 1 259 ? -13.375 39.625 27.047 1 97.94 259 ASP B CA 1
ATOM 4744 C C . ASP B 1 259 ? -14.336 40.094 25.953 1 97.94 259 ASP B C 1
ATOM 4746 O O . ASP B 1 259 ? -14.195 41.188 25.422 1 97.94 259 ASP B O 1
ATOM 4750 N N . ILE B 1 260 ? -15.211 39.25 25.578 1 96.19 260 ILE B N 1
ATOM 4751 C CA . ILE B 1 260 ? -16.219 39.688 24.609 1 96.19 260 ILE B CA 1
ATOM 4752 C C . ILE B 1 260 ? -17.547 39.906 25.312 1 96.19 260 ILE B C 1
ATOM 4754 O O . ILE B 1 260 ? -17.734 39.438 26.453 1 96.19 260 ILE B O 1
ATOM 4758 N N . GLU B 1 261 ? -18.469 40.594 24.688 1 95.62 261 GLU B N 1
ATOM 4759 C CA . GLU B 1 261 ? -19.734 41.031 25.281 1 95.62 261 GLU B CA 1
ATOM 4760 C C . GLU B 1 261 ? -20.516 39.844 25.828 1 95.62 261 GLU B C 1
ATOM 4762 O O . GLU B 1 261 ? -21.031 39.875 26.953 1 95.62 261 GLU B O 1
ATOM 4767 N N . GLU B 1 262 ? -20.516 38.75 25.062 1 93.94 262 GLU B N 1
ATOM 4768 C CA . GLU B 1 262 ? -21.328 37.594 25.406 1 93.94 262 GLU B CA 1
ATOM 4769 C C . GLU B 1 262 ? -20.812 36.875 26.641 1 93.94 262 GLU B C 1
ATOM 4771 O O . GLU B 1 262 ? -21.562 36.219 27.359 1 93.94 262 GLU B O 1
ATOM 4776 N N . GLY B 1 263 ? -19.5 37.062 26.938 1 96.5 263 GLY B N 1
ATOM 4777 C CA . GLY B 1 263 ? -18.891 36.281 28.016 1 96.5 263 GLY B CA 1
ATOM 4778 C C . GLY B 1 263 ? -18.391 37.156 29.156 1 96.5 263 GLY B C 1
ATOM 4779 O O . GLY B 1 263 ? -17.703 36.688 30.047 1 96.5 263 GLY B O 1
ATOM 4780 N N . LYS B 1 264 ? -18.75 38.438 29.156 1 94.81 264 LYS B N 1
ATOM 4781 C CA . LYS B 1 264 ? -18.219 39.406 30.094 1 94.81 264 LYS B CA 1
ATOM 4782 C C . LYS B 1 264 ? -18.594 39.031 31.531 1 94.81 264 LYS B C 1
ATOM 4784 O O . LYS B 1 264 ? -17.938 39.5 32.469 1 94.81 264 LYS B O 1
ATOM 4789 N N . HIS B 1 265 ? -19.562 38.281 31.688 1 94.81 265 HIS B N 1
ATOM 4790 C CA . HIS B 1 265 ? -20.031 37.906 33.031 1 94.81 265 HIS B CA 1
ATOM 4791 C C . HIS B 1 265 ? -19.375 36.625 33.5 1 94.81 265 HIS B C 1
ATOM 4793 O O . HIS B 1 265 ? -19.672 36.125 34.594 1 94.81 265 HIS B O 1
ATOM 4799 N N . THR B 1 266 ? -18.531 36.031 32.594 1 96.81 266 THR B N 1
ATOM 4800 C CA . THR B 1 266 ? -17.859 34.781 32.906 1 96.81 266 THR B CA 1
ATOM 4801 C C . THR B 1 266 ? -16.375 35.031 33.188 1 96.81 266 THR B C 1
ATOM 4803 O O . THR B 1 266 ? -15.867 36.125 32.969 1 96.81 266 THR B O 1
ATOM 4806 N N . ASN B 1 267 ? -15.672 34 33.75 1 97.38 267 ASN B N 1
ATOM 4807 C CA . ASN B 1 267 ? -14.227 34.031 33.906 1 97.38 267 ASN B CA 1
ATOM 4808 C C . ASN B 1 267 ? -13.539 33.062 32.938 1 97.38 267 ASN B C 1
ATOM 4810 O O . ASN B 1 267 ? -12.422 32.625 33.188 1 97.38 267 ASN B O 1
ATOM 4814 N N . ASP B 1 268 ? -14.258 32.844 31.859 1 98.31 268 ASP B N 1
ATOM 4815 C CA . ASP B 1 268 ? -13.766 31.891 30.859 1 98.31 268 ASP B CA 1
ATOM 4816 C C . ASP B 1 268 ? -12.672 32.531 30 1 98.31 268 ASP B C 1
ATOM 4818 O O . ASP B 1 268 ? -12.945 33.406 29.188 1 98.31 268 ASP B O 1
ATOM 4822 N N . THR B 1 269 ? -11.438 32.062 30.125 1 98.06 269 THR B N 1
ATOM 4823 C CA . THR B 1 269 ? -10.281 32.656 29.453 1 98.06 269 THR B CA 1
ATOM 4824 C C . THR B 1 269 ? -9.992 31.922 28.141 1 98.06 269 THR B C 1
ATOM 4826 O O . THR B 1 269 ? -8.977 32.188 27.484 1 98.06 269 THR B O 1
ATOM 4829 N N . GLY B 1 270 ? -10.836 30.969 27.75 1 98.56 270 GLY B N 1
ATOM 4830 C CA . GLY B 1 270 ? -10.648 30.266 26.484 1 98.56 270 GLY B CA 1
ATOM 4831 C C . GLY B 1 270 ? -10.938 31.125 25.281 1 98.56 270 GLY B C 1
ATOM 4832 O O . GLY B 1 270 ? -11.758 32.062 25.344 1 98.56 270 GLY B O 1
ATOM 4833 N N . ASN B 1 271 ? -10.273 30.812 24.141 1 98.75 271 ASN B N 1
ATOM 4834 C CA . ASN B 1 271 ? -10.453 31.562 22.906 1 98.75 271 ASN B CA 1
ATOM 4835 C C . ASN B 1 271 ? -11.766 31.203 22.219 1 98.75 271 ASN B C 1
ATOM 4837 O O . ASN B 1 271 ? -12.336 30.141 22.469 1 98.75 271 ASN B O 1
ATOM 4841 N N . THR B 1 272 ? -12.227 32.094 21.25 1 98.62 272 THR B N 1
ATOM 4842 C CA . THR B 1 272 ? -13.625 31.953 20.844 1 98.62 272 THR B CA 1
ATOM 4843 C C . THR B 1 272 ? -13.734 31.734 19.344 1 98.62 272 THR B C 1
ATOM 4845 O O . THR B 1 272 ? -14.836 31.703 18.797 1 98.62 272 THR B O 1
ATOM 4848 N N . VAL B 1 273 ? -12.633 31.609 18.594 1 98.75 273 VAL B N 1
ATOM 4849 C CA . VAL B 1 273 ? -12.719 31.438 17.156 1 98.75 273 VAL B CA 1
ATOM 4850 C C . VAL B 1 273 ? -12.109 30.094 16.75 1 98.75 273 VAL B C 1
ATOM 4852 O O . VAL B 1 273 ? -10.891 29.922 16.797 1 98.75 273 VAL B O 1
ATOM 4855 N N . LEU B 1 274 ? -12.93 29.188 16.328 1 98.81 274 LEU B N 1
ATOM 4856 C CA . LEU B 1 274 ? -12.508 27.859 15.891 1 98.81 274 LEU B CA 1
ATOM 4857 C C . LEU B 1 274 ? -11.539 27.953 14.719 1 98.81 274 LEU B C 1
ATOM 4859 O O . LEU B 1 274 ? -11.812 28.625 13.727 1 98.81 274 LEU B O 1
ATOM 4863 N N . ASN B 1 275 ? -10.359 27.266 14.844 1 98.5 275 ASN B N 1
ATOM 4864 C CA . ASN B 1 275 ? -9.453 27.453 13.719 1 98.5 275 ASN B CA 1
ATOM 4865 C C . ASN B 1 275 ? -8.57 26.234 13.492 1 98.5 275 ASN B C 1
ATOM 4867 O O . ASN B 1 275 ? -7.84 26.156 12.508 1 98.5 275 ASN B O 1
ATOM 4871 N N . GLU B 1 276 ? -8.57 25.188 14.367 1 98.69 276 GLU B N 1
ATOM 4872 C CA . GLU B 1 276 ? -7.668 24.062 14.195 1 98.69 276 GLU B CA 1
ATOM 4873 C C . GLU B 1 276 ? -8.266 22.781 14.781 1 98.69 276 GLU B C 1
ATOM 4875 O O . GLU B 1 276 ? -9.016 22.828 15.758 1 98.69 276 GLU B O 1
ATOM 4880 N N . VAL B 1 277 ? -7.957 21.625 14.172 1 98.88 277 VAL B N 1
ATOM 4881 C CA . VAL B 1 277 ? -8.312 20.312 14.688 1 98.88 277 VAL B CA 1
ATOM 4882 C C . VAL B 1 277 ? -7.152 19.344 14.461 1 98.88 277 VAL B C 1
ATOM 4884 O O . VAL B 1 277 ? -6.52 19.359 13.398 1 98.88 277 VAL B O 1
ATOM 4887 N N . TRP B 1 278 ? -6.816 18.484 15.484 1 98.75 278 TRP B N 1
ATOM 4888 C CA . TRP B 1 278 ? -5.828 17.406 15.367 1 98.75 278 TRP B CA 1
ATOM 4889 C C . TRP B 1 278 ? -6.465 16.047 15.633 1 98.75 278 TRP B C 1
ATOM 4891 O O . TRP B 1 278 ? -7.086 15.836 16.672 1 98.75 278 TRP B O 1
ATOM 4901 N N . TYR B 1 279 ? -6.328 15.188 14.664 1 98.81 279 TYR B N 1
ATOM 4902 C CA . TYR B 1 279 ? -6.734 13.797 14.828 1 98.81 279 TYR B CA 1
ATOM 4903 C C . TYR B 1 279 ? -5.535 12.906 15.141 1 98.81 279 TYR B C 1
ATOM 4905 O O . TYR B 1 279 ? -4.652 12.727 14.297 1 98.81 279 TYR B O 1
ATOM 4913 N N . LEU B 1 280 ? -5.52 12.328 16.375 1 98.62 280 LEU B N 1
ATOM 4914 C CA . LEU B 1 280 ? -4.359 11.57 16.844 1 98.62 280 LEU B CA 1
ATOM 4915 C C . LEU B 1 280 ? -4.602 10.07 16.703 1 98.62 280 LEU B C 1
ATOM 4917 O O . LEU B 1 280 ? -5.699 9.586 16.984 1 98.62 280 LEU B O 1
ATOM 4921 N N . ASN B 1 281 ? -3.541 9.406 16.281 1 98.69 281 ASN B N 1
ATOM 4922 C CA . ASN B 1 281 ? -3.588 7.973 16.016 1 98.69 281 ASN B CA 1
ATOM 4923 C C . ASN B 1 281 ? -2.303 7.281 16.469 1 98.69 281 ASN B C 1
ATOM 4925 O O . ASN B 1 281 ? -1.215 7.848 16.359 1 98.69 281 ASN B O 1
ATOM 4929 N N . HIS B 1 282 ? -2.49 6.094 17.016 1 98.5 282 HIS B N 1
ATOM 4930 C CA . HIS B 1 282 ? -1.414 5.129 16.828 1 98.5 282 HIS B CA 1
ATOM 4931 C C . HIS B 1 282 ? -1.513 4.457 15.461 1 98.5 282 HIS B C 1
ATOM 4933 O O . HIS B 1 282 ? -2.535 4.574 14.781 1 98.5 282 HIS B O 1
ATOM 4939 N N . VAL B 1 283 ? -0.408 3.84 15.031 1 98.25 283 VAL B N 1
ATOM 4940 C CA . VAL B 1 283 ? -0.438 3.25 13.695 1 98.25 283 VAL B CA 1
ATOM 4941 C C . VAL B 1 283 ? 0.162 1.847 13.734 1 98.25 283 VAL B C 1
ATOM 4943 O O . VAL B 1 283 ? 1.135 1.602 14.453 1 98.25 283 VAL B O 1
ATOM 4946 N N . TYR B 1 284 ? -0.419 0.896 13.023 1 97.12 284 TYR B N 1
ATOM 4947 C CA . TYR B 1 284 ? 0.147 -0.433 12.82 1 97.12 284 TYR B CA 1
ATOM 4948 C C . TYR B 1 284 ? 1.146 -0.429 11.664 1 97.12 284 TYR B C 1
ATOM 4950 O O . TYR B 1 284 ? 0.789 -0.123 10.523 1 97.12 284 TYR B O 1
ATOM 4958 N N . GLY B 1 285 ? 2.377 -0.84 11.914 1 95.69 285 GLY B N 1
ATOM 4959 C CA . GLY B 1 285 ? 3.379 -0.873 10.867 1 95.69 285 GLY B CA 1
ATOM 4960 C C . GLY B 1 285 ? 3.865 0.506 10.461 1 95.69 285 GLY B C 1
ATOM 4961 O O . GLY B 1 285 ? 4.25 1.31 11.312 1 95.69 285 GLY B O 1
ATOM 4962 N N . ARG B 1 286 ? 3.969 0.738 9.117 1 96.75 286 ARG B N 1
ATOM 4963 C CA . ARG B 1 286 ? 4.449 2.018 8.609 1 96.75 286 ARG B CA 1
ATOM 4964 C C . ARG B 1 286 ? 3.338 3.062 8.609 1 96.75 286 ARG B C 1
ATOM 4966 O O . ARG B 1 286 ? 2.18 2.744 8.336 1 96.75 286 ARG B O 1
ATOM 4973 N N . VAL B 1 287 ? 3.734 4.32 8.805 1 98.06 287 VAL B N 1
ATOM 4974 C CA . VAL B 1 287 ? 2.758 5.402 8.734 1 98.06 287 VAL B CA 1
ATOM 4975 C C . VAL B 1 287 ? 2.172 5.48 7.324 1 98.06 287 VAL B C 1
ATOM 4977 O O . VAL B 1 287 ? 0.995 5.805 7.152 1 98.06 287 VAL B O 1
ATOM 4980 N N . GLN B 1 288 ? 2.932 5.078 6.262 1 96.75 288 GLN B N 1
ATOM 4981 C CA . GLN B 1 288 ? 2.516 5.125 4.863 1 96.75 288 GLN B CA 1
ATOM 4982 C C . GLN B 1 288 ? 1.326 4.203 4.613 1 96.75 288 GLN B C 1
ATOM 4984 O O . GLN B 1 288 ? 0.554 4.418 3.676 1 96.75 288 GLN B O 1
ATOM 4989 N N . ASP B 1 289 ? 1.174 3.195 5.473 1 94.56 289 ASP B N 1
ATOM 4990 C CA . ASP B 1 289 ? 0.173 2.162 5.219 1 94.56 289 ASP B CA 1
ATOM 4991 C C . ASP B 1 289 ? -1.214 2.621 5.664 1 94.56 289 ASP B C 1
ATOM 4993 O O . ASP B 1 289 ? -2.223 2.021 5.289 1 94.56 289 ASP B O 1
ATOM 4997 N N . GLY B 1 290 ? -1.309 3.631 6.508 1 96.25 290 GLY B N 1
ATOM 4998 C CA . GLY B 1 290 ? -2.576 4.238 6.883 1 96.25 290 GLY B CA 1
ATOM 4999 C C . GLY B 1 290 ? -3.414 3.361 7.793 1 96.25 290 GLY B C 1
ATOM 5000 O O . GLY B 1 290 ? -4.629 3.539 7.887 1 96.25 290 GLY B O 1
ATOM 5001 N N . ARG B 1 291 ? -2.842 2.346 8.43 1 96.69 291 ARG B N 1
ATOM 5002 C CA . ARG B 1 291 ? -3.545 1.506 9.398 1 96.69 291 ARG B CA 1
ATOM 5003 C C . ARG B 1 291 ? -3.518 2.131 10.789 1 96.69 291 ARG B C 1
ATOM 5005 O O . ARG B 1 291 ? -2.596 1.883 11.57 1 96.69 291 ARG B O 1
ATOM 5012 N N . THR B 1 292 ? -4.59 2.816 11.062 1 98.12 292 THR B N 1
ATOM 5013 C CA . THR B 1 292 ? -4.562 3.695 12.227 1 98.12 292 THR B CA 1
ATOM 5014 C C . THR B 1 292 ? -5.48 3.168 13.32 1 98.12 292 THR B C 1
ATOM 5016 O O . THR B 1 292 ? -6.418 2.418 13.047 1 98.12 292 THR B O 1
ATOM 5019 N N . LYS B 1 293 ? -5.156 3.477 14.508 1 98.44 293 LYS B N 1
ATOM 5020 C CA . LYS B 1 293 ? -5.984 3.35 15.703 1 98.44 293 LYS B CA 1
ATOM 5021 C C . LYS B 1 293 ? -6.18 4.703 16.375 1 98.44 293 LYS B C 1
ATOM 5023 O O . LYS B 1 293 ? -5.281 5.199 17.062 1 98.44 293 LYS B O 1
ATOM 5028 N N . PRO B 1 294 ? -7.371 5.273 16.203 1 98.69 294 PRO B N 1
ATOM 5029 C CA . PRO B 1 294 ? -7.621 6.582 16.812 1 98.69 294 PRO B CA 1
ATOM 5030 C C . PRO B 1 294 ? -7.402 6.582 18.328 1 98.69 294 PRO B C 1
ATOM 5032 O O . PRO B 1 294 ? -7.746 5.613 19 1 98.69 294 PRO B O 1
ATOM 5035 N N . VAL B 1 295 ? -6.832 7.695 18.828 1 98.38 295 VAL B N 1
ATOM 5036 C CA . VAL B 1 295 ? -6.633 7.852 20.266 1 98.38 295 VAL B CA 1
ATOM 5037 C C . VAL B 1 295 ? -7.027 9.266 20.703 1 98.38 295 VAL B C 1
ATOM 5039 O O . VAL B 1 295 ? -6.957 10.203 19.906 1 98.38 295 VAL B O 1
ATOM 5042 N N . ASP B 1 296 ? -7.473 9.375 21.922 1 98 296 ASP B N 1
ATOM 5043 C CA . ASP B 1 296 ? -7.816 10.688 22.453 1 98 296 ASP B CA 1
ATOM 5044 C C . ASP B 1 296 ? -6.59 11.602 22.5 1 98 296 ASP B C 1
ATOM 5046 O O . ASP B 1 296 ? -5.496 11.164 22.844 1 98 296 ASP B O 1
ATOM 5050 N N . SER B 1 297 ? -6.828 12.789 22.109 1 96.31 297 SER B N 1
ATOM 5051 C CA . SER B 1 297 ? -5.738 13.758 22.203 1 96.31 297 SER B CA 1
ATOM 5052 C C . SER B 1 297 ? -5.309 13.969 23.656 1 96.31 297 SER B C 1
ATOM 5054 O O . SER B 1 297 ? -6.145 14.188 24.531 1 96.31 297 SER B O 1
ATOM 5056 N N . PRO B 1 298 ? -3.996 13.93 23.875 1 93.94 298 PRO B N 1
ATOM 5057 C CA . PRO B 1 298 ? -3.514 14.25 25.219 1 93.94 298 PRO B CA 1
ATOM 5058 C C . PRO B 1 298 ? -3.387 15.758 25.453 1 93.94 298 PRO B C 1
ATOM 5060 O O . PRO B 1 298 ? -3.135 16.188 26.578 1 93.94 298 PRO B O 1
ATOM 5063 N N . THR B 1 299 ? -3.496 16.547 24.484 1 91.75 299 THR B N 1
ATOM 5064 C CA . THR B 1 299 ? -3.311 17.984 24.547 1 91.75 299 THR B CA 1
ATOM 5065 C C . THR B 1 299 ? -4.613 18.688 24.922 1 91.75 299 THR B C 1
ATOM 5067 O O . THR B 1 299 ? -5.672 18.375 24.375 1 91.75 299 THR B O 1
ATOM 5070 N N . ASP B 1 300 ? -4.496 19.578 25.781 1 91.69 300 ASP B N 1
ATOM 5071 C CA . ASP B 1 300 ? -5.668 20.344 26.188 1 91.69 300 ASP B CA 1
ATOM 5072 C C . ASP B 1 300 ? -5.988 21.453 25.203 1 91.69 300 ASP B C 1
ATOM 5074 O O . ASP B 1 300 ? -5.082 22.062 24.625 1 91.69 300 ASP B O 1
ATOM 5078 N N . THR B 1 301 ? -7.27 21.703 25.125 1 96.25 301 THR B N 1
ATOM 5079 C CA . THR B 1 301 ? -7.734 22.75 24.219 1 96.25 301 THR B CA 1
ATOM 5080 C C . THR B 1 301 ? -7.586 24.125 24.875 1 96.25 301 THR B C 1
ATOM 5082 O O . THR B 1 301 ? -7.559 24.234 26.109 1 96.25 301 THR B O 1
ATOM 5085 N N . ARG B 1 302 ? -7.492 25.156 24 1 95.75 302 ARG B N 1
ATOM 5086 C CA . ARG B 1 302 ? -7.504 26.531 24.469 1 95.75 302 ARG B CA 1
ATOM 5087 C C . ARG B 1 302 ? -8.82 27.219 24.125 1 95.75 302 ARG B C 1
ATOM 5089 O O . ARG B 1 302 ? -8.938 28.453 24.25 1 95.75 302 ARG B O 1
ATOM 5096 N N . CYS B 1 303 ? -9.727 26.438 23.734 1 98.62 303 CYS B N 1
ATOM 5097 C CA . CYS B 1 303 ? -11.031 26.984 23.391 1 98.62 303 CYS B CA 1
ATOM 5098 C C . CYS B 1 303 ? -11.836 27.297 24.641 1 98.62 303 CYS B C 1
ATOM 5100 O O . CYS B 1 303 ? -11.656 26.641 25.688 1 98.62 303 CYS B O 1
ATOM 5102 N N . ALA B 1 304 ? -12.719 28.203 24.5 1 98.69 304 ALA B N 1
ATOM 5103 C CA . ALA B 1 304 ? -13.648 28.547 25.578 1 98.69 304 ALA B CA 1
ATOM 5104 C C . ALA B 1 304 ? -14.516 27.359 25.953 1 98.69 304 ALA B C 1
ATOM 5106 O O . ALA B 1 304 ? -14.969 26.609 25.078 1 98.69 304 ALA B O 1
ATOM 5107 N N . ALA B 1 305 ? -14.805 27.219 27.25 1 97.81 305 ALA B N 1
ATOM 5108 C CA . ALA B 1 305 ? -15.578 26.094 27.75 1 97.81 305 ALA B CA 1
ATOM 5109 C C . ALA B 1 305 ? -17.047 26.453 27.891 1 97.81 305 ALA B C 1
ATOM 5111 O O . ALA B 1 305 ? -17.906 25.578 27.984 1 97.81 305 ALA B O 1
ATOM 5112 N N . SER B 1 306 ? -17.359 27.719 27.953 1 98.06 306 SER B N 1
ATOM 5113 C CA . SER B 1 306 ? -18.734 28.172 28.125 1 98.06 306 SER B CA 1
ATOM 5114 C C . SER B 1 306 ? -19.609 27.75 26.938 1 98.06 306 SER B C 1
ATOM 5116 O O . SER B 1 306 ? -19.125 27.656 25.812 1 98.06 306 SER B O 1
ATOM 5118 N N . GLU B 1 307 ? -20.875 27.516 27.203 1 97.75 307 GLU B N 1
ATOM 5119 C CA . GLU B 1 307 ? -21.812 27.188 26.141 1 97.75 307 GLU B CA 1
ATOM 5120 C C . GLU B 1 307 ? -21.969 28.344 25.156 1 97.75 307 GLU B C 1
ATOM 5122 O O . GLU B 1 307 ? -21.984 29.5 25.562 1 97.75 307 GLU B O 1
ATOM 5127 N N . HIS B 1 308 ? -22.062 27.938 23.891 1 98.06 308 HIS B N 1
ATOM 5128 C CA . HIS B 1 308 ? -22.297 28.906 22.828 1 98.06 308 HIS B CA 1
ATOM 5129 C C . HIS B 1 308 ? -21.219 30 22.828 1 98.06 308 HIS B C 1
ATOM 5131 O O . HIS B 1 308 ? -21.547 31.188 22.719 1 98.06 308 HIS B O 1
ATOM 5137 N N . ALA B 1 309 ? -19.984 29.625 22.969 1 98.62 309 ALA B N 1
ATOM 5138 C CA . ALA B 1 309 ? -18.906 30.594 23.094 1 98.62 309 ALA B CA 1
ATOM 5139 C C . ALA B 1 309 ? -18.094 30.656 21.797 1 98.62 309 ALA B C 1
ATOM 5141 O O . ALA B 1 309 ? -17.375 31.641 21.562 1 98.62 309 ALA B O 1
ATOM 5142 N N . ILE B 1 310 ? -18.125 29.656 20.969 1 98.75 310 ILE B N 1
ATOM 5143 C CA . ILE B 1 310 ? -17.141 29.484 19.922 1 98.75 310 ILE B CA 1
ATOM 5144 C C . ILE B 1 310 ? -17.766 29.844 18.562 1 98.75 310 ILE B C 1
ATOM 5146 O O . ILE B 1 310 ? -18.828 29.344 18.203 1 98.75 310 ILE B O 1
ATOM 5150 N N . LEU B 1 311 ? -17.078 30.766 17.891 1 98.5 311 LEU B N 1
ATOM 5151 C CA . LEU B 1 311 ? -17.453 31.125 16.531 1 98.5 311 LEU B CA 1
ATOM 5152 C C . LEU B 1 311 ? -16.781 30.188 15.516 1 98.5 311 LEU B C 1
ATOM 5154 O O . LEU B 1 311 ? -15.609 29.844 15.68 1 98.5 311 LEU B O 1
ATOM 5158 N N . TYR B 1 312 ? -17.5 29.719 14.539 1 98.75 312 TYR B N 1
ATOM 5159 C CA . TYR B 1 312 ? -17.047 29.047 13.328 1 98.75 312 TYR B CA 1
ATOM 5160 C C . TYR B 1 312 ? -17.266 29.922 12.102 1 98.75 312 TYR B C 1
ATOM 5162 O O . TYR B 1 312 ? -18.281 29.766 11.398 1 98.75 312 TYR B O 1
ATOM 5170 N N . PRO B 1 313 ? -16.25 30.859 11.797 1 98.62 313 PRO B N 1
ATOM 5171 C CA . PRO B 1 313 ? -16.547 31.969 10.891 1 98.62 313 PRO B CA 1
ATOM 5172 C C . PRO B 1 313 ? -16.625 31.531 9.43 1 98.62 313 PRO B C 1
ATOM 5174 O O . PRO B 1 313 ? -15.938 30.594 9.023 1 98.62 313 PRO B O 1
ATOM 5177 N N . GLU B 1 314 ? -17.391 32.25 8.711 1 98.5 314 GLU B N 1
ATOM 5178 C CA . GLU B 1 314 ? -17.422 32.094 7.262 1 98.5 314 GLU B CA 1
ATOM 5179 C C . GLU B 1 314 ? -16.141 32.562 6.609 1 98.5 314 GLU B C 1
ATOM 5181 O O . GLU B 1 314 ? -15.492 33.5 7.098 1 98.5 314 GLU B O 1
ATOM 5186 N N . ARG B 1 315 ? -15.828 31.891 5.562 1 98 315 ARG B N 1
ATOM 5187 C CA . ARG B 1 315 ? -14.688 32.312 4.762 1 98 315 ARG B CA 1
ATOM 5188 C C . ARG B 1 315 ? -15.031 33.562 3.955 1 98 315 ARG B C 1
ATOM 5190 O O . ARG B 1 315 ? -16.188 33.75 3.535 1 98 315 ARG B O 1
ATOM 5197 N N . ALA B 1 316 ? -14.016 34.406 3.766 1 96.88 316 ALA 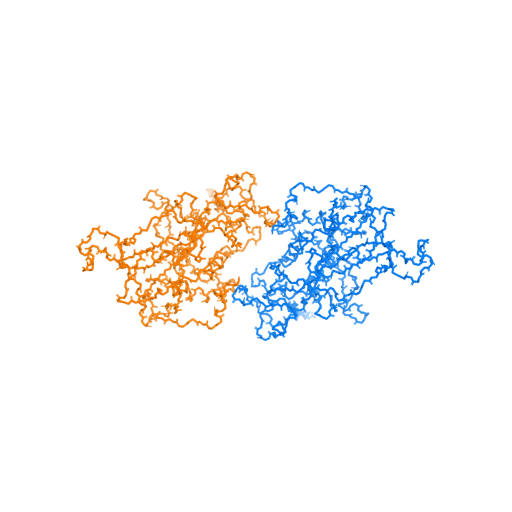B N 1
ATOM 5198 C CA . ALA B 1 316 ? -14.219 35.531 2.857 1 96.88 316 ALA B CA 1
ATOM 5199 C C . ALA B 1 316 ? -14.555 35.062 1.45 1 96.88 316 ALA B C 1
ATOM 5201 O O . ALA B 1 316 ? -13.914 34.156 0.929 1 96.88 316 ALA B O 1
ATOM 5202 N N . PRO B 1 317 ? -15.539 35.688 0.818 1 95.81 317 PRO B N 1
ATOM 5203 C CA . PRO B 1 317 ? -15.93 35.25 -0.521 1 95.81 317 PRO B CA 1
ATOM 5204 C C . PRO B 1 317 ? -14.766 35.281 -1.511 1 95.81 317 PRO B C 1
ATOM 5206 O O . PRO B 1 317 ? -14.648 34.375 -2.352 1 95.81 317 PRO B O 1
ATOM 5209 N N . SER B 1 318 ? -13.898 36.219 -1.407 1 96.12 318 SER B N 1
ATOM 5210 C CA . SER B 1 318 ? -12.781 36.375 -2.336 1 96.12 318 SER B CA 1
ATOM 5211 C C . SER B 1 318 ? -11.719 35.281 -2.098 1 96.12 318 SER B C 1
ATOM 5213 O O . SER B 1 318 ? -10.828 35.094 -2.928 1 96.12 318 SER B O 1
ATOM 5215 N N . SER B 1 319 ? -11.836 34.562 -0.963 1 98 319 SER B N 1
ATOM 5216 C CA . SER B 1 319 ? -10.82 33.594 -0.599 1 98 319 SER B CA 1
ATOM 5217 C C . SER B 1 319 ? -11.258 32.188 -0.952 1 98 319 SER B C 1
ATOM 5219 O O . SER B 1 319 ? -10.508 31.219 -0.764 1 98 319 SER B O 1
ATOM 5221 N N . LEU B 1 320 ? -12.445 32.062 -1.513 1 97.75 320 LEU B N 1
ATOM 5222 C CA . LEU B 1 320 ? -13.023 30.75 -1.765 1 97.75 320 LEU B CA 1
ATOM 5223 C C . LEU B 1 320 ? -12.727 30.297 -3.188 1 97.75 320 LEU B C 1
ATOM 5225 O O . LEU B 1 320 ? -12.711 31.109 -4.117 1 97.75 320 LEU B O 1
ATOM 5229 N N . ARG B 1 321 ? -12.438 29.031 -3.301 1 96.88 321 ARG B N 1
ATOM 5230 C CA . ARG B 1 321 ? -12.406 28.422 -4.621 1 96.88 321 ARG B CA 1
ATOM 5231 C C . ARG B 1 321 ? -13.297 27.188 -4.668 1 96.88 321 ARG B C 1
ATOM 5233 O O . ARG B 1 321 ? -13.422 26.469 -3.674 1 96.88 321 ARG B O 1
ATOM 5240 N N . GLU B 1 322 ? -13.812 26.938 -5.84 1 95.56 322 GLU B N 1
ATOM 5241 C CA . GLU B 1 322 ? -14.555 25.703 -6.07 1 95.56 322 GLU B CA 1
ATOM 5242 C C . GLU B 1 322 ? -13.609 24.5 -6.141 1 95.56 322 GLU B C 1
ATOM 5244 O O . GLU B 1 322 ? -12.531 24.594 -6.723 1 95.56 322 GLU B O 1
ATOM 5249 N N . VAL B 1 323 ? -14.039 23.453 -5.516 1 96.19 323 VAL B N 1
ATOM 5250 C CA . VAL B 1 323 ? -13.266 22.203 -5.586 1 96.19 323 VAL B CA 1
ATOM 5251 C C . VAL B 1 323 ? -13.523 21.516 -6.922 1 96.19 323 VAL B C 1
ATOM 5253 O O . VAL B 1 323 ? -14.672 21.328 -7.32 1 96.19 323 VAL B O 1
ATOM 5256 N N . PRO B 1 324 ? -12.461 21.188 -7.621 1 94.06 324 PRO B N 1
ATOM 5257 C CA . PRO B 1 324 ? -12.656 20.469 -8.875 1 94.06 324 PRO B CA 1
ATOM 5258 C C . PRO B 1 324 ? -13.492 19.203 -8.703 1 94.06 324 PRO B C 1
ATOM 5260 O O . PRO B 1 324 ? -13.336 18.484 -7.711 1 94.06 324 PRO B O 1
ATOM 5263 N N . LYS B 1 325 ? -14.32 18.891 -9.672 1 91.06 325 LYS B N 1
ATOM 5264 C CA . LYS B 1 325 ? -15.258 17.766 -9.617 1 91.06 325 LYS B CA 1
ATOM 5265 C C . LYS B 1 325 ? -14.516 16.438 -9.5 1 91.06 325 LYS B C 1
ATOM 5267 O O . LYS B 1 325 ? -15.016 15.5 -8.883 1 91.06 325 LYS B O 1
ATOM 5272 N N . LYS B 1 326 ? -13.375 16.375 -10.023 1 88.94 326 LYS B N 1
ATOM 5273 C CA . LYS B 1 326 ? -12.609 15.141 -10.047 1 88.94 326 LYS B CA 1
ATOM 5274 C C . LYS B 1 326 ? -12.258 14.68 -8.633 1 88.94 326 LYS B C 1
ATOM 5276 O O . LYS B 1 326 ? -11.891 13.523 -8.422 1 88.94 326 LYS B O 1
ATOM 5281 N N . TYR B 1 327 ? -12.352 15.586 -7.656 1 92.69 327 TYR B N 1
ATOM 5282 C CA . TYR B 1 327 ? -11.992 15.219 -6.289 1 92.69 327 TYR B CA 1
ATOM 5283 C C . TYR B 1 327 ? -13.234 14.836 -5.488 1 92.69 327 TYR B C 1
ATOM 5285 O O . TYR B 1 327 ? -13.133 14.484 -4.309 1 92.69 327 TYR B O 1
ATOM 5293 N N . GLN B 1 328 ? -14.359 14.82 -6.082 1 84.06 328 GLN B N 1
ATOM 5294 C CA . GLN B 1 328 ? -15.609 14.586 -5.367 1 84.06 328 GLN B CA 1
ATOM 5295 C C . GLN B 1 328 ? -15.609 13.211 -4.699 1 84.06 328 GLN B C 1
ATOM 5297 O O . GLN B 1 328 ? -16.094 13.062 -3.576 1 84.06 328 GLN B O 1
ATOM 5302 N N . HIS B 1 329 ? -15.016 12.266 -5.32 1 86.69 329 HIS B N 1
ATOM 5303 C CA . HIS B 1 329 ? -15.07 10.898 -4.805 1 86.69 329 HIS B CA 1
ATOM 5304 C C . HIS B 1 329 ? -13.969 10.656 -3.779 1 86.69 329 HIS B C 1
ATOM 5306 O O . HIS B 1 329 ? -14 9.664 -3.051 1 86.69 329 HIS B O 1
ATOM 5312 N N . VAL B 1 330 ? -13.055 11.484 -3.625 1 91.31 330 VAL B N 1
ATOM 5313 C CA . VAL B 1 330 ? -11.859 11.289 -2.814 1 91.31 330 VAL B CA 1
ATOM 5314 C C . VAL B 1 330 ? -12.234 11.25 -1.336 1 91.31 330 VAL B C 1
ATOM 5316 O O . VAL B 1 330 ? -11.594 10.555 -0.544 1 91.31 330 VAL B O 1
ATOM 5319 N N . PHE B 1 331 ? -13.266 11.938 -1.009 1 90 331 PHE B N 1
ATOM 5320 C CA . PHE B 1 331 ? -13.641 12.078 0.394 1 90 331 PHE B CA 1
ATOM 5321 C C . PHE B 1 331 ? -14.781 11.133 0.742 1 90 331 PHE B C 1
ATOM 5323 O O . PHE B 1 331 ? -15.281 11.141 1.871 1 90 331 PHE B O 1
ATOM 5330 N N . GLU B 1 332 ? -15.211 10.344 -0.263 1 78 332 GLU B N 1
ATOM 5331 C CA . GLU B 1 332 ? -16.297 9.406 -0.015 1 78 332 GLU B CA 1
ATOM 5332 C C . GLU B 1 332 ? -15.781 8.102 0.581 1 78 332 GLU B C 1
ATOM 5334 O O . GLU B 1 332 ? -14.883 7.469 0.017 1 78 332 GLU B O 1
ATOM 5339 N N . THR B 1 333 ? -15.289 8.117 1.806 1 57.94 333 THR B N 1
ATOM 5340 C CA . THR B 1 333 ? -14.719 6.918 2.404 1 57.94 333 THR B CA 1
ATOM 5341 C C . THR B 1 333 ? -15.734 5.781 2.412 1 57.94 333 THR B C 1
ATOM 5343 O O . THR B 1 333 ? -16.891 5.977 2.795 1 57.94 333 THR B O 1
ATOM 5346 N N . LYS B 1 334 ? -15.539 4.82 1.594 1 45.09 334 LYS B N 1
ATOM 5347 C CA . LYS B 1 334 ? -16.297 3.576 1.737 1 45.09 334 LYS B CA 1
ATOM 5348 C C . LYS B 1 334 ? -15.68 2.684 2.812 1 45.09 334 LYS B C 1
ATOM 5350 O O . LYS B 1 334 ? -14.469 2.715 3.033 1 45.09 334 LYS B O 1
#